Protein AF-A0ABC8S1F6-F1 (afdb_monomer_lite)

Radius of gyration: 23.32 Å; chains: 1; bounding box: 68×63×62 Å

Structure (mmCIF, N/CA/C/O backbone):
data_AF-A0ABC8S1F6-F1
#
_entry.id   AF-A0ABC8S1F6-F1
#
loop_
_atom_site.group_PDB
_atom_site.id
_atom_site.type_symbol
_atom_site.label_atom_id
_atom_site.label_alt_id
_atom_site.label_comp_id
_atom_site.label_asym_id
_atom_site.label_entity_id
_atom_site.label_seq_id
_atom_site.pdbx_PDB_ins_code
_atom_site.Cartn_x
_atom_site.Cartn_y
_atom_site.Cartn_z
_atom_site.occupancy
_atom_site.B_iso_or_equiv
_atom_site.auth_seq_id
_atom_site.auth_comp_id
_atom_site.auth_asym_id
_atom_site.auth_atom_id
_atom_site.pdbx_PDB_model_num
ATOM 1 N N . MET A 1 1 ? -38.671 26.233 1.548 1.00 37.53 1 MET A N 1
ATOM 2 C CA . MET A 1 1 ? -38.569 24.759 1.461 1.00 37.53 1 MET A CA 1
ATOM 3 C C . MET A 1 1 ? -37.252 24.357 2.104 1.00 37.53 1 MET A C 1
ATOM 5 O O . MET A 1 1 ? -36.218 24.794 1.622 1.00 37.53 1 MET A O 1
ATOM 9 N N . GLY A 1 2 ? -37.278 23.648 3.235 1.00 39.41 2 GLY A N 1
ATOM 10 C CA . GLY A 1 2 ? -36.057 23.228 3.931 1.00 39.41 2 GLY A CA 1
ATOM 11 C C . GLY A 1 2 ? -35.474 21.981 3.274 1.00 39.41 2 GLY A C 1
ATOM 12 O O . GLY A 1 2 ? -35.997 20.888 3.477 1.00 39.41 2 GLY A O 1
ATOM 13 N N . VAL A 1 3 ? -34.435 22.141 2.456 1.00 44.34 3 VAL A N 1
ATOM 14 C CA . VAL A 1 3 ? -33.656 21.014 1.929 1.00 44.34 3 VAL A CA 1
ATOM 15 C C . VAL A 1 3 ? -32.686 20.586 3.029 1.00 44.34 3 VAL A C 1
ATOM 17 O O . VAL A 1 3 ? -31.918 21.410 3.521 1.00 44.34 3 VAL A O 1
ATOM 20 N N . SER A 1 4 ? -32.746 19.325 3.465 1.00 48.53 4 SER A N 1
ATOM 21 C CA . SER A 1 4 ? -31.753 18.782 4.398 1.00 48.53 4 SER A CA 1
ATOM 22 C C . SER A 1 4 ? -30.358 18.848 3.761 1.00 48.53 4 SER A C 1
ATOM 24 O O . SER A 1 4 ? -30.243 18.535 2.574 1.00 48.53 4 SER A O 1
ATOM 26 N N . PRO A 1 5 ? -29.308 19.239 4.505 1.00 50.50 5 PRO A N 1
ATOM 27 C CA . PRO A 1 5 ? -27.954 19.284 3.963 1.00 50.50 5 PRO A CA 1
ATOM 28 C C . PRO A 1 5 ? -27.523 17.899 3.464 1.00 50.50 5 PRO A C 1
ATOM 30 O O . PRO A 1 5 ? -27.851 16.879 4.075 1.00 50.50 5 PRO A O 1
ATOM 33 N N . LEU A 1 6 ? -26.804 17.868 2.340 1.00 47.41 6 LEU A N 1
ATOM 34 C CA . LEU A 1 6 ? -26.247 16.634 1.789 1.00 47.41 6 LEU A CA 1
ATOM 35 C C . LEU A 1 6 ? -25.189 16.063 2.742 1.00 47.41 6 LEU A C 1
ATOM 37 O O . LEU A 1 6 ? -24.322 16.792 3.224 1.00 47.41 6 LEU A O 1
ATOM 41 N N . ASN A 1 7 ? -25.231 14.749 2.968 1.00 59.78 7 ASN A N 1
ATOM 42 C CA . ASN A 1 7 ? -24.183 14.046 3.706 1.00 59.78 7 ASN A CA 1
ATOM 43 C C . ASN A 1 7 ? -22.902 13.986 2.863 1.00 59.78 7 ASN A C 1
ATOM 45 O O . ASN A 1 7 ? -22.971 13.730 1.657 1.00 59.78 7 ASN A O 1
ATOM 49 N N . SER A 1 8 ? -21.745 14.206 3.493 1.00 60.94 8 SER A N 1
ATOM 50 C CA . SER A 1 8 ? -20.441 14.050 2.838 1.00 60.94 8 SER A CA 1
ATOM 51 C C . SER A 1 8 ? -20.185 12.584 2.503 1.00 60.94 8 SER A C 1
ATOM 53 O O . SER A 1 8 ? -20.358 11.722 3.363 1.00 60.94 8 SER A O 1
ATOM 55 N N . TYR A 1 9 ? -19.736 12.300 1.279 1.00 55.09 9 TYR A N 1
ATOM 56 C CA . TYR A 1 9 ? -19.358 10.943 0.868 1.00 55.09 9 TYR A CA 1
ATOM 57 C C . TYR A 1 9 ? -18.221 10.382 1.726 1.00 55.09 9 TYR A C 1
ATOM 59 O O . TYR A 1 9 ? -18.163 9.181 1.970 1.00 55.09 9 TYR A O 1
ATOM 67 N N . LEU A 1 10 ? -17.324 11.250 2.199 1.00 56.94 10 LEU A N 1
ATOM 68 C CA . LEU A 1 10 ? -16.178 10.857 3.018 1.00 56.94 10 LEU A CA 1
ATOM 69 C C . LEU A 1 10 ? -16.558 10.590 4.486 1.00 56.94 10 LEU A C 1
ATOM 71 O O . LEU A 1 10 ? -15.714 10.127 5.252 1.00 56.94 10 LEU A O 1
ATOM 75 N N . ASP A 1 11 ? -17.801 10.875 4.891 1.00 57.50 11 ASP A N 1
ATOM 76 C CA . ASP A 1 11 ? -18.326 10.472 6.195 1.00 57.50 11 ASP A CA 1
ATOM 77 C C . ASP A 1 11 ? -18.935 9.075 6.099 1.00 57.50 11 ASP A C 1
ATOM 79 O O . ASP A 1 11 ? -20.117 8.885 5.805 1.00 57.50 11 ASP A O 1
ATOM 83 N N . SER A 1 12 ? -18.111 8.071 6.378 1.00 54.62 12 SER A N 1
ATOM 84 C CA . SER A 1 12 ? -18.523 6.671 6.307 1.00 54.62 12 SER A CA 1
ATOM 85 C C . SER A 1 12 ? -19.390 6.185 7.455 1.00 54.62 12 SER A C 1
ATOM 87 O O . SER A 1 12 ? -20.013 5.129 7.349 1.00 54.62 12 SER A O 1
ATOM 89 N N . VAL A 1 13 ? -19.460 6.941 8.554 1.00 48.56 13 VAL A N 1
ATOM 90 C CA . VAL A 1 13 ? -20.133 6.501 9.778 1.00 48.56 13 VAL A CA 1
ATOM 91 C C . VAL A 1 13 ? -21.146 7.539 10.270 1.00 48.56 13 VAL A C 1
ATOM 93 O O . VAL A 1 13 ? -20.809 8.625 10.746 1.00 48.56 13 VAL A O 1
ATOM 96 N N . GLY A 1 14 ? -22.428 7.162 10.236 1.00 47.47 14 GLY A N 1
ATOM 97 C CA . GLY A 1 14 ? -23.524 7.932 10.833 1.00 47.47 14 GLY A CA 1
ATOM 98 C C . GLY A 1 14 ? -24.274 8.870 9.885 1.00 47.47 14 GLY A C 1
ATOM 99 O O . GLY A 1 14 ? -25.032 9.706 10.376 1.00 47.47 14 GLY A O 1
ATOM 100 N N . ALA A 1 15 ? -24.098 8.735 8.568 1.00 56.53 15 ALA A N 1
ATOM 101 C CA . ALA A 1 15 ? -24.994 9.345 7.592 1.00 56.53 15 ALA A CA 1
ATOM 102 C C . ALA A 1 15 ? -26.363 8.625 7.627 1.00 56.53 15 ALA A C 1
ATOM 104 O O . ALA A 1 15 ? -26.418 7.409 7.432 1.00 56.53 15 ALA A O 1
ATOM 105 N N . PRO A 1 16 ? -27.480 9.328 7.901 1.00 56.38 16 PRO A N 1
ATOM 106 C CA . PRO A 1 16 ? -28.785 8.690 8.092 1.00 56.38 16 PRO A CA 1
ATOM 107 C C . PRO A 1 16 ? -29.406 8.160 6.790 1.00 56.38 16 PRO A C 1
ATOM 109 O O . PRO A 1 16 ? -30.236 7.254 6.838 1.00 56.38 16 PRO A O 1
ATOM 112 N N . SER A 1 17 ? -29.047 8.745 5.642 1.00 64.31 17 SER A N 1
ATOM 113 C CA . SER A 1 17 ? -29.514 8.354 4.307 1.00 64.31 17 SER A CA 1
ATOM 114 C C . SER A 1 17 ? -28.723 9.102 3.227 1.00 64.31 17 SER A C 1
ATOM 116 O O . SER A 1 17 ? -28.375 10.269 3.408 1.00 64.31 17 SER A O 1
ATOM 118 N N . PHE A 1 18 ? -28.493 8.456 2.088 1.00 68.69 18 PHE A N 1
ATOM 119 C CA . PHE A 1 18 ? -28.007 9.076 0.850 1.00 68.69 18 PHE A CA 1
ATOM 120 C C . PHE A 1 18 ? -29.055 9.022 -0.274 1.00 68.69 18 PHE A C 1
ATOM 122 O O . PHE A 1 18 ? -28.745 9.296 -1.431 1.00 68.69 18 PHE A O 1
ATOM 129 N N . GLU A 1 19 ? -30.304 8.665 0.045 1.00 66.69 19 GLU A N 1
ATOM 130 C CA . GLU A 1 19 ? -31.410 8.487 -0.912 1.00 66.69 19 GLU A CA 1
ATOM 131 C C . GLU A 1 19 ? -31.612 9.699 -1.838 1.00 66.69 19 GLU A C 1
ATOM 133 O O . GLU A 1 19 ? -31.974 9.539 -3.000 1.00 66.69 19 GLU A O 1
ATOM 138 N N . ARG A 1 20 ? -31.348 10.913 -1.337 1.00 64.94 20 ARG A N 1
ATOM 139 C CA . ARG A 1 20 ? -31.525 12.177 -2.075 1.00 64.94 20 ARG A CA 1
ATOM 140 C C . ARG A 1 20 ? -30.238 12.732 -2.684 1.00 64.94 20 ARG A C 1
ATOM 142 O O . ARG A 1 20 ? -30.247 13.845 -3.205 1.00 64.94 20 ARG A O 1
ATOM 149 N N . GLY A 1 21 ? -29.156 11.962 -2.629 1.00 63.03 21 GLY A N 1
ATOM 150 C CA . GLY A 1 21 ? -27.846 12.339 -3.138 1.00 63.03 21 GLY A CA 1
ATOM 151 C C . GLY A 1 21 ? -26.793 12.519 -2.045 1.00 63.03 21 GLY A C 1
ATOM 152 O O . GLY A 1 21 ? -27.010 12.193 -0.875 1.00 63.03 21 GLY A O 1
ATOM 153 N N . CYS A 1 22 ? -25.612 12.978 -2.450 1.00 72.38 22 CYS A N 1
ATOM 154 C CA . CYS A 1 22 ? -24.418 13.011 -1.613 1.00 72.38 22 CYS A CA 1
ATOM 155 C C . CYS A 1 22 ? -23.482 14.151 -2.034 1.00 72.38 22 CYS A C 1
ATOM 157 O O . CYS A 1 22 ? -23.445 14.539 -3.203 1.00 72.38 22 CYS A O 1
ATOM 159 N N . ASN A 1 23 ? -22.736 14.693 -1.075 1.00 70.38 23 ASN A N 1
ATOM 160 C CA . ASN A 1 23 ? -21.739 15.718 -1.326 1.00 70.38 23 ASN A CA 1
ATOM 161 C C . ASN A 1 23 ? -20.347 15.095 -1.541 1.00 70.38 23 ASN A C 1
ATOM 163 O O . ASN A 1 23 ? -19.787 14.513 -0.611 1.00 70.38 23 ASN A O 1
ATOM 167 N N . PHE A 1 24 ? -19.795 15.253 -2.744 1.00 68.38 24 PHE A N 1
ATOM 168 C CA . PHE A 1 24 ? -18.418 14.901 -3.115 1.00 68.38 24 PHE A CA 1
ATOM 169 C C . PHE A 1 24 ? -17.491 16.129 -3.156 1.00 68.38 24 PHE A C 1
ATOM 171 O O . PHE A 1 24 ? -16.271 15.974 -3.229 1.00 68.38 24 PHE A O 1
ATOM 178 N N . ALA A 1 25 ? -18.054 17.340 -3.067 1.00 63.31 25 ALA A N 1
ATOM 179 C CA . ALA A 1 25 ? -17.309 18.589 -3.024 1.00 63.31 25 ALA A CA 1
ATOM 180 C C . ALA A 1 25 ? -16.334 18.608 -1.847 1.00 63.31 25 ALA A C 1
ATOM 182 O O . ALA A 1 25 ? -16.716 18.392 -0.692 1.00 63.31 25 ALA A O 1
ATOM 183 N N . THR A 1 26 ? -15.077 18.920 -2.147 1.00 60.72 26 THR A N 1
ATOM 184 C CA . THR A 1 26 ? -14.023 19.085 -1.148 1.00 60.72 26 THR A CA 1
ATOM 185 C C . THR A 1 26 ? -13.474 20.499 -1.246 1.00 60.72 26 THR A C 1
ATOM 187 O O . THR A 1 26 ? -13.093 20.932 -2.327 1.00 60.72 26 THR A O 1
ATOM 190 N N . GLY A 1 27 ? -13.422 21.223 -0.125 1.00 56.84 27 GLY A N 1
ATOM 191 C CA . GLY A 1 27 ? -12.947 22.608 -0.120 1.00 56.84 27 GLY A CA 1
ATOM 192 C C . GLY A 1 27 ? -11.542 22.749 -0.719 1.00 56.84 27 GLY A C 1
ATOM 193 O O . GLY A 1 27 ? -10.672 21.905 -0.492 1.00 56.84 27 GLY A O 1
ATOM 194 N N . GLY A 1 28 ? -11.344 23.814 -1.498 1.00 52.81 28 GLY A N 1
ATOM 195 C CA . GLY A 1 28 ? -10.079 24.125 -2.171 1.00 52.81 28 GLY A CA 1
ATOM 196 C C . GLY A 1 28 ? -9.777 23.267 -3.403 1.00 52.81 28 GLY A C 1
ATOM 197 O O . GLY A 1 28 ? -8.674 23.372 -3.936 1.00 52.81 28 GLY A O 1
ATOM 198 N N . SER A 1 29 ? -10.702 22.396 -3.823 1.00 62.75 29 SER A N 1
ATOM 199 C CA . SER A 1 29 ? -10.510 21.515 -4.978 1.00 62.75 29 SER A CA 1
ATOM 200 C C . SER A 1 29 ? -10.453 22.280 -6.301 1.00 62.75 29 SER A C 1
ATOM 202 O O . SER A 1 29 ? -10.981 23.389 -6.424 1.00 62.75 29 SER A O 1
ATOM 204 N N . THR A 1 30 ? -9.781 21.677 -7.280 1.00 66.31 30 THR A N 1
ATOM 205 C CA . THR A 1 30 ? -9.593 22.210 -8.636 1.00 66.31 30 THR A CA 1
ATOM 206 C C . THR A 1 30 ? -10.185 21.259 -9.672 1.00 66.31 30 THR A C 1
ATOM 208 O O . THR A 1 30 ? -10.327 20.064 -9.422 1.00 66.31 30 THR A O 1
ATOM 211 N N . ILE A 1 31 ? -10.524 21.737 -10.862 1.00 73.38 31 ILE A N 1
ATOM 212 C CA . ILE A 1 31 ? -10.843 20.869 -11.996 1.00 73.38 31 ILE A CA 1
ATOM 213 C C . ILE A 1 31 ? -9.578 20.150 -12.461 1.00 73.38 31 ILE A C 1
ATOM 215 O O . ILE A 1 31 ? -9.594 18.929 -12.646 1.00 73.38 31 ILE A O 1
ATOM 219 N N . LEU A 1 32 ? -8.476 20.888 -12.599 1.00 69.38 32 LEU A N 1
ATOM 220 C CA . LEU A 1 32 ? -7.197 20.322 -13.001 1.00 69.38 32 LEU A CA 1
ATOM 221 C C . LEU A 1 32 ? -6.596 19.448 -11.888 1.00 69.38 32 LEU A C 1
ATOM 223 O O . LEU A 1 32 ? -6.900 19.642 -10.705 1.00 69.38 32 LEU A O 1
ATOM 227 N N . PRO A 1 33 ? -5.718 18.490 -12.238 1.00 66.44 33 PRO A N 1
ATOM 228 C CA . PRO A 1 33 ? -4.901 17.788 -11.257 1.00 66.44 33 PRO A CA 1
ATOM 229 C C . PRO A 1 33 ? -4.164 18.766 -10.335 1.00 66.44 33 PRO A C 1
ATOM 231 O O . PRO A 1 33 ? -3.641 19.787 -10.789 1.00 66.44 33 PRO A O 1
ATOM 234 N N . ALA A 1 34 ? -4.122 18.437 -9.045 1.00 55.50 34 ALA A N 1
ATOM 235 C CA . ALA A 1 34 ? -3.419 19.246 -8.062 1.00 55.50 34 ALA A CA 1
ATOM 236 C C . ALA A 1 34 ? -1.920 19.344 -8.395 1.00 55.50 34 ALA A C 1
ATOM 238 O O . ALA A 1 34 ? -1.321 18.403 -8.913 1.00 55.50 34 ALA A O 1
ATOM 239 N N . ASN A 1 35 ? -1.316 20.491 -8.090 1.00 55.75 35 ASN A N 1
ATOM 240 C CA . ASN A 1 35 ? 0.110 20.757 -8.254 1.00 55.75 35 ASN A CA 1
ATOM 241 C C . ASN A 1 35 ? 0.704 21.342 -6.959 1.00 55.75 35 ASN A C 1
ATOM 243 O O . ASN A 1 35 ? 0.040 21.399 -5.927 1.00 55.75 35 ASN A O 1
ATOM 247 N N . ALA A 1 36 ? 1.966 21.780 -7.000 1.00 45.81 36 ALA A N 1
ATOM 248 C CA . ALA A 1 36 ? 2.707 22.238 -5.818 1.00 45.81 36 ALA A CA 1
ATOM 249 C C . ALA A 1 36 ? 2.099 23.457 -5.122 1.00 45.81 36 ALA A C 1
ATOM 251 O O . ALA A 1 36 ? 2.372 23.680 -3.946 1.00 45.81 36 ALA A O 1
ATOM 252 N N . ASN A 1 37 ? 1.263 24.210 -5.832 1.00 51.19 37 ASN A N 1
ATOM 253 C CA . ASN A 1 37 ? 0.609 25.407 -5.327 1.00 51.19 37 ASN A CA 1
ATOM 254 C C . ASN A 1 37 ? -0.872 25.161 -4.989 1.00 51.19 37 ASN A C 1
ATOM 256 O O . ASN A 1 37 ? -1.573 26.094 -4.605 1.00 51.19 37 ASN A O 1
ATOM 260 N N . SER A 1 38 ? -1.372 23.930 -5.146 1.00 48.94 38 SER A N 1
ATOM 261 C CA . SER A 1 38 ? -2.767 23.592 -4.865 1.00 48.94 38 SER A CA 1
ATOM 262 C C . SER A 1 38 ? -3.017 23.479 -3.361 1.00 48.94 38 SER A C 1
ATOM 264 O O . SER A 1 38 ? -2.349 22.729 -2.654 1.00 48.94 38 SER A O 1
ATOM 266 N N . ILE A 1 39 ? -4.033 24.198 -2.881 1.00 53.12 39 ILE A N 1
ATOM 267 C CA . ILE A 1 39 ? -4.453 24.211 -1.468 1.00 53.12 39 ILE A CA 1
ATOM 268 C C . ILE A 1 39 ? -5.175 22.905 -1.090 1.00 53.12 39 ILE A C 1
ATOM 270 O O . ILE A 1 39 ? -5.169 22.494 0.070 1.00 53.12 39 ILE A O 1
ATOM 274 N N . SER A 1 40 ? -5.775 22.229 -2.073 1.00 50.06 40 SER A N 1
ATOM 275 C CA . SER A 1 40 ? -6.404 20.919 -1.924 1.00 50.06 40 SER A CA 1
ATOM 276 C C . SER A 1 40 ? -5.830 19.944 -2.941 1.00 50.06 40 SER A C 1
ATOM 278 O O . SER A 1 40 ? -5.656 20.308 -4.106 1.00 50.06 40 SER A O 1
ATOM 280 N N . PRO A 1 41 ? -5.577 18.687 -2.550 1.00 57.00 41 PRO A N 1
ATOM 281 C CA . PRO A 1 41 ? -5.088 17.685 -3.478 1.00 57.00 41 PRO A CA 1
ATOM 282 C C . PRO A 1 41 ? -6.231 16.954 -4.213 1.00 57.00 41 PRO A C 1
ATOM 284 O O . PRO A 1 41 ? -5.990 16.016 -4.969 1.00 57.00 41 PRO A O 1
ATOM 287 N N . PHE A 1 42 ? -7.488 17.346 -3.974 1.00 59.88 42 PHE A N 1
ATOM 288 C CA . PHE A 1 42 ? -8.658 16.774 -4.632 1.00 59.88 42 PHE A CA 1
ATOM 289 C C . PHE A 1 42 ? -8.936 17.520 -5.936 1.00 59.88 42 PHE A C 1
ATOM 291 O O . PHE A 1 42 ? -9.247 18.707 -5.909 1.00 59.88 42 PHE A O 1
ATOM 298 N N . SER A 1 43 ? -8.867 16.815 -7.068 1.00 72.19 43 SER A N 1
ATOM 299 C CA . SER A 1 43 ? -9.328 17.335 -8.356 1.00 72.19 43 SER A CA 1
ATOM 300 C C . SER A 1 43 ? -10.761 16.894 -8.672 1.00 72.19 43 SER A C 1
ATOM 302 O O . SER A 1 43 ? -11.269 15.932 -8.082 1.00 72.19 43 SER A O 1
ATOM 304 N N . PHE A 1 44 ? -11.411 17.530 -9.647 1.00 73.50 44 PHE A N 1
ATOM 305 C CA . PHE A 1 44 ? -12.731 17.120 -10.133 1.00 73.50 44 PHE A CA 1
ATOM 306 C C . PHE A 1 44 ? -12.739 15.648 -10.565 1.00 73.50 44 PHE A C 1
ATOM 308 O O . PHE A 1 44 ? -13.656 14.902 -10.225 1.00 73.50 44 PHE A O 1
ATOM 315 N N . ARG A 1 45 ? -11.661 15.174 -11.203 1.00 67.88 45 ARG A N 1
ATOM 316 C CA . ARG A 1 45 ? -11.502 13.761 -11.580 1.00 67.88 45 ARG A CA 1
ATOM 317 C C . ARG A 1 45 ? -11.542 12.816 -10.375 1.00 67.88 45 ARG A C 1
ATOM 319 O O . ARG A 1 45 ? -12.128 11.738 -10.468 1.00 67.88 45 ARG A O 1
ATOM 326 N N . ILE A 1 46 ? -10.948 13.208 -9.247 1.00 63.69 46 ILE A N 1
ATOM 327 C CA . ILE A 1 46 ? -10.979 12.414 -8.010 1.00 63.69 46 ILE A CA 1
ATOM 328 C C . ILE A 1 46 ? -12.406 12.363 -7.453 1.00 63.69 46 ILE A C 1
ATOM 330 O O . ILE A 1 46 ? -12.881 11.284 -7.101 1.00 63.69 46 ILE A O 1
ATOM 334 N N . GLN A 1 47 ? -13.113 13.495 -7.436 1.00 71.00 47 GLN A N 1
ATOM 335 C CA . GLN A 1 47 ? -14.503 13.554 -6.970 1.00 71.00 47 GLN A CA 1
ATOM 336 C C . GLN A 1 47 ? -15.439 12.710 -7.859 1.00 71.00 47 GLN A C 1
ATOM 338 O O . GLN A 1 47 ? -16.278 11.962 -7.356 1.00 71.00 47 GLN A O 1
ATOM 343 N N . VAL A 1 48 ? -15.254 12.745 -9.184 1.00 67.88 48 VAL A N 1
ATOM 344 C CA . VAL A 1 48 ? -15.991 11.900 -10.141 1.00 67.88 48 VAL A CA 1
ATOM 345 C C . VAL A 1 48 ? -15.711 10.415 -9.902 1.00 67.88 48 VAL A C 1
ATOM 347 O O . VAL A 1 48 ? -16.643 9.613 -9.845 1.00 67.88 48 VAL A O 1
ATOM 350 N N . ALA A 1 49 ? -14.448 10.030 -9.700 1.00 62.44 49 ALA A N 1
ATOM 351 C CA . ALA A 1 49 ? -14.088 8.643 -9.403 1.00 62.44 49 ALA A CA 1
ATOM 352 C C . ALA A 1 49 ? -14.726 8.143 -8.092 1.00 62.44 49 ALA A C 1
ATOM 354 O O . ALA A 1 49 ? -15.166 6.994 -8.015 1.00 62.44 49 ALA A O 1
ATOM 355 N N . GLN A 1 50 ? -14.821 9.006 -7.077 1.00 66.62 50 GLN A N 1
ATOM 356 C CA . GLN A 1 50 ? -15.518 8.703 -5.825 1.00 66.62 50 GLN A CA 1
ATOM 357 C C . GLN A 1 50 ? -17.020 8.484 -6.052 1.00 66.62 50 GLN A C 1
ATOM 359 O O . GLN A 1 50 ? -17.562 7.492 -5.567 1.00 66.62 50 GLN A O 1
ATOM 364 N N . PHE A 1 51 ? -17.682 9.336 -6.844 1.00 74.38 51 PHE A N 1
ATOM 365 C CA . PHE A 1 51 ? -19.094 9.152 -7.202 1.00 74.38 51 PHE A CA 1
ATOM 366 C C . PHE A 1 51 ? -19.345 7.833 -7.933 1.00 74.38 51 PHE A C 1
ATOM 368 O O . PHE A 1 51 ? -20.301 7.118 -7.634 1.00 74.38 51 PHE A O 1
ATOM 375 N N . VAL A 1 52 ? -18.476 7.489 -8.880 1.00 70.62 52 VAL A N 1
ATOM 376 C CA . VAL A 1 52 ? -18.597 6.254 -9.656 1.00 70.62 52 VAL A CA 1
ATOM 377 C C . VAL A 1 52 ? -18.507 5.022 -8.749 1.00 70.62 52 VAL A C 1
ATOM 379 O O . VAL A 1 52 ? -19.360 4.136 -8.829 1.00 70.62 52 VAL A O 1
ATOM 382 N N . ARG A 1 53 ? -17.525 4.988 -7.838 1.00 65.56 53 ARG A N 1
ATOM 383 C CA . ARG A 1 53 ? -17.370 3.898 -6.858 1.00 65.56 53 ARG A CA 1
ATOM 384 C C . ARG A 1 53 ? -18.559 3.814 -5.907 1.00 65.56 53 ARG A C 1
ATOM 386 O O . ARG A 1 53 ? -19.088 2.726 -5.690 1.00 65.56 53 ARG A O 1
ATOM 393 N N . PHE A 1 54 ? -19.018 4.962 -5.407 1.00 70.88 54 PHE A N 1
ATOM 394 C CA . PHE A 1 54 ? -20.223 5.061 -4.589 1.00 70.88 54 PHE A CA 1
ATOM 395 C C . PHE A 1 54 ? -21.426 4.438 -5.300 1.00 70.88 54 PHE A C 1
ATOM 397 O O . PHE A 1 54 ? -22.067 3.548 -4.746 1.00 70.88 54 PHE A O 1
ATOM 404 N N . LYS A 1 55 ? -21.707 4.855 -6.543 1.00 74.50 55 LYS A N 1
ATOM 405 C CA . LYS A 1 55 ? -22.845 4.364 -7.328 1.00 74.50 55 LYS A CA 1
ATOM 406 C C . LYS A 1 55 ? -22.790 2.853 -7.529 1.00 74.50 55 LYS A C 1
ATOM 408 O O . LYS A 1 55 ? -23.778 2.180 -7.238 1.00 74.50 55 LYS A O 1
ATOM 413 N N . ALA A 1 56 ? -21.650 2.323 -7.972 1.00 67.25 56 ALA A N 1
ATOM 414 C CA . ALA A 1 56 ? -21.474 0.886 -8.183 1.00 67.25 56 ALA A CA 1
ATOM 415 C C . ALA A 1 56 ? -21.759 0.095 -6.895 1.00 67.25 56 ALA A C 1
ATOM 417 O O . ALA A 1 56 ? -22.573 -0.831 -6.888 1.00 67.25 56 ALA A O 1
ATOM 418 N N . ARG A 1 57 ? -21.180 0.534 -5.771 1.00 67.12 57 ARG A N 1
ATOM 419 C CA . ARG A 1 57 ? -21.376 -0.116 -4.473 1.00 67.12 57 ARG A CA 1
ATOM 420 C C . ARG A 1 57 ? -22.830 -0.057 -4.005 1.00 67.12 57 ARG A C 1
ATOM 422 O O . ARG A 1 57 ? -23.369 -1.062 -3.546 1.00 67.12 57 ARG A O 1
ATOM 429 N N . VAL A 1 58 ? -23.492 1.092 -4.144 1.00 71.50 58 VAL A N 1
ATOM 430 C CA . VAL A 1 58 ? -24.908 1.256 -3.780 1.00 71.50 58 VAL A CA 1
ATOM 431 C C . VAL A 1 58 ? -25.796 0.268 -4.539 1.00 71.50 58 VAL A C 1
ATOM 433 O O . VAL A 1 58 ? -26.650 -0.383 -3.932 1.00 71.50 58 VAL A O 1
ATOM 436 N N . LEU A 1 59 ? -25.601 0.146 -5.854 1.00 77.00 59 LEU A N 1
ATOM 437 C CA . LEU A 1 59 ? -26.404 -0.743 -6.694 1.00 77.00 59 LEU A CA 1
ATOM 438 C C . LEU A 1 59 ? -26.170 -2.218 -6.337 1.00 77.00 59 LEU A C 1
ATOM 440 O O . LEU A 1 59 ? -27.138 -2.970 -6.207 1.00 77.00 59 LEU A O 1
ATOM 444 N N . GLU A 1 60 ? -24.920 -2.606 -6.068 1.00 73.31 60 GLU A N 1
ATOM 445 C CA . GLU A 1 60 ? -24.567 -3.945 -5.577 1.00 73.31 60 GLU A CA 1
ATOM 446 C C . GLU A 1 60 ? -25.306 -4.286 -4.267 1.00 73.31 60 GLU A C 1
ATOM 448 O O . GLU A 1 60 ? -25.853 -5.378 -4.093 1.00 73.31 60 GLU A O 1
ATOM 453 N N . LEU A 1 61 ? -25.369 -3.336 -3.333 1.00 65.94 61 LEU A N 1
ATOM 454 C CA . LEU A 1 61 ? -26.024 -3.524 -2.038 1.00 65.94 61 LEU A CA 1
ATOM 455 C C . LEU A 1 61 ? -27.544 -3.595 -2.148 1.00 65.94 61 LEU A C 1
ATOM 457 O O . LEU A 1 61 ? -28.173 -4.410 -1.475 1.00 65.94 61 LEU A O 1
ATOM 461 N N . LEU A 1 62 ? -28.140 -2.777 -3.015 1.00 72.38 62 LEU A N 1
ATOM 462 C CA . LEU A 1 62 ? -29.575 -2.813 -3.291 1.00 72.38 62 LEU A CA 1
ATOM 463 C C . LEU A 1 62 ? -30.009 -4.108 -3.984 1.00 72.38 62 LEU A C 1
ATOM 465 O O . LEU A 1 62 ? -31.143 -4.552 -3.775 1.00 72.38 62 LEU A O 1
ATOM 469 N N . ALA A 1 63 ? -29.124 -4.721 -4.776 1.00 76.62 63 ALA A N 1
ATOM 470 C CA . ALA A 1 63 ? -29.347 -6.051 -5.334 1.00 76.62 63 ALA A CA 1
ATOM 471 C C . ALA A 1 63 ? -29.366 -7.132 -4.236 1.00 76.62 63 ALA A C 1
ATOM 473 O O . ALA A 1 63 ? -30.167 -8.065 -4.316 1.00 76.62 63 ALA A O 1
ATOM 474 N N . LYS A 1 64 ? -28.542 -6.978 -3.186 1.00 73.75 64 LYS A N 1
ATOM 475 C CA . LYS A 1 64 ? -28.443 -7.908 -2.045 1.00 73.75 64 LYS A CA 1
ATOM 476 C C . LYS A 1 64 ? -29.565 -7.744 -1.010 1.00 73.75 64 LYS A C 1
ATOM 478 O O . LYS A 1 64 ? -30.073 -8.745 -0.513 1.00 73.75 64 LYS A O 1
ATOM 483 N N . ASP A 1 65 ? -29.983 -6.516 -0.691 1.00 75.75 65 ASP A N 1
ATOM 484 C CA . ASP A 1 65 ? -31.090 -6.248 0.238 1.00 75.75 65 ASP A CA 1
ATOM 485 C C . ASP A 1 65 ? -31.954 -5.057 -0.208 1.00 75.75 65 ASP A C 1
ATOM 487 O O . ASP A 1 65 ? -31.631 -3.881 -0.012 1.00 75.75 65 ASP A O 1
ATOM 491 N N . LYS A 1 66 ? -33.145 -5.366 -0.734 1.00 77.75 66 LYS A N 1
ATOM 492 C CA . LYS A 1 66 ? -34.123 -4.362 -1.182 1.00 77.75 66 LYS A CA 1
ATOM 493 C C . LYS A 1 66 ? -34.629 -3.457 -0.051 1.00 77.75 66 LYS A C 1
ATOM 495 O O . LYS A 1 66 ? -35.130 -2.370 -0.342 1.00 77.75 66 LYS A O 1
ATOM 500 N N . LYS A 1 67 ? -34.502 -3.848 1.226 1.00 77.06 67 LYS A N 1
ATOM 501 C CA . LYS A 1 67 ? -34.891 -3.008 2.376 1.00 77.06 67 LYS A CA 1
ATOM 502 C C . LYS A 1 67 ? -33.984 -1.793 2.544 1.00 77.06 67 LYS A C 1
ATOM 504 O O . LYS A 1 67 ? -34.379 -0.861 3.243 1.00 77.06 67 LYS A O 1
ATOM 509 N N . LEU A 1 68 ? -32.813 -1.774 1.906 1.00 71.69 68 LEU A N 1
ATOM 510 C CA . LEU A 1 68 ? -31.894 -0.637 1.930 1.00 71.69 68 LEU A CA 1
ATOM 511 C C . LEU A 1 68 ? -32.368 0.543 1.062 1.00 71.69 68 LEU A C 1
ATOM 513 O O . LEU A 1 68 ? -31.859 1.647 1.234 1.00 71.69 68 LEU A O 1
ATOM 517 N N . ARG A 1 69 ? -33.397 0.370 0.211 1.00 76.44 69 ARG A N 1
ATOM 518 C CA . ARG A 1 69 ? -33.966 1.442 -0.641 1.00 76.44 69 ARG A CA 1
ATOM 519 C C . ARG A 1 69 ? -34.451 2.679 0.119 1.00 76.44 69 ARG A C 1
ATOM 521 O O . ARG A 1 69 ? -34.504 3.750 -0.457 1.00 76.44 69 ARG A O 1
ATOM 528 N N . LYS A 1 70 ? -34.791 2.545 1.405 1.00 73.50 70 LYS A N 1
ATOM 529 C CA . LYS A 1 70 ? -35.182 3.680 2.268 1.00 73.50 70 LYS A CA 1
ATOM 530 C C . LYS A 1 70 ? -34.004 4.548 2.735 1.00 73.50 70 LYS A C 1
ATOM 532 O O . LYS A 1 70 ? -34.218 5.563 3.385 1.00 73.50 70 LYS A O 1
ATOM 537 N N . PHE A 1 71 ? -32.774 4.096 2.505 1.00 68.62 71 PHE A N 1
ATOM 538 C CA . PHE A 1 71 ? -31.550 4.776 2.933 1.00 68.62 71 PHE A CA 1
ATOM 539 C C . PHE A 1 71 ? -30.609 5.059 1.765 1.00 68.62 71 PHE A C 1
ATOM 541 O O . PHE A 1 71 ? -29.783 5.964 1.855 1.00 68.62 71 PHE A O 1
ATOM 548 N N . LEU A 1 72 ? -30.703 4.275 0.690 1.00 76.50 72 LEU A N 1
ATOM 549 C CA . LEU A 1 72 ? -29.778 4.303 -0.431 1.00 76.50 72 LEU A CA 1
ATOM 550 C C . LEU A 1 72 ? -30.509 4.612 -1.743 1.00 76.50 72 LEU A C 1
ATOM 552 O O . LEU A 1 72 ? -31.600 4.078 -1.961 1.00 76.50 72 LEU A O 1
ATOM 556 N N . PRO A 1 73 ? -29.914 5.426 -2.631 1.00 73.31 73 PRO A N 1
ATOM 557 C CA . PRO A 1 73 ? -30.539 5.795 -3.893 1.00 73.31 73 PRO A CA 1
ATOM 558 C C . PRO A 1 73 ? -30.643 4.580 -4.824 1.00 73.31 73 PRO A C 1
ATOM 560 O O . PRO A 1 73 ? -29.657 3.899 -5.094 1.00 73.31 73 PRO A O 1
ATOM 563 N N . SER A 1 74 ? -31.850 4.309 -5.327 1.00 76.12 74 SER A N 1
ATOM 564 C CA . SER A 1 74 ? -32.063 3.355 -6.421 1.00 76.12 74 SER A CA 1
ATOM 565 C C . SER A 1 74 ? -31.445 3.852 -7.729 1.00 76.12 74 SER A C 1
ATOM 567 O O . SER A 1 74 ? -31.075 5.018 -7.832 1.00 76.12 74 SER A O 1
ATOM 569 N N . GLU A 1 75 ? -31.366 3.002 -8.752 1.00 78.44 75 GLU A N 1
ATOM 570 C CA . GLU A 1 75 ? -30.860 3.419 -10.065 1.00 78.44 75 GLU A CA 1
ATOM 571 C C . GLU A 1 75 ? -31.625 4.626 -10.641 1.00 78.44 75 GLU A C 1
ATOM 573 O O . GLU A 1 75 ? -31.011 5.558 -11.162 1.00 78.44 75 GLU A O 1
ATOM 578 N N . ASP A 1 76 ? -32.946 4.673 -10.452 1.00 73.56 76 ASP A N 1
ATOM 579 C CA . ASP A 1 76 ? -33.764 5.832 -10.821 1.00 73.56 76 ASP A CA 1
ATOM 580 C C . ASP A 1 76 ? -33.510 7.030 -9.897 1.00 73.56 76 ASP A C 1
ATOM 582 O O . ASP A 1 76 ? -33.431 8.168 -10.360 1.00 73.56 76 ASP A O 1
ATOM 586 N N . SER A 1 77 ? -33.303 6.792 -8.598 1.00 69.19 77 SER A N 1
ATOM 587 C CA . SER 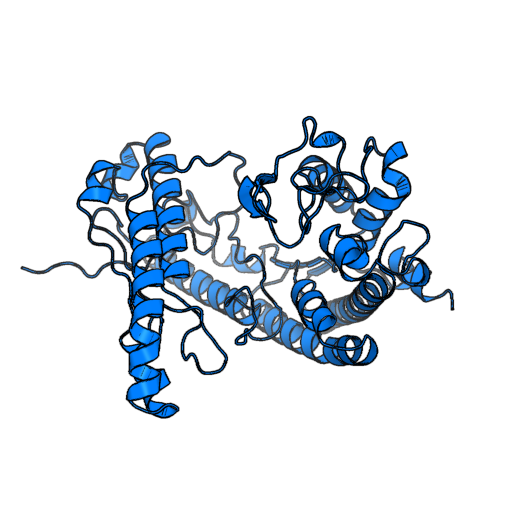A 1 77 ? -32.956 7.849 -7.639 1.00 69.19 77 SER A CA 1
ATOM 588 C C . SER A 1 77 ? -31.587 8.465 -7.934 1.00 69.19 77 SER A C 1
ATOM 590 O O . SER A 1 77 ? -31.422 9.657 -7.724 1.00 69.19 77 SER A O 1
ATOM 592 N N . PHE A 1 78 ? -30.625 7.718 -8.483 1.00 71.81 78 PHE A N 1
ATOM 593 C CA . PHE A 1 78 ? -29.349 8.271 -8.954 1.00 71.81 78 PHE A CA 1
ATOM 594 C C . PHE A 1 78 ? -29.523 9.269 -10.100 1.00 71.81 78 PHE A C 1
ATOM 596 O O . PHE A 1 78 ? -28.728 10.195 -10.227 1.00 71.81 78 PHE A O 1
ATOM 603 N N . ARG A 1 79 ? -30.566 9.111 -10.926 1.00 69.25 79 ARG A N 1
ATOM 604 C CA . ARG A 1 79 ? -30.896 10.065 -12.000 1.00 69.25 79 ARG A CA 1
ATOM 605 C C . ARG A 1 79 ? -31.572 11.331 -11.473 1.00 69.25 79 ARG A C 1
ATOM 607 O O . ARG A 1 79 ? -31.593 12.336 -12.173 1.00 69.25 79 ARG A O 1
ATOM 614 N N . GLN A 1 80 ? -32.157 11.258 -10.280 1.00 63.47 80 GLN A N 1
ATOM 615 C CA . GLN A 1 80 ? -32.980 12.314 -9.678 1.00 63.47 80 GLN A CA 1
ATOM 616 C C . GLN A 1 80 ? -32.326 12.955 -8.443 1.00 63.47 80 GLN A C 1
ATOM 618 O O . GLN A 1 80 ? -32.829 13.949 -7.922 1.00 63.47 80 GLN A O 1
ATOM 623 N N . GLY A 1 81 ? -31.234 12.371 -7.949 1.00 61.59 81 GLY A N 1
ATOM 624 C CA . GLY A 1 81 ? -30.528 12.786 -6.747 1.00 61.59 81 GLY A CA 1
ATOM 625 C C . GLY A 1 81 ? -29.673 14.026 -6.973 1.00 61.59 81 GLY A C 1
ATOM 626 O O . GLY A 1 81 ? -29.199 14.291 -8.078 1.00 61.59 81 GLY A O 1
ATOM 627 N N . LEU A 1 82 ? -29.456 14.782 -5.898 1.00 61.12 82 LEU A N 1
ATOM 628 C CA . LEU A 1 82 ? -28.594 15.954 -5.913 1.00 61.12 82 LEU A CA 1
ATOM 629 C C . LEU A 1 82 ? -27.175 15.554 -5.498 1.00 61.12 82 LEU A C 1
ATOM 631 O O . LEU A 1 82 ? -26.923 15.235 -4.336 1.00 61.12 82 LEU A O 1
ATOM 635 N N . TYR A 1 83 ? -26.244 15.592 -6.447 1.00 68.94 83 TYR A N 1
ATOM 636 C CA . TYR A 1 83 ? -24.834 15.300 -6.203 1.00 68.94 83 TYR A CA 1
ATOM 637 C C . TYR A 1 83 ? -24.018 16.567 -6.370 1.00 68.94 83 TYR A C 1
ATOM 639 O O . TYR A 1 83 ? -24.080 17.218 -7.412 1.00 68.94 83 TYR A O 1
ATOM 647 N N . MET A 1 84 ? -23.290 16.931 -5.321 1.00 66.50 84 MET A N 1
ATOM 648 C CA . MET A 1 84 ? -22.500 18.154 -5.315 1.00 66.50 84 MET A CA 1
ATOM 649 C C . MET A 1 84 ? -21.036 17.812 -5.559 1.00 66.50 84 MET A C 1
ATOM 651 O O . MET A 1 84 ? -20.468 16.991 -4.843 1.00 66.50 84 MET A O 1
ATOM 655 N N . PHE A 1 85 ? -20.457 18.448 -6.570 1.00 69.38 85 PHE A N 1
ATOM 656 C CA . PHE A 1 85 ? -19.038 18.415 -6.901 1.00 69.38 85 PHE A CA 1
ATOM 657 C C . PHE A 1 85 ? -18.538 19.854 -6.840 1.00 69.38 85 PHE A C 1
ATOM 659 O O . PHE A 1 85 ? -19.243 20.764 -7.278 1.00 69.38 85 PHE A O 1
ATOM 666 N N . ASP A 1 86 ? -17.349 20.067 -6.295 1.00 67.81 86 ASP A N 1
ATOM 667 C CA . ASP A 1 86 ? -16.691 21.366 -6.368 1.00 67.81 86 ASP A CA 1
ATOM 668 C C . ASP A 1 86 ? -15.867 21.399 -7.656 1.00 67.81 86 ASP A C 1
ATOM 670 O O . ASP A 1 86 ? -14.957 20.593 -7.858 1.00 67.81 86 ASP A O 1
ATOM 674 N N . ILE A 1 87 ? -16.287 22.279 -8.564 1.00 60.59 87 ILE A N 1
ATOM 675 C CA . ILE A 1 87 ? -15.717 22.471 -9.900 1.00 60.59 87 ILE A CA 1
ATOM 676 C C . ILE A 1 87 ? -14.920 23.780 -9.990 1.00 60.59 87 ILE A C 1
ATOM 678 O O . ILE A 1 87 ? -14.779 24.337 -11.070 1.00 60.59 87 ILE A O 1
ATOM 682 N N . GLY A 1 88 ? -14.398 24.262 -8.859 1.00 53.78 88 GLY A N 1
ATOM 683 C CA . GLY A 1 88 ? -13.253 25.168 -8.802 1.00 53.78 88 GLY A CA 1
ATOM 684 C C . GLY A 1 88 ? -13.443 26.562 -9.414 1.00 53.78 88 GLY A C 1
ATOM 685 O O . GLY A 1 88 ? -13.149 26.797 -10.580 1.00 53.78 88 GLY A O 1
ATOM 686 N N . GLN A 1 89 ? -13.739 27.552 -8.563 1.00 56.31 89 GLN A N 1
ATOM 687 C CA . GLN A 1 89 ? -13.214 28.922 -8.734 1.00 56.31 89 GLN A CA 1
ATOM 688 C C . GLN A 1 89 ? -11.678 28.946 -8.528 1.00 56.31 89 GLN A C 1
ATOM 690 O O . GLN A 1 89 ? -10.982 29.829 -9.030 1.00 56.31 89 GLN A O 1
ATOM 695 N N . ASN A 1 90 ? -11.150 27.932 -7.827 1.00 62.19 90 ASN A N 1
ATOM 696 C CA . ASN A 1 90 ? -9.768 27.833 -7.358 1.00 62.19 90 ASN A CA 1
ATOM 697 C C . ASN A 1 90 ? -8.735 27.607 -8.475 1.00 62.19 90 ASN A C 1
ATOM 699 O O . ASN A 1 90 ? -7.587 28.007 -8.299 1.00 62.19 90 ASN A O 1
ATOM 703 N N . ASP A 1 91 ? -9.104 27.005 -9.617 1.00 63.78 91 ASP A N 1
ATOM 704 C CA . ASP A 1 91 ? -8.194 26.870 -10.769 1.00 63.78 91 ASP A CA 1
ATOM 705 C C . ASP A 1 91 ? -7.759 28.241 -11.300 1.00 63.78 91 ASP A C 1
ATOM 707 O O . ASP A 1 91 ? -6.596 28.443 -11.652 1.00 63.78 91 ASP A O 1
ATOM 711 N N . LEU A 1 92 ? -8.700 29.190 -11.335 1.00 66.75 92 LEU A N 1
ATOM 712 C CA . LEU A 1 92 ? -8.467 30.553 -11.804 1.00 66.75 92 LEU A CA 1
ATOM 713 C C . LEU A 1 92 ? -7.890 31.428 -10.690 1.00 66.75 92 LEU A C 1
ATOM 715 O O . LEU A 1 92 ? -6.946 32.171 -10.942 1.00 66.75 92 LEU A O 1
ATOM 719 N N . ASP A 1 93 ? -8.397 31.299 -9.463 1.00 59.00 93 ASP A N 1
ATOM 720 C CA . ASP A 1 93 ? -7.922 32.065 -8.305 1.00 59.00 93 ASP A CA 1
ATOM 721 C C . ASP A 1 93 ? -6.435 31.788 -8.012 1.00 59.00 93 ASP A C 1
ATOM 723 O O . ASP A 1 93 ? -5.624 32.711 -7.965 1.00 59.00 93 ASP A O 1
ATOM 727 N N . ALA A 1 94 ? -6.022 30.513 -7.967 1.00 60.72 94 ALA A N 1
ATOM 728 C CA . ALA A 1 94 ? -4.618 30.128 -7.788 1.00 60.72 94 ALA A CA 1
ATOM 729 C C . ALA A 1 94 ? -3.713 30.610 -8.938 1.00 60.72 94 ALA A C 1
ATOM 731 O O . ALA A 1 94 ? -2.559 30.995 -8.723 1.00 60.72 94 ALA A O 1
ATOM 732 N N . ALA A 1 95 ? -4.225 30.597 -10.172 1.00 59.78 95 ALA A N 1
ATOM 733 C CA . ALA A 1 95 ? -3.488 31.073 -11.334 1.00 59.78 95 ALA A CA 1
ATOM 734 C C . ALA A 1 95 ? -3.299 32.601 -11.298 1.00 59.78 95 ALA A C 1
ATOM 736 O O . ALA A 1 95 ? -2.201 33.072 -11.589 1.00 59.78 95 ALA A O 1
ATOM 737 N N . LEU A 1 96 ? -4.308 33.365 -10.871 1.00 70.44 96 LEU A N 1
ATOM 738 C CA . LEU A 1 96 ? -4.257 34.830 -10.773 1.00 70.44 96 LEU A CA 1
ATOM 739 C C . LEU A 1 96 ? -3.234 35.339 -9.744 1.00 70.44 96 LEU A C 1
ATOM 741 O O . LEU A 1 96 ? -2.725 36.448 -9.892 1.00 70.44 96 LEU A O 1
ATOM 745 N N . TYR A 1 97 ? -2.857 34.525 -8.754 1.00 65.94 97 TYR A N 1
ATOM 746 C CA . TYR A 1 97 ? -1.773 34.865 -7.822 1.00 65.94 97 TYR A CA 1
ATOM 747 C C . TYR A 1 97 ? -0.370 34.821 -8.446 1.00 65.94 97 TYR A C 1
ATOM 749 O O . TYR A 1 97 ? 0.567 35.372 -7.869 1.00 65.94 97 TYR A O 1
ATOM 757 N N . SER A 1 98 ? -0.187 34.140 -9.583 1.00 62.75 98 SER A N 1
ATOM 758 C CA . SER A 1 98 ? 1.150 33.825 -10.117 1.00 62.75 98 SER A CA 1
ATOM 759 C C . SER A 1 98 ? 1.311 33.967 -11.636 1.00 62.75 98 SER A C 1
ATOM 761 O O . SER A 1 98 ? 2.414 33.762 -12.148 1.00 62.75 98 SER A O 1
ATOM 763 N N . LYS A 1 99 ? 0.247 34.306 -12.373 1.00 70.12 99 LYS A N 1
ATOM 764 C CA . LYS A 1 99 ? 0.214 34.389 -13.843 1.00 70.12 99 LYS A CA 1
ATOM 765 C C . LYS A 1 99 ? -0.478 35.669 -14.312 1.00 70.12 99 LYS A C 1
ATOM 767 O O . LYS A 1 99 ? -1.304 36.228 -13.597 1.00 70.12 99 LYS A O 1
ATOM 772 N N . SER A 1 100 ? -0.157 36.122 -15.527 1.00 81.19 100 SER A N 1
ATOM 773 C CA . SER A 1 100 ? -0.884 37.230 -16.163 1.00 81.19 100 SER A CA 1
ATOM 774 C C . SER A 1 100 ? -2.289 36.807 -16.605 1.00 81.19 100 SER A C 1
ATOM 776 O O . SER A 1 100 ? -2.563 35.622 -16.790 1.00 81.19 100 SER A O 1
ATOM 778 N N . GLU A 1 101 ? -3.172 37.777 -16.834 1.00 79.00 101 GLU A N 1
ATOM 779 C CA . GLU A 1 101 ? -4.543 37.538 -17.305 1.00 79.00 101 GLU A CA 1
ATOM 780 C C . GLU A 1 101 ? -4.591 36.722 -18.611 1.00 79.00 101 GLU A C 1
ATOM 782 O O . GLU A 1 101 ? -5.362 35.768 -18.714 1.00 79.00 101 GLU A O 1
ATOM 787 N N . ASP A 1 102 ? -3.700 37.003 -19.567 1.00 80.06 102 ASP A N 1
ATOM 788 C CA . ASP A 1 102 ? -3.586 36.233 -20.816 1.00 80.06 102 ASP A CA 1
ATOM 789 C C . ASP A 1 102 ? -3.184 34.770 -20.563 1.00 80.06 102 ASP A C 1
ATOM 791 O O . ASP A 1 102 ? -3.705 33.844 -21.187 1.00 80.06 102 ASP A O 1
ATOM 795 N N . GLN A 1 103 ? -2.275 34.539 -19.610 1.00 68.81 103 GLN A N 1
ATOM 796 C CA . GLN A 1 103 ? -1.834 33.197 -19.227 1.00 68.81 103 GLN A CA 1
ATOM 797 C C . GLN A 1 103 ? -2.923 32.424 -18.478 1.00 68.81 103 GLN A C 1
ATOM 799 O O . GLN A 1 103 ? -3.029 31.213 -18.651 1.00 68.81 103 GLN A O 1
ATOM 804 N N . VAL A 1 104 ? -3.728 33.103 -17.658 1.00 73.25 104 VAL A N 1
ATOM 805 C CA . VAL A 1 104 ? -4.896 32.520 -16.980 1.00 73.25 104 VAL A CA 1
ATOM 806 C C . VAL A 1 104 ? -5.974 32.175 -18.010 1.00 73.25 104 VAL A C 1
ATOM 808 O O . VAL A 1 104 ? -6.504 31.066 -18.002 1.00 73.25 104 VAL A O 1
ATOM 811 N N . THR A 1 105 ? -6.233 33.074 -18.962 1.00 78.31 105 THR A N 1
ATOM 812 C CA . THR A 1 105 ? -7.199 32.871 -20.053 1.00 78.31 105 THR A CA 1
ATOM 813 C C . THR A 1 105 ? -6.827 31.665 -20.918 1.00 78.31 105 THR A C 1
ATOM 815 O O . THR A 1 105 ? -7.695 30.877 -21.293 1.00 78.31 105 THR A O 1
ATOM 818 N N . ALA A 1 106 ? -5.532 31.445 -21.162 1.00 80.50 106 ALA A N 1
ATOM 819 C CA . ALA A 1 106 ? -5.037 30.285 -21.900 1.00 80.50 106 ALA A CA 1
ATOM 820 C C . ALA A 1 106 ? -5.261 28.932 -21.187 1.00 80.50 106 ALA A C 1
ATOM 822 O O . ALA A 1 106 ? -5.213 27.893 -21.845 1.00 80.50 106 ALA A O 1
ATOM 823 N N . LEU A 1 107 ? -5.524 28.913 -19.872 1.00 75.56 107 LEU A N 1
ATOM 824 C CA . LEU A 1 107 ? -5.820 27.684 -19.118 1.00 75.56 107 LEU A CA 1
ATOM 825 C C . LEU A 1 107 ? -7.290 27.253 -19.233 1.00 75.56 107 LEU A C 1
ATOM 827 O O . LEU A 1 107 ? -7.592 26.073 -19.042 1.00 75.56 107 LEU A O 1
ATOM 831 N N . ILE A 1 108 ? -8.194 28.179 -19.573 1.00 77.38 108 ILE A N 1
ATOM 832 C CA . ILE A 1 108 ? -9.644 27.940 -19.619 1.00 77.38 108 ILE A CA 1
ATOM 833 C C . ILE A 1 108 ? -10.013 26.758 -20.532 1.00 77.38 108 ILE A C 1
ATOM 835 O O . ILE A 1 108 ? -10.761 25.895 -20.075 1.00 77.38 108 ILE A O 1
ATOM 839 N N . PRO A 1 109 ? -9.492 26.625 -21.772 1.00 80.50 109 PRO A N 1
ATOM 840 C CA . PRO A 1 109 ? -9.840 25.488 -22.627 1.00 80.50 109 PRO A CA 1
ATOM 841 C C . PRO A 1 109 ? -9.472 24.128 -22.016 1.00 80.50 109 PRO A C 1
ATOM 843 O O . PRO A 1 109 ? -10.241 23.178 -22.135 1.00 80.50 109 PRO A O 1
ATOM 846 N N . THR A 1 110 ? -8.334 24.035 -21.323 1.00 73.62 110 THR A N 1
ATOM 847 C CA . THR A 1 110 ? -7.881 22.802 -20.656 1.00 73.62 110 THR A CA 1
ATOM 848 C C . THR A 1 110 ? -8.756 22.464 -19.450 1.00 73.62 110 THR A C 1
ATOM 850 O O . THR A 1 110 ? -9.139 21.310 -19.276 1.00 73.62 110 THR A O 1
ATOM 853 N N . ILE A 1 111 ? -9.122 23.472 -18.651 1.00 73.69 111 ILE A N 1
ATOM 854 C CA . ILE A 1 111 ? -10.065 23.328 -17.532 1.00 73.69 111 ILE A CA 1
ATOM 855 C C . ILE A 1 111 ? -11.415 22.813 -18.052 1.00 73.69 111 ILE A C 1
ATOM 857 O O . ILE A 1 111 ? -11.955 21.837 -17.536 1.00 73.69 111 ILE A O 1
ATOM 861 N N . LEU A 1 112 ? -11.944 23.421 -19.118 1.00 78.12 112 LEU A N 1
ATOM 862 C CA . LEU A 1 112 ? -13.215 23.012 -19.716 1.00 78.12 112 LEU A CA 1
ATOM 863 C C . LEU A 1 112 ? -13.159 21.593 -20.302 1.00 78.12 112 LEU A C 1
ATOM 865 O O . LEU A 1 112 ? -14.127 20.849 -20.159 1.00 78.12 112 LEU A O 1
ATOM 869 N N . ALA A 1 113 ? -12.037 21.193 -20.906 1.00 71.31 113 ALA A N 1
ATOM 870 C CA . ALA A 1 113 ? -11.857 19.840 -21.428 1.00 71.31 113 ALA A CA 1
ATOM 871 C C . ALA A 1 113 ? -11.863 18.777 -20.312 1.00 71.31 113 ALA A C 1
ATOM 873 O O . ALA A 1 113 ? -12.540 17.757 -20.437 1.00 71.31 113 ALA A O 1
ATOM 874 N N . GLU A 1 114 ? -11.164 19.018 -19.200 1.00 68.69 114 GLU A N 1
ATOM 875 C CA . GLU A 1 114 ? -11.164 18.110 -18.040 1.00 68.69 114 GLU A CA 1
ATOM 876 C C . GLU A 1 114 ? -12.542 18.039 -17.363 1.00 68.69 114 GLU A C 1
ATOM 878 O O . GLU A 1 114 ? -13.008 16.956 -16.991 1.00 68.69 114 GLU A O 1
ATOM 883 N N . LEU A 1 115 ? -13.248 19.172 -17.276 1.00 73.94 115 LEU A N 1
ATOM 884 C CA . LEU A 1 115 ? -14.635 19.214 -16.818 1.00 73.94 115 LEU A CA 1
ATOM 885 C C . LEU A 1 115 ? -15.548 18.378 -17.730 1.00 73.94 115 LEU A C 1
ATOM 887 O O . LEU A 1 115 ? -16.349 17.580 -17.242 1.00 73.94 115 LEU A O 1
ATOM 891 N N . GLU A 1 116 ? -15.406 18.505 -19.052 1.00 75.94 116 GLU A N 1
ATOM 892 C CA . GLU A 1 116 ? -16.187 17.738 -20.025 1.00 75.94 116 GLU A CA 1
ATOM 893 C C . GLU A 1 116 ? -15.931 16.227 -19.898 1.00 75.94 116 GLU A C 1
ATOM 895 O O . GLU A 1 116 ? -16.878 15.435 -19.918 1.00 75.94 116 GLU A O 1
ATOM 900 N N . ILE A 1 117 ? -14.672 15.812 -19.719 1.00 67.06 117 ILE A N 1
ATOM 901 C CA . ILE A 1 117 ? -14.305 14.406 -19.496 1.00 67.06 117 ILE A CA 1
ATOM 902 C C . ILE A 1 117 ? -14.980 13.873 -18.230 1.00 67.06 117 ILE A C 1
ATOM 904 O O . ILE A 1 117 ? -15.620 12.818 -18.273 1.00 67.06 117 ILE A O 1
ATOM 908 N N . GLY A 1 118 ? -14.883 14.596 -17.112 1.00 58.84 118 GLY A N 1
ATOM 909 C CA . GLY A 1 118 ? -15.504 14.166 -15.860 1.00 58.84 118 GLY A CA 1
ATOM 910 C C . GLY A 1 118 ? -17.031 14.088 -15.958 1.00 58.84 118 GLY A C 1
ATOM 911 O O . GLY A 1 118 ? -17.618 13.102 -15.513 1.00 58.84 118 GLY A O 1
ATOM 912 N N . ILE A 1 119 ? -17.681 15.045 -16.632 1.00 72.00 119 ILE A N 1
ATOM 913 C CA . ILE A 1 119 ? -19.131 15.008 -16.886 1.00 72.00 119 ILE A CA 1
ATOM 914 C C . ILE A 1 119 ? -19.508 13.789 -17.739 1.00 72.00 119 ILE A C 1
ATOM 916 O O . ILE A 1 119 ? -20.470 13.094 -17.413 1.00 72.00 119 ILE A O 1
ATOM 920 N N . LYS A 1 120 ? -18.745 13.466 -18.790 1.00 73.19 120 LYS A N 1
ATOM 921 C CA . LYS A 1 120 ? -18.994 12.267 -19.613 1.00 73.19 120 LYS A CA 1
ATOM 922 C C . LYS A 1 120 ? -18.925 10.978 -18.792 1.00 73.19 120 LYS A C 1
ATOM 924 O O . LYS A 1 120 ? -19.755 10.095 -18.991 1.00 73.19 120 LYS A O 1
ATOM 929 N N . VAL A 1 121 ? -17.987 10.885 -17.848 1.00 63.69 121 VAL A N 1
ATOM 930 C CA . VAL A 1 121 ? -17.872 9.736 -16.934 1.00 63.69 121 VAL A CA 1
ATOM 931 C C . VAL A 1 121 ? -19.071 9.651 -15.984 1.00 63.69 121 VAL A C 1
ATOM 933 O O . VAL A 1 121 ? -19.608 8.563 -15.792 1.00 63.69 121 VAL A O 1
ATOM 936 N N . LEU A 1 122 ? -19.553 10.779 -15.446 1.00 61.97 122 LEU A N 1
ATOM 937 C CA . LEU A 1 122 ? -20.765 10.810 -14.611 1.00 61.97 122 LEU A CA 1
ATOM 938 C C . LEU A 1 122 ? -22.022 10.338 -15.366 1.00 61.97 122 LEU A C 1
ATOM 940 O O . LEU A 1 122 ? -22.944 9.791 -14.758 1.00 61.97 122 LEU A O 1
ATOM 944 N N . LEU A 1 123 ? -22.055 10.535 -16.687 1.00 65.56 123 LEU A N 1
ATOM 945 C CA . LEU A 1 123 ? -23.172 10.161 -17.557 1.00 65.56 123 LEU A CA 1
ATOM 946 C C . LEU A 1 123 ? -23.089 8.719 -18.099 1.00 65.56 123 LEU A C 1
ATOM 948 O O . LEU A 1 123 ? -24.072 8.232 -18.665 1.00 65.56 123 LEU A O 1
ATOM 952 N N . ALA A 1 124 ? -21.961 8.021 -17.924 1.00 57.41 124 ALA A N 1
ATOM 953 C CA . ALA A 1 124 ? -21.772 6.648 -18.396 1.00 57.41 124 ALA A CA 1
ATOM 954 C C . ALA A 1 124 ? -22.584 5.622 -17.568 1.00 57.41 124 ALA A C 1
ATOM 956 O O . ALA A 1 124 ? -22.814 5.798 -16.366 1.00 57.41 124 ALA A O 1
ATOM 957 N N . LYS A 1 125 ? -23.078 4.558 -18.226 1.00 46.94 125 LYS A N 1
ATOM 958 C CA . LYS A 1 125 ? -24.127 3.676 -17.677 1.00 46.94 125 LYS A CA 1
ATOM 959 C C . LYS A 1 125 ? -23.644 2.470 -16.861 1.00 46.94 125 LYS A C 1
ATOM 961 O O . LYS A 1 125 ? -24.343 2.144 -15.910 1.00 46.94 125 LYS A O 1
ATOM 966 N N . ASP A 1 126 ? -22.475 1.891 -17.127 1.00 38.97 126 ASP A N 1
ATOM 967 C CA . ASP A 1 126 ? -22.137 0.557 -16.601 1.00 38.97 126 ASP A CA 1
ATOM 968 C C . ASP A 1 126 ? -20.763 0.517 -15.923 1.00 38.97 126 ASP A C 1
ATOM 970 O O . ASP A 1 126 ? -19.806 1.064 -16.466 1.00 38.97 126 ASP A O 1
ATOM 974 N N . LEU A 1 127 ? -20.674 -0.146 -14.761 1.00 39.41 127 LEU A N 1
ATOM 975 C CA . LEU A 1 127 ? -19.432 -0.605 -14.121 1.00 39.41 127 LEU A CA 1
ATOM 976 C C . LEU A 1 127 ? -19.742 -1.799 -13.202 1.00 39.41 127 LEU A C 1
ATOM 978 O O . LEU A 1 127 ? -20.390 -1.637 -12.168 1.00 39.41 127 LEU A O 1
ATOM 982 N N . ASP A 1 128 ? -19.267 -2.980 -13.600 1.00 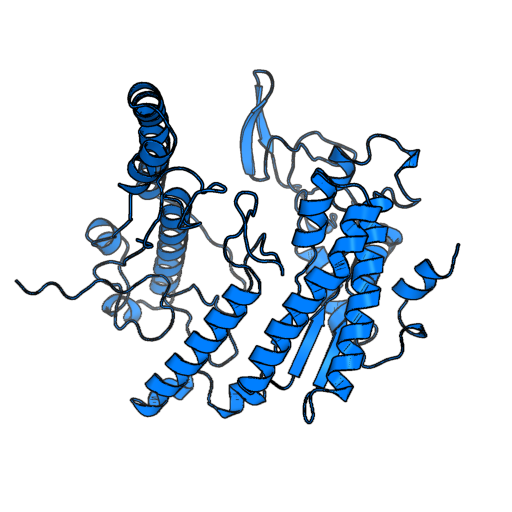30.95 128 ASP A N 1
ATOM 983 C CA . ASP A 1 128 ? -19.379 -4.239 -12.857 1.00 30.95 128 ASP A CA 1
ATOM 984 C C . ASP A 1 128 ? -18.254 -4.384 -11.818 1.00 30.95 128 ASP A C 1
ATOM 986 O O . ASP A 1 128 ? -17.095 -4.056 -12.085 1.00 30.95 128 ASP A O 1
ATOM 990 N N . THR A 1 129 ? -18.576 -4.928 -10.640 1.00 34.34 129 THR A N 1
ATOM 991 C CA . THR A 1 129 ? -17.611 -5.286 -9.586 1.00 34.34 129 THR A CA 1
ATOM 992 C C . THR A 1 129 ? -17.688 -6.777 -9.237 1.00 34.34 129 THR A C 1
ATOM 994 O O . THR A 1 129 ? -18.762 -7.331 -9.005 1.00 34.34 129 THR A O 1
ATOM 997 N N . MET A 1 130 ? -16.522 -7.433 -9.193 1.00 27.84 130 MET A N 1
ATOM 998 C CA . MET A 1 130 ? -16.340 -8.831 -8.781 1.00 27.84 130 MET A CA 1
ATOM 999 C C . MET A 1 130 ? -16.170 -8.961 -7.261 1.00 27.84 130 MET A C 1
ATOM 1001 O O . MET A 1 130 ? -15.656 -8.062 -6.597 1.00 27.84 130 MET A O 1
ATOM 1005 N N . GLY A 1 131 ? -16.638 -10.089 -6.716 1.00 30.50 131 GLY A N 1
ATOM 1006 C CA . GLY A 1 131 ? -16.823 -10.316 -5.287 1.00 30.50 131 GLY A CA 1
ATOM 1007 C C . GLY A 1 131 ? -15.798 -11.239 -4.626 1.00 30.50 131 GLY A C 1
ATOM 1008 O O . GLY A 1 131 ? -15.691 -12.406 -4.974 1.00 30.50 131 GLY A O 1
ATOM 1009 N N . VAL A 1 132 ? -15.187 -10.720 -3.563 1.00 29.83 132 VAL A N 1
ATOM 1010 C CA . VAL A 1 132 ? -14.727 -11.405 -2.340 1.00 29.83 132 VAL A CA 1
ATOM 1011 C C . VAL A 1 132 ? -14.958 -10.375 -1.229 1.00 29.83 132 VAL A C 1
ATOM 1013 O O . VAL A 1 132 ? -14.700 -9.206 -1.483 1.00 29.83 132 VAL A O 1
ATOM 1016 N N . SER A 1 133 ? -15.504 -10.714 -0.051 1.00 39.44 133 SER A N 1
ATOM 1017 C CA . SER A 1 133 ? -15.853 -9.678 0.948 1.00 39.44 133 SER A CA 1
ATOM 1018 C C . SER A 1 133 ? -14.610 -9.218 1.725 1.00 39.44 133 SER A C 1
ATOM 1020 O O . SER A 1 133 ? -14.206 -9.922 2.653 1.00 39.44 133 SER A O 1
ATOM 1022 N N . PRO A 1 134 ? -14.017 -8.053 1.410 1.00 53.81 134 PRO A N 1
ATOM 1023 C CA . PRO A 1 134 ? -12.853 -7.523 2.106 1.00 53.81 134 PRO A CA 1
ATOM 1024 C C . PRO A 1 134 ? -13.311 -6.835 3.405 1.00 53.81 134 PRO A C 1
ATOM 1026 O O . PRO A 1 134 ? -14.515 -6.707 3.663 1.00 53.81 134 PRO A O 1
ATOM 1029 N N . LEU A 1 135 ? -12.371 -6.346 4.223 1.00 45.34 135 LEU A N 1
ATOM 1030 C CA . LEU A 1 135 ? -12.718 -5.320 5.213 1.00 45.34 135 LEU A CA 1
ATOM 1031 C C . LEU A 1 135 ? -13.378 -4.138 4.494 1.00 45.34 135 LEU A C 1
ATOM 1033 O O . LEU A 1 135 ? -12.934 -3.741 3.417 1.00 45.34 135 LEU A O 1
ATOM 1037 N N . ASN A 1 136 ? -14.421 -3.566 5.096 1.00 61.12 136 ASN A N 1
ATOM 1038 C CA . ASN A 1 136 ? -15.069 -2.392 4.519 1.00 61.12 136 ASN A CA 1
ATOM 1039 C C . ASN A 1 136 ? -14.088 -1.216 4.516 1.00 61.12 136 ASN A C 1
ATOM 1041 O O . ASN A 1 136 ? -13.437 -0.949 5.532 1.00 61.12 136 ASN A O 1
ATOM 1045 N N . SER A 1 137 ? -13.977 -0.521 3.384 1.00 63.56 137 SER A N 1
ATOM 1046 C CA . SER A 1 137 ? -13.088 0.634 3.275 1.00 63.56 137 SER A CA 1
ATOM 1047 C C . SER A 1 137 ? -13.627 1.782 4.119 1.00 63.56 137 SER A C 1
ATOM 1049 O O . SER A 1 137 ? -14.834 2.017 4.162 1.00 63.56 137 SER A O 1
ATOM 1051 N N . TYR A 1 138 ? -12.741 2.557 4.743 1.00 59.31 138 TYR A N 1
ATOM 1052 C CA . TYR A 1 138 ? -13.131 3.732 5.518 1.00 59.31 138 TYR A CA 1
ATOM 1053 C C . TYR A 1 138 ? -13.900 4.749 4.677 1.00 59.31 138 TYR A C 1
ATOM 1055 O O . TYR A 1 138 ? -14.689 5.494 5.229 1.00 59.31 138 TYR A O 1
ATOM 1063 N N . LEU A 1 139 ? -13.698 4.802 3.361 1.00 65.88 139 LEU A N 1
ATOM 1064 C CA . LEU A 1 139 ? -14.433 5.713 2.480 1.00 65.88 139 LEU A CA 1
ATOM 1065 C C . LEU A 1 139 ? -15.671 5.076 1.832 1.00 65.88 139 LEU A C 1
ATOM 1067 O O . LEU A 1 139 ? -16.349 5.748 1.060 1.00 65.88 139 LEU A O 1
ATOM 1071 N N . ASP A 1 140 ? -16.002 3.822 2.155 1.00 61.25 140 ASP A N 1
ATOM 1072 C CA . ASP A 1 140 ? -17.231 3.178 1.683 1.00 61.25 140 ASP A CA 1
ATOM 1073 C C . ASP A 1 140 ? -18.407 3.620 2.560 1.00 61.25 140 ASP A C 1
ATOM 1075 O O . ASP A 1 140 ? -18.844 2.925 3.480 1.00 61.25 140 ASP A O 1
ATOM 1079 N N . SER A 1 141 ? -18.922 4.819 2.283 1.00 54.72 141 SER A N 1
ATOM 1080 C CA . SER A 1 141 ? -20.008 5.430 3.057 1.00 54.72 141 SER A CA 1
ATOM 1081 C C . SER A 1 141 ? -21.378 4.798 2.851 1.00 54.72 141 SER A C 1
ATOM 1083 O O . SER A 1 141 ? -22.280 5.008 3.663 1.00 54.72 141 SER A O 1
ATOM 1085 N N . VAL A 1 142 ? -21.541 3.968 1.817 1.00 46.31 142 VAL A N 1
ATOM 1086 C CA . VAL A 1 142 ? -22.786 3.247 1.563 1.00 46.31 142 VAL A CA 1
ATOM 1087 C C . VAL A 1 142 ? -22.621 1.741 1.685 1.00 46.31 142 VAL A C 1
ATOM 1089 O O . VAL A 1 142 ? -21.856 1.109 0.965 1.00 46.31 142 VAL A O 1
ATOM 1092 N N . GLY A 1 143 ? -23.426 1.197 2.605 1.00 48.12 143 GLY A N 1
ATOM 1093 C CA . GLY A 1 143 ? -23.650 -0.218 2.889 1.00 48.12 143 GLY A CA 1
ATOM 1094 C C . GLY A 1 143 ? -22.401 -1.064 3.062 1.00 48.12 143 GLY A C 1
ATOM 1095 O O . GLY A 1 143 ? -22.397 -2.235 2.699 1.00 48.12 143 GLY A O 1
ATOM 1096 N N . ALA A 1 144 ? -21.385 -0.529 3.731 1.00 52.41 144 ALA A N 1
ATOM 1097 C CA . ALA A 1 144 ? -20.606 -1.369 4.626 1.00 52.41 144 ALA A CA 1
ATOM 1098 C C . ALA A 1 144 ? -21.596 -2.058 5.593 1.00 52.41 144 ALA A C 1
ATOM 1100 O O . ALA A 1 144 ? -22.231 -1.368 6.396 1.00 52.41 144 ALA A O 1
ATOM 1101 N N . PRO A 1 145 ? -21.817 -3.388 5.513 1.00 56.47 145 PRO A N 1
ATOM 1102 C CA . PRO A 1 145 ? -22.843 -4.038 6.327 1.00 56.47 145 PRO A CA 1
ATOM 1103 C C . PRO A 1 145 ? -22.501 -3.997 7.821 1.00 56.47 145 PRO A C 1
ATOM 1105 O O . PRO A 1 145 ? -23.376 -4.246 8.646 1.00 56.47 145 PRO A O 1
ATOM 1108 N N . SER A 1 146 ? -21.249 -3.674 8.167 1.00 69.31 146 SER A N 1
ATOM 1109 C CA . SER A 1 146 ? -20.757 -3.481 9.525 1.00 69.31 146 SER A CA 1
ATOM 1110 C C . SER A 1 146 ? -19.258 -3.134 9.514 1.00 69.31 146 SER A C 1
ATOM 1112 O O . SER A 1 146 ? -18.505 -3.718 8.744 1.00 69.31 146 SER A O 1
ATOM 1114 N N . PHE A 1 147 ? -18.801 -2.263 10.411 1.00 75.75 147 PHE A N 1
ATOM 1115 C CA . PHE A 1 147 ? -17.383 -2.088 10.758 1.00 75.75 147 PHE A CA 1
ATOM 1116 C C . PHE A 1 147 ? -16.975 -2.863 12.026 1.00 75.75 147 PHE A C 1
ATOM 1118 O O . PHE A 1 147 ? -15.890 -2.653 12.558 1.00 75.75 147 PHE A O 1
ATOM 1125 N N . GLU A 1 148 ? -17.835 -3.749 12.540 1.00 73.12 148 GLU A N 1
ATOM 1126 C CA . GLU A 1 148 ? -17.626 -4.497 13.792 1.00 73.12 148 GLU A CA 1
ATOM 1127 C C . GLU A 1 148 ? -16.342 -5.331 13.758 1.00 73.12 148 GLU A C 1
ATOM 1129 O O . GLU A 1 148 ? -15.645 -5.415 14.763 1.00 73.12 148 GLU A O 1
ATOM 1134 N N . ARG A 1 149 ? -15.979 -5.857 12.583 1.00 69.62 149 ARG A N 1
ATOM 1135 C CA . ARG A 1 149 ? -14.768 -6.670 12.378 1.00 69.62 149 ARG A CA 1
ATOM 1136 C C . ARG A 1 149 ? -13.545 -5.884 11.911 1.00 69.62 149 ARG A C 1
ATOM 1138 O O . ARG A 1 149 ? -12.515 -6.490 11.639 1.00 69.62 149 ARG A O 1
ATOM 1145 N N . GLY A 1 150 ? -13.655 -4.564 11.783 1.00 72.50 150 GLY A N 1
ATOM 1146 C CA . GLY A 1 150 ? -12.567 -3.702 11.332 1.00 72.50 150 GLY A CA 1
ATOM 1147 C C . GLY A 1 150 ? -12.928 -2.811 10.147 1.00 72.50 150 GLY A C 1
ATOM 1148 O O . GLY A 1 150 ? -14.043 -2.829 9.621 1.00 72.50 150 GLY A O 1
ATOM 1149 N N . CYS A 1 151 ? -11.950 -2.002 9.750 1.00 78.25 151 CYS A N 1
ATOM 1150 C CA . CYS A 1 151 ? -12.075 -0.966 8.734 1.00 78.25 151 CYS A CA 1
ATOM 1151 C C . CYS A 1 151 ? -10.739 -0.823 7.994 1.00 78.25 151 CYS A C 1
ATOM 1153 O O . CYS A 1 151 ? -9.686 -0.820 8.631 1.00 78.25 151 CYS A O 1
ATOM 1155 N N . ASN A 1 152 ? -10.777 -0.709 6.665 1.00 75.81 152 ASN A N 1
ATOM 1156 C CA . ASN A 1 152 ? -9.585 -0.538 5.839 1.00 75.81 152 ASN A CA 1
ATOM 1157 C C . ASN A 1 152 ? -9.351 0.946 5.509 1.00 75.81 152 ASN A C 1
ATOM 1159 O O . ASN A 1 152 ? -10.148 1.557 4.800 1.00 75.81 152 ASN A O 1
ATOM 1163 N N . PHE A 1 153 ? -8.252 1.514 6.004 1.00 82.25 153 PHE A N 1
ATOM 1164 C CA . PHE A 1 153 ? -7.843 2.900 5.735 1.00 82.25 153 PHE A CA 1
ATOM 1165 C C . PHE A 1 153 ? -6.794 3.010 4.616 1.00 82.25 153 PHE A C 1
ATOM 1167 O O . PHE A 1 153 ? -6.451 4.118 4.203 1.00 82.25 153 PHE A O 1
ATOM 1174 N N . ALA A 1 154 ? -6.289 1.879 4.110 1.00 73.25 154 ALA A N 1
ATOM 1175 C CA . ALA A 1 154 ? -5.267 1.859 3.077 1.00 73.25 154 ALA A CA 1
ATOM 1176 C C . ALA A 1 154 ? -5.784 2.495 1.784 1.00 73.25 154 ALA A C 1
ATOM 1178 O O . ALA A 1 154 ? -6.933 2.309 1.377 1.00 73.25 154 ALA A O 1
ATOM 1179 N N . THR A 1 155 ? -4.909 3.239 1.113 1.00 76.06 155 THR A N 1
ATOM 1180 C CA . THR A 1 155 ? -5.199 3.840 -0.187 1.00 76.06 155 THR A CA 1
ATOM 1181 C C . THR A 1 155 ? -4.056 3.549 -1.156 1.00 76.06 155 THR A C 1
ATOM 1183 O O . THR A 1 155 ? -2.881 3.641 -0.804 1.00 76.06 155 THR A O 1
ATOM 1186 N N . GLY A 1 156 ? -4.396 3.171 -2.391 1.00 72.31 156 GLY A N 1
ATOM 1187 C CA . GLY A 1 156 ? -3.402 2.917 -3.436 1.00 72.31 156 GLY A CA 1
ATOM 1188 C C . GLY A 1 156 ? -2.569 4.165 -3.738 1.00 72.31 156 GLY A C 1
ATOM 1189 O O . GLY A 1 156 ? -3.109 5.268 -3.798 1.00 72.31 156 GLY A O 1
ATOM 1190 N N . GLY A 1 157 ? -1.257 3.993 -3.915 1.00 69.56 157 GLY A N 1
ATOM 1191 C CA . GLY A 1 157 ? -0.314 5.091 -4.162 1.00 69.56 157 GLY A CA 1
ATOM 1192 C C . GLY A 1 157 ? 0.018 5.949 -2.935 1.00 69.56 157 GLY A C 1
ATOM 1193 O O . GLY A 1 157 ? 0.683 6.973 -3.079 1.00 69.56 157 GLY A O 1
ATOM 1194 N N . SER A 1 158 ? -0.454 5.580 -1.740 1.00 81.94 158 SER A N 1
ATOM 1195 C CA . SER A 1 158 ? -0.160 6.311 -0.505 1.00 81.94 158 SER A CA 1
ATOM 1196 C C . SER A 1 158 ? 1.283 6.163 -0.051 1.00 81.94 158 SER A C 1
ATOM 1198 O O . SER A 1 158 ? 1.854 5.072 -0.087 1.00 81.94 158 SER A O 1
ATOM 1200 N N . THR A 1 159 ? 1.828 7.273 0.431 1.00 90.06 159 THR A N 1
ATOM 1201 C CA . THR A 1 159 ? 3.163 7.398 1.016 1.00 90.06 159 THR A CA 1
ATOM 1202 C C . THR A 1 159 ? 3.078 7.556 2.532 1.00 90.06 159 THR A C 1
ATOM 1204 O O . THR A 1 159 ? 2.053 7.995 3.068 1.00 90.06 159 THR A O 1
ATOM 1207 N N . ILE A 1 160 ? 4.152 7.216 3.241 1.00 95.25 160 ILE A N 1
ATOM 1208 C CA . ILE A 1 160 ? 4.311 7.564 4.656 1.00 95.25 160 ILE A CA 1
ATOM 1209 C C . ILE A 1 160 ? 4.488 9.076 4.782 1.00 95.25 160 ILE A C 1
ATOM 1211 O O . ILE A 1 160 ? 3.795 9.715 5.579 1.00 95.25 160 ILE A O 1
ATOM 1215 N N . LEU A 1 161 ? 5.358 9.651 3.948 1.00 95.38 161 LEU A N 1
ATOM 1216 C CA . LEU A 1 161 ? 5.588 11.087 3.914 1.00 95.38 161 LEU A CA 1
ATOM 1217 C C . LEU A 1 161 ? 4.323 11.848 3.487 1.00 95.38 161 LEU A C 1
ATOM 1219 O O . LEU A 1 161 ? 3.502 11.319 2.724 1.00 95.38 161 LEU A O 1
ATOM 1223 N N . PRO A 1 162 ? 4.159 13.105 3.942 1.00 92.44 162 PRO A N 1
ATOM 1224 C CA . PRO A 1 162 ? 3.084 13.974 3.485 1.00 92.44 162 PRO A CA 1
ATOM 1225 C C . PRO A 1 162 ? 3.012 14.056 1.958 1.00 92.44 162 PRO A C 1
ATOM 1227 O O . PRO A 1 162 ? 4.035 14.169 1.278 1.00 92.44 162 PRO A O 1
ATOM 1230 N N . ALA A 1 163 ? 1.787 14.024 1.433 1.00 83.38 163 ALA A N 1
ATOM 1231 C CA . ALA A 1 163 ? 1.560 14.167 0.006 1.00 83.38 163 ALA A CA 1
ATOM 1232 C C . ALA A 1 163 ? 2.047 15.541 -0.482 1.00 83.38 163 ALA A C 1
ATOM 1234 O O . ALA A 1 163 ? 1.888 16.555 0.200 1.00 83.38 163 ALA A O 1
ATOM 1235 N N . ASN A 1 164 ? 2.621 15.566 -1.679 1.00 80.19 164 ASN A N 1
ATOM 1236 C CA . ASN A 1 164 ? 3.003 16.777 -2.393 1.00 80.19 164 ASN A CA 1
ATOM 1237 C C . ASN A 1 164 ? 2.408 16.756 -3.811 1.00 80.19 164 ASN A C 1
ATOM 1239 O O . ASN A 1 164 ? 1.682 15.835 -4.177 1.00 80.19 164 ASN A O 1
ATOM 1243 N N . ALA A 1 165 ? 2.737 17.765 -4.616 1.00 73.56 165 ALA A N 1
ATOM 1244 C CA . ALA A 1 165 ? 2.289 17.917 -6.005 1.00 73.56 165 ALA A CA 1
ATOM 1245 C C . ALA A 1 165 ? 2.410 16.662 -6.877 1.00 73.56 165 ALA A C 1
ATOM 1247 O O . ALA A 1 165 ? 1.624 16.460 -7.794 1.00 73.56 165 ALA A O 1
ATOM 1248 N N . ASN A 1 166 ? 3.446 15.866 -6.623 1.00 71.12 166 ASN A N 1
ATOM 1249 C CA . ASN A 1 166 ? 3.810 14.712 -7.432 1.00 71.12 166 ASN A CA 1
ATOM 1250 C C . ASN A 1 166 ? 3.260 13.406 -6.842 1.00 71.12 166 ASN A C 1
ATOM 1252 O O . ASN A 1 166 ? 3.486 12.335 -7.403 1.00 71.12 166 ASN A O 1
ATOM 1256 N N . SER A 1 167 ? 2.569 13.464 -5.700 1.00 74.12 167 SER A N 1
ATOM 1257 C CA . SER A 1 167 ? 2.002 12.286 -5.055 1.00 74.12 167 SER A CA 1
ATOM 1258 C C . SER A 1 167 ? 0.794 11.771 -5.833 1.00 74.12 167 SER A C 1
ATOM 1260 O O . SER A 1 167 ? -0.139 12.509 -6.134 1.00 74.12 167 SER A O 1
ATOM 1262 N N . ILE A 1 168 ? 0.785 10.464 -6.097 1.00 73.81 168 ILE A N 1
ATOM 1263 C CA . ILE A 1 168 ? -0.340 9.774 -6.745 1.00 73.81 168 ILE A CA 1
ATOM 1264 C C . ILE A 1 168 ? -1.577 9.773 -5.832 1.00 73.81 168 ILE A C 1
ATOM 1266 O O . ILE A 1 168 ? -2.709 9.854 -6.309 1.00 73.81 168 ILE A O 1
ATOM 1270 N N . SER A 1 169 ? -1.361 9.684 -4.516 1.00 75.50 169 SER A N 1
ATOM 1271 C CA . SER A 1 169 ? -2.415 9.674 -3.504 1.00 75.50 169 SER A CA 1
ATOM 1272 C C . SER A 1 169 ? -2.307 10.884 -2.577 1.00 75.50 169 SER A C 1
ATOM 1274 O O . SER A 1 169 ? -1.225 11.151 -2.051 1.00 75.50 169 SER A O 1
ATOM 1276 N N . PRO A 1 170 ? -3.427 11.572 -2.287 1.00 78.62 170 PRO A N 1
ATOM 1277 C CA . PRO A 1 170 ? -3.464 12.608 -1.261 1.00 78.62 170 PRO A CA 1
ATOM 1278 C C . PRO A 1 170 ? -3.497 12.038 0.165 1.00 78.62 170 PRO A C 1
ATOM 1280 O O . PRO A 1 170 ? -3.312 12.768 1.138 1.00 78.62 170 PRO A O 1
ATOM 1283 N N . PHE A 1 171 ? -3.775 10.740 0.314 1.00 81.62 171 PHE A N 1
ATOM 1284 C CA . PHE A 1 171 ? -4.008 10.091 1.599 1.00 81.62 171 PHE A CA 1
ATOM 1285 C C . PHE A 1 171 ? -2.710 9.494 2.149 1.00 81.62 171 PHE A C 1
ATOM 1287 O O . PHE A 1 171 ? -2.539 8.271 2.159 1.00 81.62 171 PHE A O 1
ATOM 1294 N N . SER A 1 172 ? -1.786 10.345 2.599 1.00 90.56 172 SER A N 1
ATOM 1295 C CA . SER A 1 172 ? -0.568 9.878 3.278 1.00 90.56 172 SER A CA 1
ATOM 1296 C C . SER A 1 172 ? -0.888 9.111 4.565 1.00 90.56 172 SER A C 1
ATOM 1298 O O . SER A 1 172 ? -2.014 9.165 5.072 1.00 90.56 172 SER A O 1
ATOM 1300 N N . PHE A 1 173 ? 0.104 8.428 5.141 1.00 94.06 173 PHE A N 1
ATOM 1301 C CA . PHE A 1 173 ? -0.071 7.679 6.388 1.00 94.06 173 PHE A CA 1
ATOM 1302 C C . PHE A 1 173 ? -0.686 8.527 7.507 1.00 94.06 173 PHE A C 1
ATOM 1304 O O . PHE A 1 173 ? -1.639 8.108 8.161 1.00 94.06 173 PHE A O 1
ATOM 1311 N N . ARG A 1 174 ? -0.224 9.772 7.666 1.00 93.12 174 ARG A N 1
ATOM 1312 C CA . ARG A 1 174 ? -0.791 10.712 8.641 1.00 93.12 174 ARG A CA 1
ATOM 1313 C C . ARG A 1 174 ? -2.287 10.961 8.424 1.00 93.12 174 ARG A C 1
ATOM 1315 O O . ARG A 1 174 ? -3.032 11.075 9.395 1.00 93.12 174 ARG A O 1
ATOM 1322 N N . ILE A 1 175 ? -2.737 11.037 7.171 1.00 90.44 175 ILE A N 1
ATOM 1323 C CA . ILE A 1 175 ? -4.160 11.198 6.855 1.00 90.44 175 ILE A CA 1
ATOM 1324 C C . ILE A 1 175 ? -4.933 9.922 7.193 1.00 90.44 175 ILE A C 1
ATOM 1326 O O . ILE A 1 175 ? -6.002 10.020 7.787 1.00 90.44 175 ILE A O 1
ATOM 1330 N N . GLN A 1 176 ? -4.389 8.740 6.896 1.00 89.56 176 GLN A N 1
ATOM 1331 C CA . GLN A 1 176 ? -5.012 7.461 7.268 1.00 89.56 176 GLN A CA 1
ATOM 1332 C C . GLN A 1 176 ? -5.153 7.320 8.794 1.00 89.56 176 GLN A C 1
ATOM 1334 O O . GLN A 1 176 ? -6.208 6.929 9.291 1.00 89.56 176 GLN A O 1
ATOM 1339 N N . VAL A 1 177 ? -4.138 7.735 9.560 1.00 95.12 177 VAL A N 1
ATOM 1340 C CA . VAL A 1 177 ? -4.204 7.799 11.030 1.00 95.12 177 VAL A CA 1
ATOM 1341 C C . VAL A 1 177 ? -5.286 8.782 11.488 1.00 95.12 177 VAL A C 1
ATOM 1343 O O . VAL A 1 177 ? -6.110 8.436 12.330 1.00 95.12 177 VAL A O 1
ATOM 1346 N N . ALA A 1 178 ? -5.354 9.985 10.908 1.00 91.88 178 ALA A N 1
ATOM 1347 C CA . ALA A 1 178 ? -6.391 10.964 11.246 1.00 91.88 178 ALA A CA 1
ATOM 1348 C C . ALA A 1 178 ? -7.812 10.459 10.928 1.00 91.88 178 ALA A C 1
ATOM 1350 O O . ALA A 1 178 ? -8.749 10.702 11.694 1.00 91.88 178 ALA A O 1
ATOM 1351 N N . GLN A 1 179 ? -7.976 9.722 9.826 1.00 88.50 179 GLN A N 1
ATOM 1352 C CA . GLN A 1 179 ? -9.227 9.049 9.479 1.00 88.50 179 GLN A CA 1
ATOM 1353 C C . GLN A 1 179 ? -9.611 8.009 10.533 1.00 88.50 179 GLN A C 1
ATOM 1355 O O . GLN A 1 179 ? -10.769 7.976 10.944 1.00 88.50 179 GLN A O 1
ATOM 1360 N N . PHE A 1 180 ? -8.654 7.219 11.029 1.00 92.38 180 PHE A N 1
ATOM 1361 C CA . PHE A 1 180 ? -8.896 6.289 12.131 1.00 92.38 180 PHE A CA 1
ATOM 1362 C C . PHE A 1 180 ? -9.328 7.006 13.418 1.00 92.38 180 PHE A C 1
ATOM 1364 O O . PHE A 1 180 ? -10.317 6.606 14.033 1.00 92.38 180 PHE A O 1
ATOM 1371 N N . VAL A 1 181 ? -8.648 8.090 13.811 1.00 94.38 181 VAL A N 1
ATOM 1372 C CA . VAL A 1 181 ? -9.015 8.857 15.018 1.00 94.38 181 VAL A CA 1
ATOM 1373 C C . VAL A 1 181 ? -10.448 9.382 14.909 1.00 94.38 181 VAL A C 1
ATOM 1375 O O . VAL A 1 181 ? -11.259 9.204 15.823 1.00 94.38 181 VAL A O 1
ATOM 1378 N N . ARG A 1 182 ? -10.802 9.960 13.753 1.00 90.44 182 ARG A N 1
ATOM 1379 C CA . ARG A 1 182 ? -12.170 10.416 13.471 1.00 90.44 182 ARG A CA 1
ATOM 1380 C C . ARG A 1 182 ? -13.170 9.259 13.494 1.00 90.44 182 ARG A C 1
ATOM 1382 O O . ARG A 1 182 ? -14.236 9.399 14.093 1.00 90.44 182 ARG A O 1
ATOM 1389 N N . PHE A 1 183 ? -12.834 8.130 12.870 1.00 87.44 183 PHE A N 1
ATOM 1390 C CA . PHE A 1 183 ? -13.657 6.922 12.852 1.00 87.44 183 PHE A CA 1
ATOM 1391 C C . PHE A 1 183 ? -13.977 6.450 14.273 1.00 87.44 183 PHE A C 1
ATOM 1393 O O . PHE A 1 183 ? -15.150 6.302 14.618 1.00 87.44 183 PHE A O 1
ATOM 1400 N N . LYS A 1 184 ? -12.955 6.286 15.120 1.00 92.00 184 LYS A N 1
ATOM 1401 C CA . LYS A 1 184 ? -13.112 5.866 16.515 1.00 92.00 184 LYS A CA 1
ATOM 1402 C C . LYS A 1 184 ? -14.004 6.832 17.292 1.00 92.00 184 LYS A C 1
ATOM 1404 O O . LYS A 1 184 ? -14.985 6.397 17.895 1.00 92.00 184 LYS A O 1
ATOM 1409 N N . ALA A 1 185 ? -13.719 8.134 17.237 1.00 90.81 185 ALA A N 1
ATOM 1410 C CA . ALA A 1 185 ? -14.517 9.147 17.928 1.00 90.81 185 ALA A CA 1
ATOM 1411 C C . ALA A 1 185 ? -15.998 9.084 17.515 1.00 90.81 185 ALA A C 1
ATOM 1413 O O . ALA A 1 185 ? -16.894 9.082 18.363 1.00 90.81 185 ALA A O 1
ATOM 1414 N N . ARG A 1 186 ? -16.258 8.950 16.209 1.00 87.12 186 ARG A N 1
ATOM 1415 C CA . ARG A 1 186 ? -17.615 8.864 15.667 1.00 87.12 186 ARG A CA 1
ATOM 1416 C C . ARG A 1 186 ? -18.334 7.579 16.074 1.00 87.12 186 ARG A C 1
ATOM 1418 O O . ARG A 1 186 ? -19.520 7.624 16.399 1.00 87.12 186 ARG A O 1
ATOM 1425 N N . VAL A 1 187 ? -17.636 6.444 16.078 1.00 88.00 187 VAL A N 1
ATOM 1426 C CA . VAL A 1 187 ? -18.183 5.166 16.552 1.00 88.00 187 VAL A CA 1
ATOM 1427 C C . VAL A 1 187 ? -18.635 5.279 18.006 1.00 88.00 187 VAL A C 1
ATOM 1429 O O . VAL A 1 187 ? -19.778 4.934 18.314 1.00 88.00 187 VAL A O 1
ATOM 1432 N N . LEU A 1 188 ? -17.780 5.800 18.888 1.00 91.31 188 LEU A N 1
ATOM 1433 C CA . LEU A 1 188 ? -18.089 5.918 20.314 1.00 91.31 188 LEU A CA 1
ATOM 1434 C C . LEU A 1 188 ? -19.266 6.869 20.568 1.00 91.31 188 LEU A C 1
ATOM 1436 O O . LEU A 1 188 ? -20.168 6.541 21.342 1.00 91.31 188 LEU A O 1
ATOM 1440 N N . GLU A 1 189 ? -19.322 7.997 19.854 1.00 89.44 189 GLU A N 1
ATOM 1441 C CA . GLU A 1 189 ? -20.449 8.933 19.914 1.00 89.44 189 GLU A CA 1
ATOM 1442 C C . GLU A 1 189 ? -21.779 8.255 19.537 1.00 89.44 189 GLU A C 1
ATOM 1444 O O . GLU A 1 189 ? -22.799 8.433 20.208 1.00 89.44 189 GLU A O 1
ATOM 1449 N N . LEU A 1 190 ? -21.788 7.461 18.464 1.00 84.88 190 LEU A N 1
ATOM 1450 C CA . LEU A 1 190 ? -22.991 6.768 18.002 1.00 84.88 190 LEU A CA 1
ATOM 1451 C C . LEU A 1 190 ? -23.418 5.649 18.952 1.00 84.88 190 LEU A C 1
ATOM 1453 O O . LEU A 1 190 ? -24.610 5.513 19.227 1.00 84.88 190 LEU A O 1
ATOM 1457 N N . LEU A 1 191 ? -22.469 4.883 19.491 1.00 87.50 191 LEU A N 1
ATOM 1458 C CA . LEU A 1 191 ? -22.752 3.836 20.475 1.00 87.50 191 LEU A CA 1
ATOM 1459 C C . LEU A 1 191 ? -23.316 4.395 21.785 1.00 87.50 191 LEU A C 1
ATOM 1461 O O . LEU A 1 191 ? -24.154 3.741 22.413 1.00 87.50 191 LEU A O 1
ATOM 1465 N N . ALA A 1 192 ? -22.892 5.597 22.184 1.00 91.94 192 ALA A N 1
ATOM 1466 C CA . ALA A 1 192 ? -23.459 6.302 23.329 1.00 91.94 192 ALA A CA 1
ATOM 1467 C C . ALA A 1 192 ? -24.927 6.705 23.093 1.00 91.94 192 ALA A C 1
ATOM 1469 O O . ALA A 1 192 ? -25.726 6.672 24.030 1.00 91.94 192 ALA A O 1
ATOM 1470 N N . LYS A 1 193 ? -25.299 7.034 21.846 1.00 88.88 193 LYS A N 1
ATOM 1471 C CA . LYS A 1 193 ? -26.674 7.408 21.461 1.00 88.88 193 LYS A CA 1
ATOM 1472 C C . LYS A 1 193 ? -27.594 6.205 21.256 1.00 88.88 193 LYS A C 1
ATOM 1474 O O . LYS A 1 193 ? -28.748 6.250 21.672 1.00 88.88 193 LYS A O 1
ATOM 1479 N N . ASP A 1 194 ? -27.108 5.137 20.624 1.00 85.12 194 ASP A N 1
ATOM 1480 C CA . ASP A 1 194 ? -27.885 3.920 20.380 1.00 85.12 194 ASP A CA 1
ATOM 1481 C C . ASP A 1 194 ? -27.033 2.654 20.538 1.00 85.12 194 ASP A C 1
ATOM 1483 O O . ASP A 1 194 ? -26.286 2.235 19.649 1.00 85.12 194 ASP A O 1
ATOM 1487 N N . LYS A 1 195 ? -27.227 1.961 21.665 1.00 85.19 195 LYS A N 1
ATOM 1488 C CA . LYS A 1 195 ? -26.549 0.691 21.965 1.00 85.19 195 LYS A CA 1
ATOM 1489 C C . LYS A 1 195 ? -26.871 -0.419 20.957 1.00 85.19 195 LYS A C 1
ATOM 1491 O O . LYS A 1 195 ? -26.097 -1.372 20.861 1.00 85.19 195 LYS A O 1
ATOM 1496 N N . LYS A 1 196 ? -27.968 -0.326 20.189 1.00 84.38 196 LYS A N 1
ATOM 1497 C CA . LYS A 1 196 ? -28.298 -1.304 19.136 1.00 84.38 196 LYS A CA 1
ATOM 1498 C C . LYS A 1 196 ? -27.302 -1.267 17.980 1.00 84.38 196 LYS A C 1
ATOM 1500 O O . LYS A 1 196 ? -27.261 -2.229 17.217 1.00 84.38 196 LYS A O 1
ATOM 1505 N N . LEU A 1 197 ? -26.496 -0.210 17.852 1.00 81.44 197 LEU A N 1
ATOM 1506 C CA . LEU A 1 197 ? -25.459 -0.092 16.827 1.00 81.44 197 LEU A CA 1
ATOM 1507 C C . LEU A 1 197 ? -24.228 -0.971 17.098 1.00 81.44 197 LEU A C 1
ATOM 1509 O O . LEU A 1 197 ? -23.435 -1.169 16.185 1.00 81.44 197 LEU A O 1
ATOM 1513 N N . ARG A 1 198 ? -24.104 -1.594 18.282 1.00 83.94 198 ARG A N 1
ATOM 1514 C CA . ARG A 1 198 ? -23.022 -2.556 18.597 1.00 83.94 198 ARG A CA 1
ATOM 1515 C C . ARG A 1 198 ? -22.970 -3.772 17.674 1.00 83.94 198 ARG A C 1
ATOM 1517 O O . ARG A 1 198 ? -21.932 -4.395 17.554 1.00 83.94 198 ARG A O 1
ATOM 1524 N N . LYS A 1 199 ? -24.078 -4.105 17.005 1.00 79.38 199 LYS A N 1
ATOM 1525 C CA . LYS A 1 199 ? -24.104 -5.162 15.977 1.00 79.38 199 LYS A CA 1
ATOM 1526 C C . LYS A 1 199 ? -23.426 -4.756 14.664 1.00 79.38 199 LYS A C 1
ATOM 1528 O O . LYS A 1 199 ? -23.283 -5.589 13.780 1.00 79.38 199 LYS A O 1
ATOM 1533 N N . PHE A 1 200 ? -23.120 -3.469 14.504 1.00 78.12 200 PHE A N 1
ATOM 1534 C CA . PHE A 1 200 ? -22.573 -2.901 13.279 1.00 78.12 200 PHE A CA 1
ATOM 1535 C C . PHE A 1 200 ? -21.260 -2.158 13.495 1.00 78.12 200 PHE A C 1
ATOM 1537 O O . PHE A 1 200 ? -20.510 -2.037 12.535 1.00 78.12 200 PHE A O 1
ATOM 1544 N N . LEU A 1 201 ? -20.989 -1.660 14.699 1.00 84.25 201 LEU A N 1
ATOM 1545 C CA . LEU A 1 201 ? -19.821 -0.848 15.020 1.00 84.25 201 LEU A CA 1
ATOM 1546 C C . LEU A 1 201 ? -18.979 -1.520 16.114 1.00 84.25 201 LEU A C 1
ATOM 1548 O O . LEU A 1 201 ? -19.560 -2.150 17.004 1.00 84.25 201 LEU A O 1
ATOM 1552 N N . PRO A 1 202 ? -17.645 -1.362 16.074 1.00 82.94 202 PRO A N 1
ATOM 1553 C CA . PRO A 1 202 ? -16.752 -1.952 17.065 1.00 82.94 202 PRO A CA 1
ATOM 1554 C C . PRO A 1 202 ? -17.002 -1.343 18.449 1.00 82.94 202 PRO A C 1
ATOM 1556 O O . PRO A 1 202 ? -17.334 -0.161 18.563 1.00 82.94 202 PRO A O 1
ATOM 1559 N N . SER A 1 203 ? -16.858 -2.143 19.507 1.00 88.88 203 SER A N 1
ATOM 1560 C CA . SER A 1 203 ? -16.945 -1.632 20.877 1.00 88.88 203 SER A CA 1
ATOM 1561 C C . SER A 1 203 ? -15.708 -0.798 21.224 1.00 88.88 203 SER A C 1
ATOM 1563 O O . SER A 1 203 ? -14.720 -0.790 20.493 1.00 88.88 203 SER A O 1
ATOM 1565 N N . GLU A 1 204 ? -15.738 -0.105 22.361 1.00 90.62 204 GLU A N 1
ATOM 1566 C CA . GLU A 1 204 ? -14.555 0.605 22.856 1.00 90.62 204 GLU A CA 1
ATOM 1567 C C . GLU A 1 204 ? -13.362 -0.346 23.063 1.00 90.62 204 GLU A C 1
ATOM 1569 O O . GLU A 1 204 ? -12.261 -0.071 22.585 1.00 90.62 204 GLU A O 1
ATOM 1574 N N . ASP A 1 205 ? -13.606 -1.522 23.653 1.00 89.00 205 ASP A N 1
ATOM 1575 C CA . ASP A 1 205 ? -12.589 -2.562 23.853 1.00 89.00 205 ASP A CA 1
ATOM 1576 C C . ASP A 1 205 ? -12.025 -3.106 22.533 1.00 89.00 205 ASP A C 1
ATOM 1578 O O . ASP A 1 205 ? -10.846 -3.462 22.468 1.00 89.00 205 ASP A O 1
ATOM 1582 N N . SER A 1 206 ? -12.827 -3.138 21.461 1.00 85.88 206 SER A N 1
ATOM 1583 C CA . SER A 1 206 ? -12.367 -3.569 20.136 1.00 85.88 206 SER A CA 1
ATOM 1584 C C . SER A 1 206 ? -11.235 -2.690 19.601 1.00 85.88 206 SER A C 1
ATOM 1586 O O . SER A 1 206 ? -10.366 -3.202 18.905 1.00 85.88 206 SER A O 1
ATOM 1588 N N . PHE A 1 207 ? -11.176 -1.398 19.949 1.00 88.94 207 PHE A N 1
ATOM 1589 C CA . PHE A 1 207 ? -10.049 -0.544 19.549 1.00 88.94 207 PHE A CA 1
ATOM 1590 C C . PHE A 1 207 ? -8.749 -0.931 20.263 1.00 88.94 207 PHE A C 1
ATOM 1592 O O . PHE A 1 207 ? -7.671 -0.802 19.687 1.00 88.94 207 PHE A O 1
ATOM 1599 N N . ARG A 1 208 ? -8.834 -1.479 21.479 1.00 89.19 208 ARG A N 1
ATOM 1600 C CA . ARG A 1 208 ? -7.669 -2.024 22.185 1.00 89.19 208 ARG A CA 1
ATOM 1601 C C . ARG A 1 208 ? -7.267 -3.402 21.669 1.00 89.19 208 ARG A C 1
ATOM 1603 O O . ARG A 1 208 ? -6.083 -3.681 21.520 1.00 89.19 208 ARG A O 1
ATOM 1610 N N . GLN A 1 209 ? -8.246 -4.263 21.408 1.00 81.50 209 GLN A N 1
ATOM 1611 C CA . GLN A 1 209 ? -8.030 -5.656 20.998 1.00 81.50 209 GLN A CA 1
ATOM 1612 C C . GLN A 1 209 ? -7.756 -5.820 19.498 1.00 81.50 209 GLN A C 1
ATOM 1614 O O . GLN A 1 209 ? -7.235 -6.853 19.088 1.00 81.50 209 GLN A O 1
ATOM 1619 N N . GLY A 1 210 ? -8.104 -4.822 18.687 1.00 81.75 210 GLY A N 1
ATOM 1620 C CA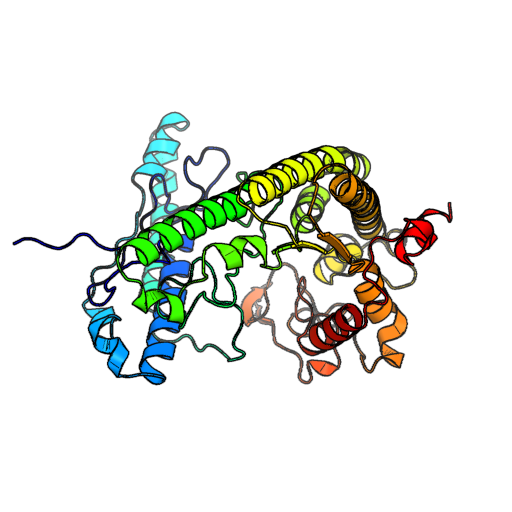 . GLY A 1 210 ? -7.948 -4.854 17.239 1.00 81.75 210 GLY A CA 1
ATOM 1621 C C . GLY A 1 210 ? -6.505 -5.086 16.798 1.00 81.75 210 GLY A C 1
ATOM 1622 O O . GLY A 1 210 ? -5.555 -4.715 17.495 1.00 81.75 210 GLY A O 1
ATOM 1623 N N . LEU A 1 211 ? -6.370 -5.698 15.622 1.00 81.19 211 LEU A N 1
ATOM 1624 C CA . LEU A 1 211 ? -5.108 -5.878 14.917 1.00 81.19 211 LEU A CA 1
ATOM 1625 C C . LEU A 1 211 ? -4.943 -4.757 13.890 1.00 81.19 211 LEU A C 1
ATOM 1627 O O . LEU A 1 211 ? -5.772 -4.599 12.994 1.00 81.19 211 LEU A O 1
ATOM 1631 N N . TYR A 1 212 ? -3.871 -3.989 14.025 1.00 88.62 212 TYR A N 1
ATOM 1632 C CA . TYR A 1 212 ? -3.562 -2.842 13.183 1.00 88.62 212 TYR A CA 1
ATOM 1633 C C . TYR A 1 212 ? -2.471 -3.245 12.199 1.00 88.62 212 TYR A C 1
ATOM 1635 O O . TYR A 1 212 ? -1.327 -3.428 12.600 1.00 88.62 212 TYR A O 1
ATOM 1643 N N . MET A 1 213 ? -2.836 -3.430 10.932 1.00 85.25 213 MET A N 1
ATOM 1644 C CA . MET A 1 213 ? -1.927 -3.886 9.880 1.00 85.25 213 MET A CA 1
ATOM 1645 C C . MET A 1 213 ? -1.389 -2.709 9.059 1.00 85.25 213 MET A C 1
ATOM 1647 O O . MET A 1 213 ? -2.159 -1.836 8.660 1.00 85.25 213 MET A O 1
ATOM 1651 N N . PHE A 1 214 ? -0.085 -2.717 8.775 1.00 90.56 214 PHE A N 1
ATOM 1652 C CA . PHE A 1 214 ? 0.603 -1.687 7.995 1.00 90.56 214 PHE A CA 1
ATOM 1653 C C . PHE A 1 214 ? 1.417 -2.333 6.878 1.00 90.56 214 PHE A C 1
ATOM 1655 O O . PHE A 1 214 ? 2.346 -3.078 7.167 1.00 90.56 214 PHE A O 1
ATOM 1662 N N . ASP A 1 215 ? 1.090 -2.007 5.630 1.00 84.12 215 ASP A N 1
ATOM 1663 C CA . ASP A 1 215 ? 1.888 -2.286 4.430 1.00 84.12 215 ASP A CA 1
ATOM 1664 C C . ASP A 1 215 ? 2.003 -0.957 3.667 1.00 84.12 215 ASP A C 1
ATOM 1666 O O . ASP A 1 215 ? 1.076 -0.526 2.976 1.00 84.12 215 ASP A O 1
ATOM 1670 N N . ILE A 1 216 ? 3.075 -0.212 3.947 1.00 88.69 216 ILE A N 1
ATOM 1671 C CA . ILE A 1 216 ? 3.293 1.148 3.444 1.00 88.69 216 ILE A CA 1
ATOM 1672 C C . ILE A 1 216 ? 4.791 1.490 3.463 1.00 88.69 216 ILE A C 1
ATOM 1674 O O . ILE A 1 216 ? 5.562 0.903 4.217 1.00 88.69 216 ILE A O 1
ATOM 1678 N N . GLY A 1 217 ? 5.210 2.446 2.631 1.00 90.62 217 GLY A N 1
ATOM 1679 C CA . GLY A 1 217 ? 6.608 2.879 2.490 1.00 90.62 217 GLY A CA 1
ATOM 1680 C C . GLY A 1 217 ? 7.210 2.554 1.123 1.00 90.62 217 GLY A C 1
ATOM 1681 O O . GLY A 1 217 ? 8.060 3.298 0.640 1.00 90.62 217 GLY A O 1
ATOM 1682 N N . GLN A 1 218 ? 6.706 1.521 0.433 1.00 89.44 218 GLN A N 1
ATOM 1683 C CA . GLN A 1 218 ? 7.167 1.178 -0.920 1.00 89.44 218 GLN A CA 1
ATOM 1684 C C . GLN A 1 218 ? 7.014 2.356 -1.892 1.00 89.44 218 GLN A C 1
ATOM 1686 O O . GLN A 1 218 ? 7.928 2.638 -2.660 1.00 89.44 218 GLN A O 1
ATOM 1691 N N . ASN A 1 219 ? 5.878 3.062 -1.841 1.00 87.12 219 ASN A N 1
ATOM 1692 C CA . ASN A 1 219 ? 5.607 4.197 -2.728 1.00 87.12 219 ASN A CA 1
ATOM 1693 C C . ASN A 1 219 ? 6.540 5.390 -2.466 1.00 87.12 219 ASN A C 1
ATOM 1695 O O . ASN A 1 219 ? 6.816 6.141 -3.397 1.00 87.12 219 ASN A O 1
ATOM 1699 N N . ASP A 1 220 ? 7.031 5.571 -1.232 1.00 93.25 220 ASP A N 1
ATOM 1700 C CA . ASP A 1 220 ? 8.003 6.619 -0.898 1.00 93.25 220 ASP A CA 1
ATOM 1701 C C . ASP A 1 220 ? 9.339 6.354 -1.607 1.00 93.25 220 ASP A C 1
ATOM 1703 O O . ASP A 1 220 ? 9.884 7.252 -2.251 1.00 93.25 220 ASP A O 1
ATOM 1707 N N . LEU A 1 221 ? 9.831 5.110 -1.535 1.00 93.00 221 LEU A N 1
ATOM 1708 C CA . LEU A 1 221 ? 11.063 4.687 -2.209 1.00 93.00 221 LEU A CA 1
ATOM 1709 C C . LEU A 1 221 ? 10.905 4.720 -3.729 1.00 93.00 221 LEU A C 1
ATOM 1711 O O . LEU A 1 221 ? 11.745 5.284 -4.427 1.00 93.00 221 LEU A O 1
ATOM 1715 N N . ASP A 1 222 ? 9.806 4.153 -4.229 1.00 88.75 222 ASP A N 1
ATOM 1716 C CA . ASP A 1 222 ? 9.486 4.079 -5.650 1.00 88.75 222 ASP A CA 1
ATOM 1717 C C . ASP A 1 222 ? 9.466 5.472 -6.284 1.00 88.75 222 ASP A C 1
ATOM 1719 O O . ASP A 1 222 ? 10.241 5.749 -7.195 1.00 88.75 222 ASP A O 1
ATOM 1723 N N . ALA A 1 223 ? 8.668 6.396 -5.738 1.00 87.19 223 ALA A N 1
ATOM 1724 C CA . ALA A 1 223 ? 8.583 7.761 -6.250 1.00 87.19 223 ALA A CA 1
ATOM 1725 C C . ALA A 1 223 ? 9.932 8.499 -6.197 1.00 87.19 223 ALA A C 1
ATOM 1727 O O . ALA A 1 223 ? 10.262 9.257 -7.113 1.00 87.19 223 ALA A O 1
ATOM 1728 N N . ALA A 1 224 ? 10.727 8.285 -5.145 1.00 91.62 224 ALA A N 1
ATOM 1729 C CA . ALA A 1 224 ? 12.024 8.930 -4.996 1.00 91.62 224 ALA A CA 1
ATOM 1730 C C . ALA A 1 224 ? 13.041 8.438 -6.045 1.00 91.62 224 ALA A C 1
ATOM 1732 O O . ALA A 1 224 ? 13.731 9.263 -6.651 1.00 91.62 224 ALA A O 1
ATOM 1733 N N . LEU A 1 225 ? 13.079 7.130 -6.325 1.00 93.62 225 LEU A N 1
ATOM 1734 C CA . LEU A 1 225 ? 14.013 6.498 -7.271 1.00 93.62 225 LEU A CA 1
ATOM 1735 C C . LEU A 1 225 ? 13.818 6.936 -8.734 1.00 93.62 225 LEU A C 1
ATOM 1737 O O . LEU A 1 225 ? 14.742 6.817 -9.534 1.00 93.62 225 LEU A O 1
ATOM 1741 N N . TYR A 1 226 ? 12.675 7.533 -9.090 1.00 89.94 226 TYR A N 1
ATOM 1742 C CA . TYR A 1 226 ? 12.496 8.149 -10.413 1.00 89.94 226 TYR A CA 1
ATOM 1743 C C . TYR A 1 226 ? 13.338 9.409 -10.643 1.00 89.94 226 TYR A C 1
ATOM 1745 O O . TYR A 1 226 ? 13.535 9.802 -11.792 1.00 89.94 226 TYR A O 1
ATOM 1753 N N . SER A 1 227 ? 13.786 10.084 -9.582 1.00 91.06 227 SER A N 1
ATOM 1754 C CA . SER A 1 227 ? 14.407 11.415 -9.697 1.00 91.06 227 SER A CA 1
ATOM 1755 C C . SER A 1 227 ? 15.644 11.629 -8.824 1.00 91.06 227 SER A C 1
ATOM 1757 O O . SER A 1 227 ? 16.254 12.697 -8.890 1.00 91.06 227 SER A O 1
ATOM 1759 N N . LYS A 1 228 ? 16.018 10.645 -8.004 1.00 93.75 228 LYS A N 1
ATOM 1760 C CA . LYS A 1 228 ? 17.118 10.726 -7.038 1.00 93.75 228 LYS A CA 1
ATOM 1761 C C . LYS A 1 228 ? 18.091 9.568 -7.221 1.00 93.75 228 LYS A C 1
ATOM 1763 O O . LYS A 1 228 ? 17.698 8.497 -7.676 1.00 93.75 228 LYS A O 1
ATOM 1768 N N . SER A 1 229 ? 19.352 9.786 -6.848 1.00 95.81 229 SER A N 1
ATOM 1769 C CA . SER A 1 229 ? 20.325 8.695 -6.742 1.00 95.81 229 SER A CA 1
ATOM 1770 C C . SER A 1 229 ? 19.992 7.779 -5.565 1.00 95.81 229 SER A C 1
ATOM 1772 O O . SER A 1 229 ? 19.273 8.172 -4.646 1.00 95.81 229 SER A O 1
ATOM 1774 N N . GLU A 1 230 ? 20.561 6.577 -5.561 1.00 94.31 230 GLU A N 1
ATOM 1775 C CA . GLU A 1 230 ? 20.418 5.628 -4.457 1.00 94.31 230 GLU A CA 1
ATOM 1776 C C . GLU A 1 230 ? 20.786 6.249 -3.104 1.00 94.31 230 GLU A C 1
ATOM 1778 O O . GLU A 1 230 ? 19.950 6.250 -2.207 1.00 94.31 230 GLU A O 1
ATOM 1783 N N . ASP A 1 231 ? 21.955 6.889 -2.991 1.00 96.44 231 ASP A N 1
ATOM 1784 C CA . ASP A 1 231 ? 22.402 7.578 -1.767 1.00 96.44 231 ASP A CA 1
ATOM 1785 C C . ASP A 1 231 ? 21.402 8.627 -1.266 1.00 96.44 231 ASP A C 1
ATOM 1787 O O . ASP A 1 231 ? 21.184 8.801 -0.067 1.00 96.44 231 ASP A O 1
ATOM 1791 N N . GLN A 1 232 ? 20.770 9.351 -2.191 1.00 97.38 232 GLN A N 1
ATOM 1792 C CA . GLN A 1 232 ? 19.758 10.341 -1.839 1.00 97.38 232 GLN A CA 1
ATOM 1793 C C . GLN A 1 232 ? 18.466 9.681 -1.355 1.00 97.38 232 GLN A C 1
ATOM 1795 O O . GLN A 1 232 ? 17.797 10.245 -0.493 1.00 97.38 232 GLN A O 1
ATOM 1800 N N . VAL A 1 233 ? 18.091 8.524 -1.905 1.00 95.69 233 VAL A N 1
ATOM 1801 C CA . VAL A 1 233 ? 16.909 7.767 -1.470 1.00 95.69 233 VAL A CA 1
ATOM 1802 C C . VAL A 1 233 ? 17.156 7.110 -0.117 1.00 95.69 233 VAL A C 1
ATOM 1804 O O . VAL A 1 233 ? 16.320 7.231 0.778 1.00 95.69 233 VAL A O 1
ATOM 1807 N N . THR A 1 234 ? 18.310 6.477 0.077 1.00 94.12 234 THR A N 1
ATOM 1808 C CA . THR A 1 234 ? 18.671 5.835 1.346 1.00 94.12 234 THR A CA 1
ATOM 1809 C C . THR A 1 234 ? 18.776 6.854 2.482 1.00 94.12 234 THR A C 1
ATOM 1811 O O . THR A 1 234 ? 18.306 6.588 3.588 1.00 94.12 234 THR A O 1
ATOM 1814 N N . ALA A 1 235 ? 19.258 8.070 2.198 1.00 97.06 235 ALA A N 1
ATOM 1815 C CA . ALA A 1 235 ? 19.267 9.181 3.149 1.00 97.06 235 ALA A CA 1
ATOM 1816 C C . ALA A 1 235 ? 17.864 9.675 3.568 1.00 97.06 235 ALA A C 1
ATOM 1818 O O . ALA A 1 235 ? 17.741 10.320 4.610 1.00 97.06 235 ALA A O 1
ATOM 1819 N N . LEU A 1 236 ? 16.799 9.382 2.804 1.00 96.62 236 LEU A N 1
ATOM 1820 C CA . LEU A 1 236 ? 15.418 9.744 3.169 1.00 96.62 236 LEU A CA 1
ATOM 1821 C C . LEU A 1 236 ? 14.769 8.741 4.130 1.00 96.62 236 LEU A C 1
ATOM 1823 O O . LEU A 1 236 ? 13.817 9.105 4.823 1.00 96.62 236 LEU A O 1
ATOM 1827 N N . ILE A 1 237 ? 15.272 7.504 4.201 1.00 98.12 237 ILE A N 1
ATOM 1828 C CA . ILE A 1 237 ? 14.686 6.422 5.009 1.00 98.12 237 ILE A CA 1
ATOM 1829 C C . ILE A 1 237 ? 14.476 6.831 6.478 1.00 98.12 237 ILE A C 1
ATOM 1831 O O . ILE A 1 237 ? 13.365 6.629 6.974 1.00 98.12 237 ILE A O 1
ATOM 1835 N N . PRO A 1 238 ? 15.440 7.469 7.176 1.00 98.25 238 PRO A N 1
ATOM 1836 C CA . PRO A 1 238 ? 15.223 7.901 8.556 1.00 98.25 238 PRO A CA 1
ATOM 1837 C C . PRO A 1 238 ? 14.055 8.885 8.708 1.00 98.25 238 PRO A C 1
ATOM 1839 O O . PRO A 1 238 ? 13.299 8.800 9.672 1.00 98.25 238 PRO A O 1
ATOM 1842 N N . THR A 1 239 ? 13.867 9.800 7.751 1.00 98.12 239 THR A N 1
ATOM 1843 C CA . THR A 1 239 ? 12.743 10.751 7.758 1.00 98.12 239 THR A CA 1
ATOM 1844 C C . THR A 1 239 ? 11.412 10.045 7.515 1.00 98.12 239 THR A C 1
ATOM 1846 O O . THR A 1 239 ? 10.438 10.326 8.211 1.00 98.12 239 THR A O 1
ATOM 1849 N N . ILE A 1 240 ? 11.374 9.099 6.572 1.00 98.25 240 ILE A N 1
ATOM 1850 C CA . ILE A 1 240 ? 10.194 8.266 6.305 1.00 98.25 240 ILE A CA 1
ATOM 1851 C C . ILE A 1 240 ? 9.793 7.516 7.587 1.00 98.25 240 ILE A C 1
ATOM 1853 O O . ILE A 1 240 ? 8.642 7.570 8.017 1.00 98.25 240 ILE A O 1
ATOM 1857 N N . LEU A 1 241 ? 10.750 6.862 8.246 1.00 98.50 241 LEU A N 1
ATOM 1858 C CA . LEU A 1 241 ? 10.497 6.076 9.453 1.00 98.50 241 LEU A CA 1
ATOM 1859 C C . LEU A 1 241 ? 10.147 6.930 10.679 1.00 98.50 241 LEU A C 1
ATOM 1861 O O . LEU A 1 241 ? 9.361 6.485 11.514 1.00 98.50 241 LEU A O 1
ATOM 1865 N N . ALA A 1 242 ? 10.650 8.163 10.775 1.00 98.50 242 ALA A N 1
ATOM 1866 C CA . ALA A 1 242 ? 10.241 9.100 11.820 1.00 98.50 242 ALA A CA 1
ATOM 1867 C C . ALA A 1 242 ? 8.749 9.472 11.708 1.00 98.50 242 ALA A C 1
ATOM 1869 O O . ALA A 1 242 ? 8.037 9.481 12.714 1.00 98.50 242 ALA A O 1
ATOM 1870 N N . GLU A 1 243 ? 8.245 9.715 10.494 1.00 97.94 243 GLU A N 1
ATOM 1871 C CA . GLU A 1 243 ? 6.813 9.968 10.262 1.00 97.94 243 GLU A CA 1
ATOM 1872 C C . GLU A 1 243 ? 5.955 8.722 10.547 1.00 97.94 243 GLU A C 1
ATOM 1874 O O . GLU A 1 243 ? 4.876 8.829 11.143 1.00 97.94 243 GLU A O 1
ATOM 1879 N N . LEU A 1 244 ? 6.450 7.525 10.206 1.00 98.06 244 LEU A N 1
ATOM 1880 C CA . LEU A 1 244 ? 5.805 6.264 10.589 1.00 98.06 244 LEU A CA 1
ATOM 1881 C C . LEU A 1 244 ? 5.717 6.128 12.118 1.00 98.06 244 LEU A C 1
ATOM 1883 O O . LEU A 1 244 ? 4.651 5.823 12.653 1.00 98.06 244 LEU A O 1
ATOM 1887 N N . GLU A 1 245 ? 6.812 6.400 12.833 1.00 98.44 245 GLU A N 1
ATOM 1888 C CA . GLU A 1 245 ? 6.872 6.368 14.298 1.00 98.44 245 GLU A CA 1
ATOM 1889 C C . GLU A 1 245 ? 5.849 7.311 14.941 1.00 98.44 245 GLU A C 1
ATOM 1891 O O . GLU A 1 245 ? 5.154 6.909 15.878 1.00 98.44 245 GLU A O 1
ATOM 1896 N N . ILE A 1 246 ? 5.686 8.526 14.412 1.00 98.31 246 ILE A N 1
ATOM 1897 C CA . ILE A 1 246 ? 4.674 9.479 14.888 1.00 98.31 246 ILE A CA 1
ATOM 1898 C C . ILE A 1 246 ? 3.261 8.904 14.728 1.00 98.31 246 ILE A C 1
ATOM 1900 O O . ILE A 1 246 ? 2.454 8.965 15.663 1.00 98.31 246 ILE A O 1
ATOM 1904 N N . GLY A 1 247 ? 2.941 8.333 13.564 1.00 97.75 247 GLY A N 1
ATOM 1905 C CA . GLY A 1 247 ? 1.617 7.765 13.318 1.00 97.75 247 GLY A CA 1
ATOM 1906 C C . GLY A 1 247 ? 1.325 6.537 14.187 1.00 97.75 247 GLY A C 1
ATOM 1907 O O . GLY A 1 247 ? 0.254 6.470 14.792 1.00 97.75 247 GLY A O 1
ATOM 1908 N N . ILE A 1 248 ? 2.286 5.621 14.349 1.00 97.88 248 ILE A N 1
ATOM 1909 C CA . ILE A 1 248 ? 2.151 4.451 15.238 1.00 97.88 248 ILE A CA 1
ATOM 1910 C C . ILE A 1 248 ? 1.951 4.887 16.694 1.00 97.88 248 ILE A C 1
ATOM 1912 O O . ILE A 1 248 ? 1.026 4.410 17.355 1.00 97.88 248 ILE A O 1
ATOM 1916 N N . LYS A 1 249 ? 2.741 5.851 17.188 1.00 98.19 249 LYS A N 1
ATOM 1917 C CA . LYS A 1 249 ? 2.572 6.414 18.540 1.00 98.19 249 LYS A CA 1
ATOM 1918 C C . LYS A 1 249 ? 1.217 7.096 18.718 1.00 98.19 249 LYS A C 1
ATOM 1920 O O . LYS A 1 249 ? 0.607 6.977 19.778 1.00 98.19 249 LYS A O 1
ATOM 1925 N N . THR A 1 250 ? 0.707 7.756 17.681 1.00 98.38 250 THR A N 1
ATOM 1926 C CA . THR A 1 250 ? -0.641 8.342 17.702 1.00 98.38 250 THR A CA 1
ATOM 1927 C C . THR A 1 250 ? -1.713 7.259 17.837 1.00 98.38 250 THR A C 1
ATOM 1929 O O . THR A 1 250 ? -2.576 7.368 18.703 1.00 98.38 250 THR A O 1
ATOM 1932 N N . LEU A 1 251 ? -1.635 6.178 17.054 1.00 97.44 251 LEU A N 1
ATOM 1933 C CA . LEU A 1 251 ? -2.566 5.047 17.161 1.00 97.44 251 LEU A CA 1
ATOM 1934 C C . LEU A 1 251 ? -2.496 4.371 18.537 1.00 97.44 251 LEU A C 1
ATOM 1936 O O . LEU A 1 251 ? -3.531 4.041 19.117 1.00 97.44 251 LEU A O 1
ATOM 1940 N N . TYR A 1 252 ? -1.291 4.209 19.088 1.00 97.69 252 TYR A N 1
ATOM 1941 C CA . TYR A 1 252 ? -1.086 3.692 20.441 1.00 97.69 252 TYR A CA 1
ATOM 1942 C C . TYR A 1 252 ? -1.759 4.569 21.509 1.00 97.69 252 TYR A C 1
ATOM 1944 O O . TYR A 1 252 ? -2.467 4.054 22.382 1.00 97.69 252 TYR A O 1
ATOM 1952 N N . ASN A 1 253 ? -1.603 5.893 21.416 1.00 97.31 253 ASN A N 1
ATOM 1953 C CA . ASN A 1 253 ? -2.280 6.849 22.300 1.00 97.31 253 ASN A CA 1
ATOM 1954 C C . ASN A 1 253 ? -3.807 6.790 22.142 1.00 97.31 253 ASN A C 1
ATOM 1956 O O . ASN A 1 253 ? -4.543 6.984 23.105 1.00 97.31 253 ASN A O 1
ATOM 1960 N N . GLU A 1 254 ? -4.281 6.422 20.953 1.00 96.94 254 GLU A N 1
ATOM 1961 C CA . GLU A 1 254 ? -5.684 6.135 20.659 1.00 96.94 254 GLU A CA 1
ATOM 1962 C C . GLU A 1 254 ? -6.121 4.710 21.040 1.00 96.94 254 GLU A C 1
ATOM 1964 O O . GLU A 1 254 ? -7.203 4.257 20.666 1.00 96.94 254 GLU A O 1
ATOM 1969 N N . GLY A 1 255 ? -5.335 4.003 21.846 1.00 93.25 255 GLY A N 1
ATOM 1970 C CA . GLY A 1 255 ? -5.719 2.727 22.441 1.00 93.25 255 GLY A CA 1
ATOM 1971 C C . GLY A 1 255 ? -5.310 1.496 21.640 1.00 93.25 255 GLY A C 1
ATOM 1972 O O . GLY A 1 255 ? -5.465 0.400 22.167 1.00 93.25 255 GLY A O 1
ATOM 1973 N N . ALA A 1 256 ? -4.740 1.633 20.438 1.00 92.12 256 ALA A N 1
ATOM 1974 C CA . ALA A 1 256 ? -4.222 0.493 19.684 1.00 92.12 256 ALA A CA 1
ATOM 1975 C C . ALA A 1 256 ? -3.122 -0.233 20.475 1.00 92.12 256 ALA A C 1
ATOM 1977 O O . ALA A 1 256 ? -2.251 0.407 21.073 1.00 92.12 256 ALA A O 1
ATOM 1978 N N . ARG A 1 257 ? -3.160 -1.570 20.500 1.00 91.88 257 ARG A N 1
ATOM 1979 C CA . ARG A 1 257 ? -2.144 -2.382 21.193 1.00 91.88 257 ARG A CA 1
ATOM 1980 C C . ARG A 1 257 ? -1.517 -3.474 20.339 1.00 91.88 257 ARG A C 1
ATOM 1982 O O . ARG A 1 257 ? -0.415 -3.877 20.666 1.00 91.88 257 ARG A O 1
ATOM 1989 N N . ASN A 1 258 ? -2.148 -3.938 19.262 1.00 85.81 258 ASN A N 1
ATOM 1990 C CA . ASN A 1 258 ? -1.587 -5.009 18.433 1.00 85.81 258 ASN A CA 1
ATOM 1991 C C . ASN A 1 258 ? -1.215 -4.461 17.055 1.00 85.81 258 ASN A C 1
ATOM 1993 O O . ASN A 1 258 ? -2.094 -4.215 16.231 1.00 85.81 258 ASN A O 1
ATOM 1997 N N . PHE A 1 259 ? 0.076 -4.263 16.812 1.00 89.25 259 PHE A N 1
ATOM 1998 C CA . PHE A 1 259 ? 0.614 -3.733 15.564 1.00 89.25 259 PHE A CA 1
ATOM 1999 C C . PHE A 1 259 ? 1.216 -4.863 14.733 1.00 89.25 259 PHE A C 1
ATOM 2001 O O . PHE A 1 259 ? 2.048 -5.630 15.216 1.00 89.25 259 PHE A O 1
ATOM 2008 N N . TRP A 1 260 ? 0.807 -4.953 13.474 1.00 84.94 260 TRP A N 1
ATOM 2009 C CA . TRP A 1 260 ? 1.302 -5.913 12.502 1.00 84.94 260 TRP A CA 1
ATOM 2010 C C . TRP A 1 260 ? 1.941 -5.169 11.335 1.00 84.94 260 TRP A C 1
ATOM 2012 O O . TRP A 1 260 ? 1.259 -4.608 10.481 1.00 84.94 260 TRP A O 1
ATOM 2022 N N . ILE A 1 261 ? 3.266 -5.114 11.345 1.00 91.00 261 ILE A N 1
ATOM 2023 C CA . ILE A 1 261 ? 4.071 -4.299 10.442 1.00 91.00 261 ILE A CA 1
ATOM 2024 C C . ILE A 1 261 ? 4.635 -5.204 9.354 1.00 91.00 261 ILE A C 1
ATOM 2026 O O . ILE A 1 261 ? 5.395 -6.131 9.633 1.00 91.00 261 ILE A O 1
ATOM 2030 N N . HIS A 1 262 ? 4.247 -4.948 8.112 1.00 87.31 262 HIS A N 1
ATOM 2031 C CA . HIS A 1 262 ? 4.792 -5.605 6.932 1.00 87.31 262 HIS A CA 1
ATOM 2032 C C . HIS A 1 262 ? 5.918 -4.750 6.367 1.00 87.31 262 HIS A C 1
ATOM 2034 O O . HIS A 1 262 ? 5.809 -3.526 6.290 1.00 87.31 262 HIS A O 1
ATOM 2040 N N . ASN A 1 263 ? 7.009 -5.400 5.982 1.00 91.88 263 ASN A N 1
ATOM 2041 C CA . ASN A 1 263 ? 8.090 -4.738 5.268 1.00 91.88 263 ASN A CA 1
ATOM 2042 C C . ASN A 1 263 ? 7.753 -4.598 3.767 1.00 91.88 263 ASN A C 1
ATOM 2044 O O . ASN A 1 263 ? 6.782 -5.183 3.280 1.00 91.88 263 ASN A O 1
ATOM 2048 N N . THR A 1 264 ? 8.522 -3.803 3.021 1.00 88.81 264 THR A N 1
ATOM 2049 C CA . THR A 1 264 ? 8.269 -3.630 1.582 1.00 88.81 264 THR A CA 1
ATOM 2050 C C . THR A 1 264 ? 8.716 -4.853 0.780 1.00 88.81 264 THR A C 1
ATOM 2052 O O . THR A 1 264 ? 9.674 -5.532 1.147 1.00 88.81 264 THR A O 1
ATOM 2055 N N . GLY A 1 265 ? 8.061 -5.112 -0.356 1.00 89.31 265 GLY A N 1
ATOM 2056 C CA . GLY A 1 265 ? 8.449 -6.173 -1.289 1.00 89.31 265 GLY A CA 1
ATOM 2057 C C . GLY A 1 265 ? 9.691 -5.843 -2.136 1.00 89.31 265 GLY A C 1
ATOM 2058 O O . GLY A 1 265 ? 10.210 -4.724 -2.064 1.00 89.31 265 GLY A O 1
ATOM 2059 N N . PRO A 1 266 ? 10.150 -6.794 -2.976 1.00 94.94 266 PRO A N 1
ATOM 2060 C CA . PRO A 1 266 ? 11.285 -6.603 -3.876 1.00 94.94 266 PRO A CA 1
ATOM 2061 C C . PRO A 1 266 ? 10.909 -5.681 -5.044 1.00 94.94 266 PRO A C 1
ATOM 2063 O O . PRO A 1 266 ? 10.465 -6.119 -6.107 1.00 94.94 266 PRO A O 1
ATOM 2066 N N . LEU A 1 267 ? 11.061 -4.373 -4.819 1.00 93.06 267 LEU A N 1
ATOM 2067 C CA . LEU A 1 267 ? 10.664 -3.314 -5.749 1.00 93.06 267 LEU A CA 1
ATOM 2068 C C . LEU A 1 267 ? 11.332 -3.454 -7.127 1.00 93.06 267 LEU A C 1
ATOM 2070 O O . LEU A 1 267 ? 10.705 -3.192 -8.152 1.00 93.06 267 LEU A O 1
ATOM 2074 N N . GLY A 1 268 ? 12.584 -3.914 -7.158 1.00 96.56 268 GLY A N 1
ATOM 2075 C CA . GLY A 1 268 ? 13.356 -4.123 -8.381 1.00 96.56 268 GLY A CA 1
ATOM 2076 C C . GLY A 1 268 ? 12.792 -5.196 -9.304 1.00 96.56 268 GLY A C 1
ATOM 2077 O O . GLY A 1 268 ? 13.130 -5.201 -10.485 1.00 96.56 268 GLY A O 1
ATOM 2078 N N . CYS A 1 269 ? 11.937 -6.082 -8.793 1.00 97.19 269 CYS A N 1
ATOM 2079 C CA . CYS A 1 269 ? 11.363 -7.187 -9.556 1.00 97.19 269 CYS A CA 1
ATOM 2080 C C . CYS A 1 269 ? 10.028 -6.845 -10.236 1.00 97.19 269 CYS A C 1
ATOM 2082 O O . CYS A 1 269 ? 9.444 -7.692 -10.912 1.00 97.19 269 CYS A O 1
ATOM 2084 N N . LEU A 1 270 ? 9.507 -5.628 -10.053 1.00 92.88 270 LEU A N 1
ATOM 2085 C CA . LEU A 1 270 ? 8.263 -5.221 -10.702 1.00 92.88 270 LEU A CA 1
ATOM 2086 C C . LEU A 1 270 ? 8.482 -5.033 -12.215 1.00 92.88 270 LEU A C 1
ATOM 2088 O O . LEU A 1 270 ? 9.431 -4.337 -12.594 1.00 92.88 270 LEU A O 1
ATOM 2092 N N . PRO A 1 271 ? 7.592 -5.541 -13.097 1.00 95.19 271 PRO A N 1
ATOM 2093 C CA . PRO A 1 271 ? 7.778 -5.433 -14.546 1.00 95.19 271 PRO A CA 1
ATOM 2094 C C . PRO A 1 271 ? 7.957 -3.983 -15.015 1.00 95.19 271 PRO A C 1
ATOM 2096 O O . PRO A 1 271 ? 8.771 -3.704 -15.895 1.00 95.19 271 PRO A O 1
ATOM 2099 N N . ARG A 1 272 ? 7.256 -3.033 -14.380 1.00 93.56 272 ARG A N 1
ATOM 2100 C CA . ARG A 1 272 ? 7.405 -1.597 -14.650 1.00 93.56 272 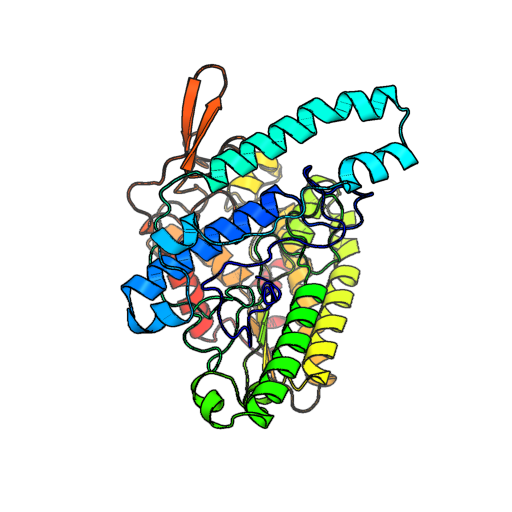ARG A CA 1
ATOM 2101 C C . ARG A 1 272 ? 8.813 -1.091 -14.329 1.00 93.56 272 ARG A C 1
ATOM 2103 O O . ARG A 1 272 ? 9.379 -0.336 -15.118 1.00 93.56 272 ARG A O 1
ATOM 2110 N N . ILE A 1 273 ? 9.367 -1.487 -13.183 1.00 95.31 273 ILE A N 1
ATOM 2111 C CA . ILE A 1 273 ? 10.706 -1.070 -12.751 1.00 95.31 273 ILE A CA 1
ATOM 2112 C C . ILE A 1 273 ? 11.770 -1.636 -13.688 1.00 95.31 273 ILE A C 1
ATOM 2114 O O . ILE A 1 273 ? 12.624 -0.885 -14.157 1.00 95.31 273 ILE A O 1
ATOM 2118 N N . ILE A 1 274 ? 11.666 -2.914 -14.052 1.00 97.50 274 ILE A N 1
ATOM 2119 C CA . ILE A 1 274 ? 12.597 -3.547 -14.994 1.00 97.50 274 ILE A CA 1
ATOM 2120 C C . ILE A 1 274 ? 12.514 -2.869 -16.369 1.00 97.50 274 ILE A C 1
ATOM 2122 O O . ILE A 1 274 ? 13.542 -2.532 -16.951 1.00 97.50 274 ILE A O 1
ATOM 2126 N N . ALA A 1 275 ? 11.311 -2.578 -16.873 1.00 95.19 275 ALA A N 1
ATOM 2127 C CA . ALA A 1 275 ? 11.139 -1.920 -18.170 1.00 95.19 275 ALA A CA 1
ATOM 2128 C C . ALA A 1 275 ? 11.778 -0.516 -18.237 1.00 95.19 275 ALA A C 1
ATOM 2130 O O . ALA A 1 275 ? 12.249 -0.091 -19.298 1.00 95.19 275 ALA A O 1
ATOM 2131 N N . ILE A 1 276 ? 11.786 0.222 -17.123 1.00 93.50 276 ILE A N 1
ATOM 2132 C CA . ILE A 1 276 ? 12.318 1.590 -17.069 1.00 93.50 276 ILE A CA 1
ATOM 2133 C C . ILE A 1 276 ? 13.818 1.599 -16.760 1.00 93.50 276 ILE A C 1
ATOM 2135 O O . ILE A 1 276 ? 14.576 2.251 -17.482 1.00 93.50 276 ILE A O 1
ATOM 2139 N N . PHE A 1 277 ? 14.237 0.879 -15.718 1.00 95.38 277 PHE A N 1
ATOM 2140 C CA . PHE A 1 277 ? 15.575 0.975 -15.123 1.00 95.38 277 PHE A CA 1
ATOM 2141 C C . PHE A 1 277 ? 16.477 -0.233 -15.422 1.00 95.38 277 PHE A C 1
ATOM 2143 O O . PHE A 1 277 ? 17.692 -0.150 -15.256 1.00 95.38 277 PHE A O 1
ATOM 2150 N N . GLY A 1 278 ? 15.912 -1.338 -15.911 1.00 95.00 278 GLY A N 1
ATOM 2151 C CA . GLY A 1 278 ? 16.619 -2.582 -16.238 1.00 95.00 278 GLY A CA 1
ATOM 2152 C C . GLY A 1 278 ? 17.134 -2.671 -17.677 1.00 95.00 278 GLY A C 1
ATOM 2153 O O . GLY A 1 278 ? 17.286 -3.768 -18.206 1.00 95.00 278 GLY A O 1
ATOM 2154 N N . LYS A 1 279 ? 17.349 -1.533 -18.354 1.00 91.94 279 LYS A N 1
ATOM 2155 C CA . LYS A 1 279 ? 17.808 -1.503 -19.759 1.00 91.94 279 LYS A CA 1
ATOM 2156 C C . LYS A 1 279 ? 19.272 -1.907 -19.926 1.00 91.94 279 LYS A C 1
ATOM 2158 O O . LYS A 1 279 ? 19.647 -2.384 -20.992 1.00 91.94 279 LYS A O 1
ATOM 2163 N N . ASP A 1 280 ? 20.081 -1.677 -18.898 1.00 94.50 280 ASP A N 1
ATOM 2164 C CA . ASP A 1 280 ? 21.456 -2.156 -18.823 1.00 94.50 280 ASP A CA 1
ATOM 2165 C C . ASP A 1 280 ? 21.477 -3.465 -18.016 1.00 94.50 280 ASP A C 1
ATOM 2167 O O . ASP A 1 280 ? 21.162 -3.434 -16.827 1.00 94.50 280 ASP A O 1
ATOM 2171 N N . PRO A 1 281 ? 21.858 -4.610 -18.611 1.00 93.75 281 PRO A N 1
ATOM 2172 C CA . PRO A 1 281 ? 21.949 -5.880 -17.893 1.00 93.75 281 PRO A CA 1
ATOM 2173 C C . PRO A 1 281 ? 22.849 -5.831 -16.652 1.00 93.75 281 PRO A C 1
ATOM 2175 O O . PRO A 1 281 ? 22.643 -6.610 -15.726 1.00 93.75 281 PRO A O 1
ATOM 2178 N N . SER A 1 282 ? 23.826 -4.915 -16.596 1.00 95.62 282 SER A N 1
ATOM 2179 C CA . SER A 1 282 ? 24.718 -4.767 -15.442 1.00 95.62 282 SER A CA 1
ATOM 2180 C C . SER A 1 282 ? 23.998 -4.284 -14.175 1.00 95.62 282 SER A C 1
ATOM 2182 O O . SER A 1 282 ? 24.501 -4.490 -13.066 1.00 95.62 282 SER A O 1
ATOM 2184 N N . THR A 1 283 ? 22.811 -3.678 -14.311 1.00 94.88 283 THR A N 1
ATOM 2185 C CA . THR A 1 283 ? 21.996 -3.187 -13.188 1.00 94.88 283 THR A CA 1
ATOM 2186 C C . THR A 1 283 ? 21.055 -4.250 -12.627 1.00 94.88 283 THR A C 1
ATOM 2188 O O . THR A 1 283 ? 20.447 -4.022 -11.578 1.00 94.88 283 THR A O 1
ATOM 2191 N N . LEU A 1 284 ? 20.966 -5.413 -13.277 1.00 97.50 284 LEU A N 1
ATOM 2192 C CA . LEU A 1 284 ? 20.114 -6.524 -12.869 1.00 97.50 284 LEU A CA 1
ATOM 2193 C C . LEU A 1 284 ? 20.863 -7.516 -11.967 1.00 97.50 284 LEU A C 1
ATOM 2195 O O . LEU A 1 284 ? 22.089 -7.643 -12.039 1.00 97.50 284 LEU A O 1
ATOM 2199 N N . ASP A 1 285 ? 20.127 -8.188 -11.086 1.00 96.25 285 ASP A N 1
ATOM 2200 C CA . ASP A 1 285 ? 20.596 -9.365 -10.354 1.00 96.25 285 ASP A CA 1
ATOM 2201 C C . ASP A 1 285 ? 20.407 -10.654 -11.176 1.00 96.25 285 ASP A C 1
ATOM 2203 O O . ASP A 1 285 ? 19.934 -10.634 -12.315 1.00 96.25 285 ASP A O 1
ATOM 2207 N N . GLU A 1 286 ? 20.793 -11.793 -10.602 1.00 94.25 286 GLU A N 1
ATOM 2208 C CA . GLU A 1 286 ? 20.706 -13.114 -11.242 1.00 94.25 286 GLU A CA 1
ATOM 2209 C C . GLU A 1 286 ? 19.271 -13.569 -11.558 1.00 94.25 286 GLU A C 1
ATOM 2211 O O . GLU A 1 286 ? 19.071 -14.432 -12.413 1.00 94.25 286 GLU A O 1
ATOM 2216 N N . VAL A 1 287 ? 18.273 -12.971 -10.901 1.00 94.94 287 VAL A N 1
ATOM 2217 C CA . VAL A 1 287 ? 16.849 -13.258 -11.105 1.00 94.94 287 VAL A CA 1
ATOM 2218 C C . VAL A 1 287 ? 16.248 -12.319 -12.160 1.00 94.94 287 VAL A C 1
ATOM 2220 O O . VAL A 1 287 ? 15.179 -12.605 -12.697 1.00 94.94 287 VAL A O 1
ATOM 2223 N N . GLY A 1 288 ? 16.947 -11.237 -12.520 1.00 96.62 288 GLY A N 1
ATOM 2224 C CA . GLY A 1 288 ? 16.513 -10.233 -13.493 1.00 96.62 288 GLY A CA 1
ATOM 2225 C C . GLY A 1 288 ? 15.857 -9.000 -12.867 1.00 96.62 288 GLY A C 1
ATOM 2226 O O . GLY A 1 288 ? 15.205 -8.233 -13.578 1.00 96.62 288 GLY A O 1
ATOM 2227 N N . CYS A 1 289 ? 16.009 -8.793 -11.557 1.00 98.00 289 CYS A N 1
ATOM 2228 C CA . CYS A 1 289 ? 15.475 -7.636 -10.846 1.00 98.00 289 CYS A CA 1
ATOM 2229 C C . CYS A 1 289 ? 16.496 -6.494 -10.769 1.00 98.00 289 CYS A C 1
ATOM 2231 O O . CYS A 1 289 ? 17.702 -6.716 -10.714 1.00 98.00 289 CYS A O 1
ATOM 2233 N N . VAL A 1 290 ? 16.026 -5.245 -10.730 1.00 98.19 290 VAL A N 1
ATOM 2234 C CA . VAL A 1 290 ? 16.901 -4.061 -10.657 1.00 98.19 290 VAL A CA 1
ATOM 2235 C C . VAL A 1 290 ? 17.524 -3.927 -9.260 1.00 98.19 290 VAL A C 1
ATOM 2237 O O . VAL A 1 290 ? 16.818 -3.632 -8.290 1.00 98.19 290 VAL A O 1
ATOM 2240 N N . LYS A 1 291 ? 18.855 -4.066 -9.167 1.00 97.44 291 LYS A N 1
ATOM 2241 C CA . LYS A 1 291 ? 19.614 -4.132 -7.901 1.00 97.44 291 LYS A CA 1
ATOM 2242 C C . LYS A 1 291 ? 19.385 -2.933 -6.986 1.00 97.44 291 LYS A C 1
ATOM 2244 O O . LYS A 1 291 ? 19.009 -3.120 -5.836 1.00 97.44 291 LYS A O 1
ATOM 2249 N N . VAL A 1 292 ? 19.512 -1.714 -7.513 1.00 96.38 292 VAL A N 1
ATOM 2250 C CA . VAL A 1 292 ? 19.356 -0.459 -6.744 1.00 96.38 292 VAL A CA 1
ATOM 2251 C C . VAL A 1 292 ? 17.990 -0.367 -6.049 1.00 96.38 292 VAL A C 1
ATOM 2253 O O . VAL A 1 292 ? 17.879 0.084 -4.913 1.00 96.38 292 VAL A O 1
ATOM 2256 N N . HIS A 1 293 ? 16.924 -0.829 -6.710 1.00 96.81 293 HIS A N 1
ATOM 2257 C CA . HIS A 1 293 ? 15.576 -0.776 -6.139 1.00 96.81 293 HIS A CA 1
ATOM 2258 C C . HIS A 1 293 ? 15.402 -1.806 -5.017 1.00 96.81 293 HIS A C 1
ATOM 2260 O O . HIS A 1 293 ? 14.790 -1.503 -3.993 1.00 96.81 293 HIS A O 1
ATOM 2266 N N . ASN A 1 294 ? 15.949 -3.014 -5.198 1.00 96.75 294 ASN A N 1
ATOM 2267 C CA . ASN A 1 294 ? 15.939 -4.044 -4.162 1.00 96.75 294 ASN A CA 1
ATOM 2268 C C . ASN A 1 294 ? 16.823 -3.652 -2.971 1.00 96.75 294 ASN A C 1
ATOM 2270 O O . ASN A 1 294 ? 16.397 -3.833 -1.836 1.00 96.75 294 ASN A O 1
ATOM 2274 N N . HIS A 1 295 ? 17.988 -3.046 -3.200 1.00 96.50 295 HIS A N 1
ATOM 2275 C CA . HIS A 1 295 ? 18.872 -2.603 -2.125 1.00 96.50 295 HIS A CA 1
ATOM 2276 C C . HIS A 1 295 ? 18.244 -1.479 -1.284 1.00 96.50 295 HIS A C 1
ATOM 2278 O O . HIS A 1 295 ? 18.189 -1.594 -0.059 1.00 96.50 295 HIS A O 1
ATOM 2284 N N . ALA A 1 296 ? 17.647 -0.457 -1.911 1.00 95.94 296 ALA A N 1
ATOM 2285 C CA . ALA A 1 296 ? 16.902 0.579 -1.188 1.00 95.94 296 ALA A CA 1
ATOM 2286 C C . ALA A 1 296 ? 15.738 -0.004 -0.357 1.00 95.94 296 ALA A C 1
ATOM 2288 O O . ALA A 1 296 ? 15.534 0.389 0.795 1.00 95.94 296 ALA A O 1
ATOM 2289 N N . ALA A 1 297 ? 15.001 -0.972 -0.915 1.00 94.69 297 ALA A N 1
ATOM 2290 C CA . ALA A 1 297 ? 13.943 -1.697 -0.211 1.00 94.69 297 ALA A CA 1
ATOM 2291 C C . ALA A 1 297 ? 14.481 -2.496 0.991 1.00 94.69 297 ALA A C 1
ATOM 2293 O O . ALA A 1 297 ? 13.913 -2.427 2.081 1.00 94.69 297 ALA A O 1
ATOM 2294 N N . MET A 1 298 ? 15.596 -3.210 0.823 1.00 95.75 298 MET A N 1
ATOM 2295 C CA . MET A 1 298 ? 16.241 -3.976 1.892 1.00 95.75 298 MET A CA 1
ATOM 2296 C C . MET A 1 298 ? 16.742 -3.068 3.017 1.00 95.75 298 MET A C 1
ATOM 2298 O O . MET A 1 298 ? 16.482 -3.356 4.184 1.00 95.75 298 MET A O 1
ATOM 2302 N N . LEU A 1 299 ? 17.373 -1.934 2.698 1.00 96.44 299 LEU A N 1
ATOM 2303 C CA . LEU A 1 299 ? 17.837 -0.985 3.711 1.00 96.44 299 LEU A CA 1
ATOM 2304 C C . LEU A 1 299 ? 16.673 -0.362 4.498 1.00 96.44 299 LEU A C 1
ATOM 2306 O O . LEU A 1 299 ? 16.758 -0.216 5.721 1.00 96.44 299 LEU A O 1
ATOM 2310 N N . PHE A 1 300 ? 15.572 -0.029 3.816 1.00 96.81 300 PHE A N 1
ATOM 2311 C CA . PHE A 1 300 ? 14.346 0.423 4.474 1.00 96.81 300 PHE A CA 1
ATOM 2312 C C . PHE A 1 300 ? 13.806 -0.652 5.422 1.00 96.81 300 PHE A C 1
ATOM 2314 O O . PHE A 1 300 ? 13.496 -0.353 6.574 1.00 96.81 300 PHE A O 1
ATOM 2321 N N . ASN A 1 301 ? 13.763 -1.908 4.971 1.00 95.81 301 ASN A N 1
ATOM 2322 C CA . ASN A 1 301 ? 13.285 -3.042 5.759 1.00 95.81 301 ASN A CA 1
ATOM 2323 C C . ASN A 1 301 ? 14.141 -3.290 7.014 1.00 95.81 301 ASN A C 1
ATOM 2325 O O . ASN A 1 301 ? 13.585 -3.539 8.083 1.00 95.81 301 ASN A O 1
ATOM 2329 N N . THR A 1 302 ? 15.468 -3.144 6.931 1.00 94.88 302 THR A N 1
ATOM 2330 C CA . THR A 1 302 ? 16.381 -3.237 8.088 1.00 94.88 302 THR A CA 1
ATOM 2331 C C . THR A 1 302 ? 16.100 -2.178 9.142 1.00 94.88 302 THR A C 1
ATOM 2333 O O . THR A 1 302 ? 15.978 -2.484 10.333 1.00 94.88 302 THR A O 1
ATOM 2336 N N . GLN A 1 303 ? 15.953 -0.924 8.720 1.00 96.38 303 GLN A N 1
ATOM 2337 C CA . GLN A 1 303 ? 15.655 0.159 9.653 1.00 96.38 303 GLN A CA 1
ATOM 2338 C C . GLN A 1 303 ? 14.222 0.058 10.208 1.00 96.38 303 GLN A C 1
ATOM 2340 O O . GLN A 1 303 ? 14.004 0.339 11.387 1.00 96.38 303 GLN A O 1
ATOM 2345 N N . LEU A 1 304 ? 13.254 -0.408 9.409 1.00 96.12 304 LEU A N 1
ATOM 2346 C CA . LEU A 1 304 ? 11.880 -0.662 9.852 1.00 96.12 304 LEU A CA 1
ATOM 2347 C C . LEU A 1 304 ? 11.804 -1.788 10.892 1.00 96.12 304 LEU A C 1
ATOM 2349 O O . LEU A 1 304 ? 11.060 -1.670 11.868 1.00 96.12 304 LEU A O 1
ATOM 2353 N N . HIS A 1 305 ? 12.571 -2.866 10.715 1.00 94.25 305 HIS A N 1
ATOM 2354 C CA . HIS A 1 305 ? 12.678 -3.936 11.712 1.00 94.25 305 HIS A CA 1
ATOM 2355 C C . HIS A 1 305 ? 13.259 -3.399 13.024 1.00 94.25 305 HIS A C 1
ATOM 2357 O O . HIS A 1 305 ? 12.648 -3.570 14.078 1.00 94.25 305 HIS A O 1
ATOM 2363 N N . SER A 1 306 ? 14.349 -2.628 12.950 1.00 94.38 306 SER A N 1
ATOM 2364 C CA . SER A 1 306 ? 14.962 -1.990 14.125 1.00 94.38 306 SER A CA 1
ATOM 2365 C C . SER A 1 306 ? 13.980 -1.063 14.857 1.00 94.38 306 SER A C 1
ATOM 2367 O O . SER A 1 306 ? 13.884 -1.076 16.085 1.00 94.38 306 SER A O 1
ATOM 2369 N N . LEU A 1 307 ? 13.191 -0.285 14.108 1.00 95.62 307 LEU A N 1
ATOM 2370 C CA . LEU A 1 307 ? 12.125 0.548 14.665 1.00 95.62 307 LEU A CA 1
ATOM 2371 C C . LEU A 1 307 ? 11.004 -0.292 15.304 1.00 95.62 307 LEU A C 1
ATOM 2373 O O . LEU A 1 307 ? 10.481 0.076 16.355 1.00 95.62 307 LEU A O 1
ATOM 2377 N N . SER A 1 308 ? 10.660 -1.435 14.711 1.00 93.44 308 SER A N 1
ATOM 2378 C CA . SER A 1 308 ? 9.656 -2.359 15.255 1.00 93.44 308 SER A CA 1
ATOM 2379 C C . SER A 1 308 ? 10.101 -2.954 16.595 1.00 93.44 308 SER A C 1
ATOM 2381 O O . SER A 1 308 ? 9.295 -3.024 17.522 1.00 93.44 308 SER A O 1
ATOM 2383 N N . MET A 1 309 ? 11.388 -3.294 16.736 1.00 91.88 309 MET A N 1
ATOM 2384 C CA . MET A 1 309 ? 11.981 -3.721 18.012 1.00 91.88 309 MET A CA 1
ATOM 2385 C C . MET A 1 309 ? 11.923 -2.604 19.060 1.00 91.88 309 MET A C 1
ATOM 2387 O O . MET A 1 309 ? 11.457 -2.819 20.177 1.00 91.88 309 MET A O 1
ATOM 2391 N N . LYS A 1 310 ? 12.282 -1.372 18.676 1.00 94.31 310 LYS A N 1
ATOM 2392 C CA . LYS A 1 310 ? 12.168 -0.191 19.547 1.00 94.31 310 LYS A CA 1
ATOM 2393 C C . LYS A 1 310 ? 10.732 0.026 20.044 1.00 94.31 310 LYS A C 1
ATOM 2395 O O . LYS A 1 310 ? 10.538 0.438 21.186 1.00 94.31 310 LYS A O 1
ATOM 2400 N N . PHE A 1 311 ? 9.709 -0.252 19.232 1.00 93.62 311 PHE A N 1
ATOM 2401 C CA . PHE A 1 311 ? 8.320 -0.156 19.691 1.00 93.62 311 PHE A CA 1
ATOM 2402 C C . PHE A 1 311 ? 7.976 -1.166 20.785 1.00 93.62 311 PHE A C 1
ATOM 2404 O O . PHE A 1 311 ? 7.256 -0.793 21.707 1.00 93.62 311 PHE A O 1
ATOM 2411 N N . GLN A 1 312 ? 8.510 -2.390 20.737 1.00 88.06 312 GLN A N 1
ATOM 2412 C CA . GLN A 1 312 ? 8.283 -3.383 21.796 1.00 88.06 312 GLN A CA 1
ATOM 2413 C C . GLN A 1 312 ? 8.816 -2.903 23.154 1.00 88.06 312 GLN A C 1
ATOM 2415 O O . GLN A 1 312 ? 8.213 -3.180 24.187 1.00 88.06 312 GLN A O 1
ATOM 2420 N N . GLU A 1 313 ? 9.909 -2.137 23.154 1.00 89.88 313 GLU A N 1
ATOM 2421 C CA . GLU A 1 313 ? 10.488 -1.553 24.369 1.00 89.88 313 GLU A CA 1
ATOM 2422 C C . GLU A 1 313 ? 9.735 -0.298 24.841 1.00 89.88 313 GLU A C 1
ATOM 2424 O O . GLU A 1 313 ? 9.575 -0.074 26.041 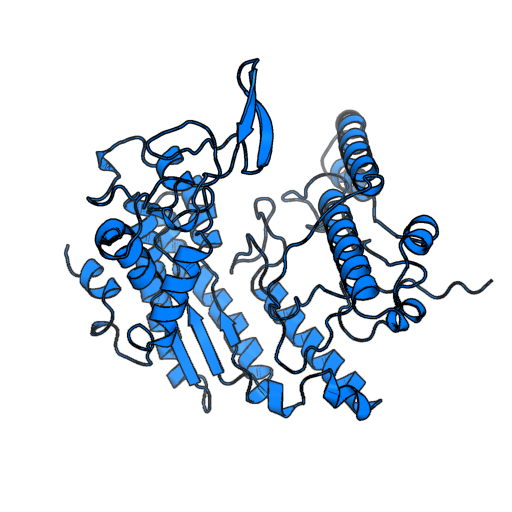1.00 89.88 313 GLU A O 1
ATOM 2429 N N . GLN A 1 314 ? 9.288 0.548 23.906 1.00 93.56 314 GLN A N 1
ATOM 2430 C CA . GLN A 1 314 ? 8.750 1.880 24.214 1.00 93.56 314 GLN A CA 1
ATOM 2431 C C . GLN A 1 314 ? 7.233 1.933 24.405 1.00 93.56 314 GLN A C 1
ATOM 2433 O O . GLN A 1 314 ? 6.732 2.903 24.976 1.00 93.56 314 GLN A O 1
ATOM 2438 N N . LEU A 1 315 ? 6.495 0.945 23.898 1.00 93.62 315 LEU A N 1
ATOM 2439 C CA . LEU A 1 315 ? 5.035 0.917 23.918 1.00 93.62 315 LEU A CA 1
ATOM 2440 C C . LEU A 1 315 ? 4.565 -0.205 24.859 1.00 93.62 315 LEU A C 1
ATOM 2442 O O . LEU A 1 315 ? 4.307 -1.324 24.402 1.00 93.62 315 LEU A O 1
ATOM 2446 N N . PRO A 1 316 ? 4.467 0.054 26.178 1.00 93.06 316 PRO A N 1
ATOM 2447 C CA . PRO A 1 316 ? 4.077 -0.970 27.139 1.00 93.06 316 PRO A CA 1
ATOM 2448 C C . PRO A 1 316 ? 2.685 -1.527 26.828 1.00 93.06 316 PRO A C 1
ATOM 2450 O O . PRO A 1 316 ? 1.819 -0.841 26.288 1.00 93.06 316 PRO A O 1
ATOM 2453 N N . GLU A 1 317 ? 2.473 -2.797 27.173 1.00 90.56 317 GLU A N 1
ATOM 2454 C CA . GLU A 1 317 ? 1.224 -3.529 26.903 1.00 90.56 317 GLU A CA 1
ATOM 2455 C C . GLU A 1 317 ? 0.860 -3.654 25.411 1.00 90.56 317 GLU A C 1
ATOM 2457 O O . GLU A 1 317 ? -0.269 -4.038 25.089 1.00 90.56 317 GLU A O 1
ATOM 2462 N N . SER A 1 318 ? 1.781 -3.326 24.500 1.00 89.19 318 SER A N 1
ATOM 2463 C CA . SER A 1 318 ? 1.601 -3.533 23.067 1.00 89.19 318 SER A CA 1
ATOM 2464 C C . SER A 1 318 ? 2.293 -4.808 22.583 1.00 89.19 318 SER A C 1
ATOM 2466 O O . SER A 1 318 ? 3.318 -5.226 23.116 1.00 89.19 318 SER A O 1
ATOM 2468 N N . ASN A 1 319 ? 1.721 -5.409 21.545 1.00 84.44 319 ASN A N 1
ATOM 2469 C CA . ASN A 1 319 ? 2.311 -6.489 20.773 1.00 84.44 319 ASN A CA 1
ATOM 2470 C C . ASN A 1 319 ? 2.676 -5.936 19.398 1.00 84.44 319 ASN A C 1
ATOM 2472 O O . ASN A 1 319 ? 1.802 -5.449 18.679 1.00 84.44 319 ASN A O 1
ATOM 2476 N N . VAL A 1 320 ? 3.945 -6.038 19.012 1.00 87.69 320 VAL A N 1
ATOM 2477 C CA . VAL A 1 320 ? 4.425 -5.606 17.694 1.00 87.69 320 VAL A CA 1
ATOM 2478 C C . VAL A 1 320 ? 4.967 -6.821 16.959 1.00 87.69 320 VAL A C 1
ATOM 2480 O O . VAL A 1 320 ? 5.960 -7.412 17.374 1.00 87.69 320 VAL A O 1
ATOM 2483 N N . THR A 1 321 ? 4.300 -7.195 15.872 1.00 83.75 321 THR A N 1
ATOM 2484 C CA . THR A 1 321 ? 4.709 -8.286 14.984 1.00 83.75 321 THR A CA 1
ATOM 2485 C C . THR A 1 321 ? 5.248 -7.696 13.692 1.00 83.75 321 THR A C 1
ATOM 2487 O O . THR A 1 321 ? 4.500 -7.056 12.955 1.00 83.75 321 THR A O 1
ATOM 2490 N N . TYR A 1 322 ? 6.523 -7.931 13.400 1.00 90.69 322 TYR A N 1
ATOM 2491 C CA . TYR A 1 322 ? 7.114 -7.625 12.100 1.00 90.69 322 TYR A CA 1
ATOM 2492 C C . TYR A 1 322 ? 6.953 -8.828 11.163 1.00 90.69 322 TYR A C 1
ATOM 2494 O O . TYR A 1 322 ? 6.967 -9.970 11.620 1.00 90.69 322 TYR A O 1
ATOM 2502 N N . THR A 1 323 ? 6.746 -8.601 9.865 1.00 84.81 323 THR A N 1
ATOM 2503 C CA . THR A 1 323 ? 6.639 -9.665 8.854 1.00 84.81 323 THR A CA 1
ATOM 2504 C C . THR A 1 323 ? 7.489 -9.362 7.626 1.00 84.81 323 THR A C 1
ATOM 2506 O O . THR A 1 323 ? 7.343 -8.309 7.002 1.00 84.81 323 THR A O 1
ATOM 2509 N N . ASP A 1 324 ? 8.351 -10.315 7.268 1.00 92.81 324 ASP A N 1
ATOM 2510 C CA . ASP A 1 324 ? 9.279 -10.217 6.141 1.00 92.81 324 ASP A CA 1
ATOM 2511 C C . ASP A 1 324 ? 8.622 -10.626 4.811 1.00 92.81 324 ASP A C 1
ATOM 2513 O O . ASP A 1 324 ? 8.804 -11.728 4.286 1.00 92.81 324 ASP A O 1
ATOM 2517 N N . ILE A 1 325 ? 7.825 -9.707 4.269 1.00 88.06 325 ILE A N 1
ATOM 2518 C CA . ILE A 1 325 ? 7.151 -9.819 2.973 1.00 88.06 325 ILE A CA 1
ATOM 2519 C C . ILE A 1 325 ? 8.144 -9.868 1.811 1.00 88.06 325 ILE A C 1
ATOM 2521 O O . ILE A 1 325 ? 7.891 -10.580 0.833 1.00 88.06 325 ILE A O 1
ATOM 2525 N N . PHE A 1 326 ? 9.264 -9.147 1.903 1.00 93.94 326 PHE A N 1
ATOM 2526 C CA . PHE A 1 326 ? 10.318 -9.168 0.892 1.00 93.94 326 PHE A CA 1
ATOM 2527 C C . PHE A 1 326 ? 10.779 -10.594 0.614 1.00 93.94 326 PHE A C 1
ATOM 2529 O O . PHE A 1 326 ? 10.701 -11.038 -0.529 1.00 93.94 326 PHE A O 1
ATOM 2536 N N . SER A 1 327 ? 11.195 -11.332 1.650 1.00 95.25 327 SER A N 1
ATOM 2537 C CA . SER A 1 327 ? 11.709 -12.696 1.483 1.00 95.25 327 SER A CA 1
ATOM 2538 C C . SER A 1 327 ? 10.666 -13.645 0.904 1.00 95.25 327 SER A C 1
ATOM 2540 O O . SER A 1 327 ? 11.002 -14.485 0.072 1.00 95.25 327 SER A O 1
ATOM 2542 N N . ILE A 1 328 ? 9.396 -13.511 1.301 1.00 90.50 328 ILE A N 1
ATOM 2543 C CA . ILE A 1 328 ? 8.305 -14.332 0.755 1.00 90.50 328 ILE A CA 1
ATOM 2544 C C . ILE A 1 328 ? 8.150 -14.080 -0.749 1.00 90.50 328 ILE A C 1
ATOM 2546 O O . ILE A 1 328 ? 8.140 -15.027 -1.539 1.00 90.50 328 ILE A O 1
ATOM 2550 N N . LYS A 1 329 ? 8.032 -12.806 -1.146 1.00 93.94 329 LYS A N 1
ATOM 2551 C CA . LYS A 1 329 ? 7.837 -12.403 -2.546 1.00 93.94 329 LYS A CA 1
ATOM 2552 C C . LYS A 1 329 ? 9.061 -12.729 -3.398 1.00 93.94 329 LYS A C 1
ATOM 2554 O O . LYS A 1 329 ? 8.910 -13.266 -4.489 1.00 93.94 329 LYS A O 1
ATOM 2559 N N . PHE A 1 330 ? 10.261 -12.461 -2.893 1.00 96.62 330 PHE A N 1
ATOM 2560 C CA . PHE A 1 330 ? 11.501 -12.768 -3.596 1.00 96.62 330 PHE A CA 1
ATOM 2561 C C . PHE A 1 330 ? 11.669 -14.279 -3.782 1.00 96.62 330 PHE A C 1
ATOM 2563 O O . PHE A 1 330 ? 11.911 -14.724 -4.896 1.00 96.62 330 PHE A O 1
ATOM 2570 N N . ASN A 1 331 ? 11.410 -15.094 -2.752 1.00 96.44 331 ASN A N 1
ATOM 2571 C CA . ASN A 1 331 ? 11.428 -16.553 -2.884 1.00 96.44 331 ASN A CA 1
ATOM 2572 C C . ASN A 1 331 ? 10.414 -17.064 -3.920 1.00 96.44 331 ASN A C 1
ATOM 2574 O O . ASN A 1 331 ? 10.731 -17.977 -4.680 1.00 96.44 331 ASN A O 1
ATOM 2578 N N . LEU A 1 332 ? 9.212 -16.476 -3.971 1.00 95.00 332 LEU A N 1
ATOM 2579 C CA . LEU A 1 332 ? 8.222 -16.806 -4.997 1.00 95.00 332 LEU A CA 1
ATOM 2580 C C . LEU A 1 332 ? 8.756 -16.534 -6.410 1.00 95.00 332 LEU A C 1
ATOM 2582 O O . LEU A 1 332 ? 8.576 -17.359 -7.300 1.00 95.00 332 LEU A O 1
ATOM 2586 N N . ILE A 1 333 ? 9.417 -15.395 -6.610 1.00 97.62 333 ILE A N 1
ATOM 2587 C CA . ILE A 1 333 ? 9.978 -14.992 -7.904 1.00 97.62 333 ILE A CA 1
ATOM 2588 C C . ILE A 1 333 ? 11.161 -15.891 -8.282 1.00 97.62 333 ILE A C 1
ATOM 2590 O O . ILE A 1 333 ? 11.188 -16.410 -9.395 1.00 97.62 333 ILE A O 1
ATOM 2594 N N . SER A 1 334 ? 12.097 -16.137 -7.365 1.00 97.19 334 SER A N 1
ATOM 2595 C CA . SER A 1 334 ? 13.311 -16.921 -7.633 1.00 97.19 334 SER A CA 1
ATOM 2596 C C . SER A 1 334 ? 13.029 -18.415 -7.821 1.00 97.19 334 SER A C 1
ATOM 2598 O O . SER A 1 334 ? 13.663 -19.065 -8.647 1.00 97.19 334 SER A O 1
ATOM 2600 N N . ASN A 1 335 ? 12.046 -18.969 -7.100 1.00 97.38 335 ASN A N 1
ATOM 2601 C CA . ASN A 1 335 ? 11.684 -20.392 -7.149 1.00 97.38 335 ASN A CA 1
ATOM 2602 C C . ASN A 1 335 ? 10.347 -20.654 -7.866 1.00 97.38 335 ASN A C 1
ATOM 2604 O O . ASN A 1 335 ? 9.728 -21.703 -7.668 1.00 97.38 335 ASN A O 1
ATOM 2608 N N . PHE A 1 336 ? 9.904 -19.725 -8.719 1.00 97.31 336 PHE A N 1
ATOM 2609 C CA . PHE A 1 336 ? 8.575 -19.714 -9.343 1.00 97.31 336 PHE A CA 1
ATOM 2610 C C . PHE A 1 336 ? 8.164 -21.065 -9.950 1.00 97.31 336 PHE A C 1
ATOM 2612 O O . PHE A 1 336 ? 7.062 -21.545 -9.692 1.00 97.31 336 PHE A O 1
ATOM 2619 N N . SER A 1 337 ? 9.072 -21.725 -10.682 1.00 96.56 337 SER A N 1
ATOM 2620 C CA . SER A 1 337 ? 8.783 -22.997 -11.353 1.00 96.56 337 SER A CA 1
ATOM 2621 C C . SER A 1 337 ? 8.516 -24.143 -10.377 1.00 96.56 337 SER A C 1
ATOM 2623 O O . SER A 1 337 ? 7.691 -25.003 -10.675 1.00 96.56 337 SER A O 1
ATOM 2625 N N . GLN A 1 338 ? 9.193 -24.171 -9.225 1.00 96.94 338 GLN A N 1
ATOM 2626 C CA . GLN A 1 338 ? 8.967 -25.190 -8.192 1.00 96.94 338 GLN A CA 1
ATOM 2627 C C . GLN A 1 338 ? 7.657 -24.940 -7.437 1.00 96.94 338 GLN A C 1
ATOM 2629 O O . GLN A 1 338 ? 7.045 -25.871 -6.921 1.00 96.94 338 GLN A O 1
ATOM 2634 N N . LEU A 1 339 ? 7.222 -23.680 -7.396 1.00 94.06 339 LEU A N 1
ATOM 2635 C CA . LEU A 1 339 ? 6.018 -23.223 -6.707 1.00 94.06 339 LEU A CA 1
ATOM 2636 C C . LEU A 1 339 ? 4.776 -23.200 -7.616 1.00 94.06 339 LEU A C 1
ATOM 2638 O O . LEU A 1 339 ? 3.724 -22.729 -7.195 1.00 94.06 339 LEU A O 1
ATOM 2642 N N . GLY A 1 340 ? 4.880 -23.725 -8.843 1.00 93.75 340 GLY A N 1
ATOM 2643 C CA . GLY A 1 340 ? 3.756 -23.889 -9.773 1.00 93.75 340 GLY A CA 1
ATOM 2644 C C . GLY A 1 340 ? 3.501 -22.709 -10.717 1.00 93.75 340 GLY A C 1
ATOM 2645 O O . GLY A 1 340 ? 2.588 -22.782 -11.537 1.00 93.75 340 GLY A O 1
ATOM 2646 N N . PHE A 1 341 ? 4.320 -21.659 -10.661 1.00 95.62 341 PHE A N 1
ATOM 2647 C CA . PHE A 1 341 ? 4.243 -20.510 -11.563 1.00 95.62 341 PHE A CA 1
ATOM 2648 C C . PHE A 1 341 ? 5.133 -20.723 -12.794 1.00 95.62 341 PHE A C 1
ATOM 2650 O O . PHE A 1 341 ? 6.081 -21.507 -12.774 1.00 95.62 341 PHE A O 1
ATOM 2657 N N . LYS A 1 342 ? 4.861 -19.995 -13.881 1.00 97.31 342 LYS A N 1
ATOM 2658 C CA . LYS A 1 342 ? 5.655 -20.034 -15.124 1.00 97.31 342 LYS A CA 1
ATOM 2659 C C . LYS A 1 342 ? 6.276 -18.691 -15.491 1.00 97.31 342 LYS A C 1
ATOM 2661 O O . LYS A 1 342 ? 7.269 -18.668 -16.208 1.00 97.31 342 LYS A O 1
ATOM 2666 N N . GLN A 1 343 ? 5.682 -17.587 -15.043 1.00 97.38 343 GLN A N 1
ATOM 2667 C CA . GLN A 1 343 ? 6.071 -16.235 -15.435 1.00 97.38 343 GLN A CA 1
ATOM 2668 C C . GLN A 1 343 ? 6.334 -15.380 -14.184 1.00 97.38 343 GLN A C 1
ATOM 2670 O O . GLN A 1 343 ? 5.396 -14.796 -13.632 1.00 97.38 343 GLN A O 1
ATOM 2675 N N . PRO A 1 344 ? 7.593 -15.306 -13.708 1.00 96.69 344 PRO A N 1
ATOM 2676 C CA . PRO A 1 344 ? 7.929 -14.600 -12.472 1.00 96.69 344 PRO A CA 1
ATOM 2677 C C . PRO A 1 344 ? 7.949 -13.077 -12.644 1.00 96.69 344 PRO A C 1
ATOM 2679 O O . PRO A 1 344 ? 7.507 -12.358 -11.757 1.00 96.69 344 PRO A O 1
ATOM 2682 N N . LEU A 1 345 ? 8.420 -12.582 -13.794 1.00 97.38 345 LEU A N 1
ATOM 2683 C CA . LEU A 1 345 ? 8.654 -11.150 -14.048 1.00 97.38 345 LEU A CA 1
ATOM 2684 C C . LEU A 1 345 ? 7.791 -10.566 -15.176 1.00 97.38 345 LEU A C 1
ATOM 2686 O O . LEU A 1 345 ? 7.835 -9.366 -15.427 1.00 97.38 345 LEU A O 1
ATOM 2690 N N . SER A 1 346 ? 7.026 -11.398 -15.883 1.00 97.00 346 SER A N 1
ATOM 2691 C CA . SER A 1 346 ? 6.126 -10.936 -16.943 1.00 97.00 346 SER A CA 1
ATOM 2692 C C . SER A 1 346 ? 4.794 -10.482 -16.348 1.00 97.00 346 SER A C 1
ATOM 2694 O O . SER A 1 346 ? 4.278 -11.135 -15.441 1.00 97.00 346 SER A O 1
ATOM 2696 N N . ALA A 1 347 ? 4.215 -9.399 -16.862 1.00 91.50 347 ALA A N 1
ATOM 2697 C CA . ALA A 1 347 ? 2.871 -8.964 -16.503 1.00 91.50 347 ALA A CA 1
ATOM 2698 C C . ALA A 1 347 ? 1.818 -9.830 -17.215 1.00 91.50 347 ALA A C 1
ATOM 2700 O O . ALA A 1 347 ? 1.852 -9.988 -18.439 1.00 91.50 347 ALA A O 1
ATOM 2701 N N . CYS A 1 348 ? 0.850 -10.368 -16.470 1.00 84.69 348 CYS A N 1
ATOM 2702 C CA . CYS A 1 348 ? -0.283 -11.088 -17.055 1.00 84.69 348 CYS A CA 1
ATOM 2703 C C . CYS A 1 348 ? -1.140 -10.156 -17.924 1.00 84.69 348 CYS A C 1
ATOM 2705 O O . CYS A 1 348 ? -1.440 -10.477 -19.070 1.00 84.69 348 CYS A O 1
ATOM 2707 N N . CYS A 1 349 ? -1.514 -8.990 -17.398 1.00 81.69 349 CYS A N 1
ATOM 2708 C CA . CYS A 1 349 ? -2.258 -7.962 -18.102 1.00 81.69 349 CYS A CA 1
ATOM 2709 C C . CYS A 1 349 ? -1.343 -6.833 -18.568 1.00 81.69 349 CYS A C 1
ATOM 2711 O O . CYS A 1 349 ? -0.888 -6.006 -17.775 1.00 81.69 349 CYS A O 1
ATOM 2713 N N . GLY A 1 350 ? -1.109 -6.770 -19.875 1.00 87.69 350 GLY A N 1
ATOM 2714 C CA . GLY A 1 350 ? -0.187 -5.792 -20.428 1.00 87.69 350 GLY A CA 1
ATOM 2715 C C . GLY A 1 350 ? -0.113 -5.790 -21.948 1.00 87.69 350 GLY A C 1
ATOM 2716 O O . GLY A 1 350 ? -0.988 -6.315 -22.642 1.00 87.69 350 GLY A O 1
ATOM 2717 N N . TYR A 1 351 ? 0.908 -5.108 -22.457 1.00 91.06 351 TYR A N 1
ATOM 2718 C CA . TYR A 1 351 ? 1.163 -4.892 -23.877 1.00 91.06 351 TYR A CA 1
ATOM 2719 C C . TYR A 1 351 ? 2.676 -4.824 -24.116 1.00 91.06 351 TYR A C 1
ATOM 2721 O O . TYR A 1 351 ? 3.415 -4.381 -23.244 1.00 91.06 351 TYR A O 1
ATOM 2729 N N . GLY A 1 352 ? 3.136 -5.239 -25.298 1.00 91.62 352 GLY A N 1
ATOM 2730 C CA . GLY A 1 352 ? 4.553 -5.204 -25.687 1.00 91.62 352 GLY A CA 1
ATOM 2731 C C . GLY A 1 352 ? 5.207 -6.581 -25.832 1.00 91.62 352 GLY A C 1
ATOM 2732 O O . GLY A 1 352 ? 6.243 -6.683 -26.480 1.00 91.62 352 GLY A O 1
ATOM 2733 N N . GLY A 1 353 ? 4.572 -7.645 -25.326 1.00 92.19 353 GLY A N 1
ATOM 2734 C CA . GLY A 1 353 ? 5.067 -9.018 -25.455 1.00 92.19 353 GLY A CA 1
ATOM 2735 C C . GLY A 1 353 ? 6.300 -9.330 -24.588 1.00 92.19 353 GLY A C 1
ATOM 2736 O O . GLY A 1 353 ? 6.720 -8.505 -23.774 1.00 92.19 353 GLY A O 1
ATOM 2737 N N . PRO A 1 354 ? 6.866 -10.545 -24.704 1.00 92.62 354 PRO A N 1
ATOM 2738 C CA . PRO A 1 354 ? 7.993 -10.983 -23.881 1.00 92.62 354 PRO A 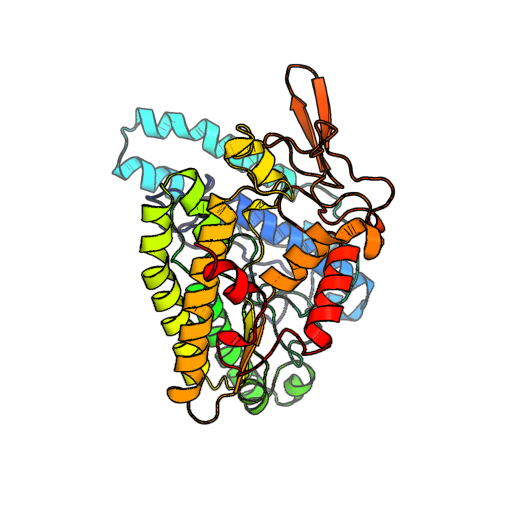CA 1
ATOM 2739 C C . PRO A 1 354 ? 9.229 -10.066 -23.993 1.00 92.62 354 PRO A C 1
ATOM 2741 O O . PRO A 1 354 ? 9.448 -9.470 -25.047 1.00 92.62 354 PRO A O 1
ATOM 2744 N N . PRO A 1 355 ? 10.076 -9.989 -22.948 1.00 93.25 355 PRO A N 1
ATOM 2745 C CA . PRO A 1 355 ? 10.014 -10.803 -21.728 1.00 93.25 355 PRO A CA 1
ATOM 2746 C C . PRO A 1 355 ? 9.021 -10.284 -20.673 1.00 93.25 355 PRO A C 1
ATOM 2748 O O . PRO A 1 355 ? 8.466 -11.077 -19.917 1.00 93.25 355 PRO A O 1
ATOM 2751 N N . LEU A 1 356 ? 8.732 -8.980 -20.642 1.00 96.06 356 LEU A N 1
ATOM 2752 C CA . LEU A 1 356 ? 7.962 -8.366 -19.549 1.00 96.06 356 LEU A CA 1
ATOM 2753 C C . LEU A 1 356 ? 6.460 -8.247 -19.815 1.00 96.06 356 LEU A C 1
ATOM 2755 O O . LEU A 1 356 ? 5.699 -8.081 -18.870 1.00 96.06 356 LEU A O 1
ATOM 2759 N N . ASN A 1 357 ? 6.031 -8.291 -21.079 1.00 95.94 357 ASN A N 1
ATOM 2760 C CA . ASN A 1 357 ? 4.660 -7.984 -21.494 1.00 95.94 357 ASN A CA 1
ATOM 2761 C C . ASN A 1 357 ? 4.139 -6.657 -20.907 1.00 95.94 357 ASN A C 1
ATOM 2763 O O . ASN A 1 357 ? 2.993 -6.560 -20.478 1.00 95.94 357 ASN A O 1
ATOM 2767 N N . PHE A 1 358 ? 4.992 -5.632 -20.858 1.00 92.56 358 PHE A N 1
ATOM 2768 C CA . PHE A 1 358 ? 4.683 -4.356 -20.219 1.00 92.56 358 PHE A CA 1
ATOM 2769 C C . PHE A 1 358 ? 5.166 -3.159 -21.050 1.00 92.56 358 PHE A C 1
ATOM 2771 O O . PHE A 1 358 ? 6.293 -3.149 -21.544 1.00 92.56 358 PHE A O 1
ATOM 2778 N N . ASP A 1 359 ? 4.331 -2.120 -21.137 1.00 89.81 359 ASP A N 1
ATOM 2779 C CA . ASP A 1 359 ? 4.633 -0.838 -21.778 1.00 89.81 359 ASP A CA 1
ATOM 2780 C C . ASP A 1 359 ? 4.084 0.298 -20.902 1.00 89.81 359 ASP A C 1
ATOM 2782 O O . ASP A 1 359 ? 2.894 0.345 -20.594 1.00 89.81 359 ASP A O 1
ATOM 2786 N N . THR A 1 360 ? 4.947 1.236 -20.504 1.00 83.94 360 THR A N 1
ATOM 2787 C CA . THR A 1 360 ? 4.613 2.324 -19.566 1.00 83.94 360 THR A CA 1
ATOM 2788 C C . THR A 1 360 ? 3.528 3.273 -20.075 1.00 83.94 360 THR A C 1
ATOM 2790 O O . THR A 1 360 ? 2.959 4.035 -19.295 1.00 83.94 360 THR A O 1
ATOM 2793 N N . ARG A 1 361 ? 3.235 3.263 -21.379 1.00 83.94 361 ARG A N 1
ATOM 2794 C CA . ARG A 1 361 ? 2.304 4.205 -22.013 1.00 83.94 361 ARG A CA 1
ATOM 2795 C C . ARG A 1 361 ? 0.848 3.752 -21.937 1.00 83.94 361 ARG A C 1
ATOM 2797 O O . ARG A 1 361 ? -0.046 4.570 -22.175 1.00 83.94 361 ARG A O 1
ATOM 2804 N N . ILE A 1 362 ? 0.591 2.482 -21.624 1.00 79.81 362 ILE A N 1
ATOM 2805 C CA . ILE A 1 362 ? -0.742 1.871 -21.655 1.00 79.81 362 ILE A CA 1
ATOM 2806 C C . ILE A 1 362 ? -0.960 0.990 -20.423 1.00 79.81 362 ILE A C 1
ATOM 2808 O O . ILE A 1 362 ? -0.242 0.020 -20.201 1.00 79.81 362 ILE A O 1
ATOM 2812 N N . ALA A 1 363 ? -1.952 1.336 -19.602 1.00 76.25 363 ALA A N 1
ATOM 2813 C CA . ALA A 1 363 ? -2.289 0.533 -18.432 1.00 76.25 363 ALA A CA 1
ATOM 2814 C C . ALA A 1 363 ? -3.159 -0.675 -18.819 1.00 76.25 363 ALA A C 1
ATOM 2816 O O . ALA A 1 363 ? -3.817 -0.673 -19.861 1.00 76.25 363 ALA A O 1
ATOM 2817 N N . CYS A 1 364 ? -3.182 -1.704 -17.968 1.00 70.19 364 CYS A N 1
ATOM 2818 C CA . CYS A 1 364 ? -4.042 -2.877 -18.137 1.00 70.19 364 CYS A CA 1
ATOM 2819 C C . CYS A 1 364 ? -5.502 -2.473 -18.418 1.00 70.19 364 CYS A C 1
ATOM 2821 O O . CYS A 1 364 ? -6.061 -1.624 -17.725 1.00 70.19 364 CYS A O 1
ATOM 2823 N N . GLY A 1 365 ? -6.118 -3.078 -19.438 1.00 70.94 365 GLY A N 1
ATOM 2824 C CA . GLY A 1 365 ? -7.501 -2.803 -19.838 1.00 70.94 365 GLY A CA 1
ATOM 2825 C C . GLY A 1 365 ? -7.695 -1.517 -20.649 1.00 70.94 365 GLY A C 1
ATOM 2826 O O . GLY A 1 365 ? -8.763 -1.325 -21.231 1.00 70.94 365 GLY A O 1
ATOM 2827 N N . GLU A 1 366 ? -6.685 -0.648 -20.753 1.00 72.75 366 GLU A N 1
ATOM 2828 C CA . GLU A 1 366 ? -6.768 0.537 -21.602 1.00 72.75 366 GLU A CA 1
ATOM 2829 C C . GLU A 1 366 ? -6.625 0.175 -23.083 1.00 72.75 366 GLU A C 1
ATOM 2831 O O . GLU A 1 366 ? -5.895 -0.743 -23.461 1.00 72.75 366 GLU A O 1
ATOM 2836 N N . THR A 1 367 ? -7.290 0.959 -23.934 1.00 79.88 367 THR A N 1
ATOM 2837 C CA . THR A 1 367 ? -7.040 0.997 -25.378 1.00 79.88 367 THR A CA 1
ATOM 2838 C C . THR A 1 367 ? -6.481 2.363 -25.744 1.00 79.88 367 THR A C 1
ATOM 2840 O O . THR A 1 367 ? -7.108 3.383 -25.460 1.00 79.88 367 THR A O 1
ATOM 2843 N N . LYS A 1 368 ? -5.304 2.398 -26.373 1.00 81.62 368 LYS A N 1
ATOM 2844 C CA . LYS A 1 368 ? -4.619 3.635 -26.770 1.00 81.62 368 LYS A CA 1
ATOM 2845 C C . LYS A 1 368 ? -4.118 3.550 -28.202 1.00 81.62 368 LYS A C 1
ATOM 2847 O O . LYS A 1 368 ? -3.788 2.477 -28.696 1.00 81.62 368 LYS A O 1
ATOM 2852 N N . ASN A 1 369 ? -4.044 4.702 -28.863 1.00 89.38 369 ASN A N 1
ATOM 2853 C CA . ASN A 1 369 ? -3.330 4.821 -30.126 1.00 89.38 369 ASN A CA 1
ATOM 2854 C C . ASN A 1 369 ? -1.831 4.942 -29.822 1.00 89.38 369 ASN A C 1
ATOM 2856 O O . ASN A 1 369 ? -1.380 5.982 -29.342 1.00 89.38 369 ASN A O 1
ATOM 2860 N N . LEU A 1 370 ? -1.078 3.872 -30.072 1.00 90.19 370 LEU A N 1
ATOM 2861 C CA . LEU A 1 370 ? 0.375 3.860 -29.967 1.00 90.19 370 LEU A CA 1
ATOM 2862 C C . LEU A 1 370 ? 0.960 3.804 -31.378 1.00 90.19 370 LEU A C 1
ATOM 2864 O O . LEU A 1 370 ? 0.739 2.848 -32.119 1.00 90.19 370 LEU A O 1
ATOM 2868 N N . ASN A 1 371 ? 1.709 4.845 -31.748 1.00 88.88 371 ASN A N 1
ATOM 2869 C CA . ASN A 1 371 ? 2.385 4.961 -33.045 1.00 88.88 371 ASN A CA 1
ATOM 2870 C C . ASN A 1 371 ? 1.451 4.755 -34.259 1.00 88.88 371 ASN A C 1
ATOM 2872 O O . ASN A 1 371 ? 1.821 4.102 -35.231 1.00 88.88 371 ASN A O 1
ATOM 2876 N N . GLY A 1 372 ? 0.226 5.288 -34.204 1.00 89.38 372 GLY A N 1
ATOM 2877 C CA . GLY A 1 372 ? -0.750 5.204 -35.297 1.00 89.38 372 GLY A CA 1
ATOM 2878 C C . GLY A 1 372 ? -1.628 3.949 -35.280 1.00 89.38 372 GLY A C 1
ATOM 2879 O O . GLY A 1 372 ? -2.513 3.832 -36.123 1.00 89.38 372 GLY A O 1
ATOM 2880 N N . THR A 1 373 ? -1.428 3.034 -34.325 1.00 92.12 373 THR A N 1
ATOM 2881 C CA . THR A 1 373 ? -2.218 1.801 -34.191 1.00 92.12 373 THR A CA 1
ATOM 2882 C C . THR A 1 373 ? -2.992 1.799 -32.877 1.00 92.12 373 THR A C 1
ATOM 2884 O O . THR A 1 373 ? -2.420 2.028 -31.812 1.00 92.12 373 THR A O 1
ATOM 2887 N N . LEU A 1 374 ? -4.298 1.519 -32.932 1.00 92.69 374 LEU A N 1
ATOM 2888 C CA . LEU A 1 374 ? -5.103 1.272 -31.734 1.00 92.69 374 LEU A CA 1
ATOM 2889 C C . LEU A 1 374 ? -4.757 -0.099 -31.160 1.00 92.69 374 LEU A C 1
ATOM 2891 O O . LEU A 1 374 ? -4.951 -1.123 -31.814 1.00 92.69 374 LEU A O 1
ATOM 2895 N N . VAL A 1 375 ? -4.261 -0.107 -29.930 1.00 91.88 375 VAL A N 1
ATOM 2896 C CA . VAL A 1 375 ? -3.862 -1.318 -29.219 1.00 91.88 375 VAL A CA 1
ATOM 2897 C C . VAL A 1 375 ? -4.483 -1.343 -27.835 1.00 91.88 375 VAL A C 1
ATOM 2899 O O . VAL A 1 375 ? -4.715 -0.296 -27.233 1.00 91.88 375 VAL A O 1
ATOM 2902 N N . THR A 1 376 ? -4.749 -2.546 -27.336 1.00 82.38 376 THR A N 1
ATOM 2903 C CA . THR A 1 376 ? -5.343 -2.781 -26.017 1.00 82.38 376 THR A CA 1
ATOM 2904 C C . THR A 1 376 ? -4.380 -3.612 -25.185 1.00 82.38 376 THR A C 1
ATOM 2906 O O . THR A 1 376 ? -3.923 -4.655 -25.660 1.00 82.38 376 THR A O 1
ATOM 2909 N N . ALA A 1 377 ? -4.100 -3.186 -23.954 1.00 79.00 377 ALA A N 1
ATOM 2910 C CA . ALA A 1 377 ? -3.396 -4.021 -22.985 1.00 79.00 377 ALA A CA 1
ATOM 2911 C C . ALA A 1 377 ? -4.369 -5.068 -22.431 1.00 79.00 377 ALA A C 1
ATOM 2913 O O . ALA A 1 377 ? -5.396 -4.717 -21.845 1.00 79.00 377 ALA A O 1
ATOM 2914 N N . LYS A 1 378 ? -4.080 -6.351 -22.660 1.00 78.38 378 LYS A N 1
ATOM 2915 C CA . LYS A 1 378 ? -5.021 -7.453 -22.411 1.00 78.38 378 LYS A CA 1
ATOM 2916 C C . LYS A 1 378 ? -4.523 -8.371 -21.299 1.00 78.38 378 LYS A C 1
ATOM 2918 O O . LYS A 1 378 ? -3.310 -8.555 -21.202 1.00 78.38 378 LYS A O 1
ATOM 2923 N N . PRO A 1 379 ? -5.434 -8.965 -20.506 1.00 75.38 379 PRO A N 1
ATOM 2924 C CA . PRO A 1 379 ? -5.082 -10.007 -19.551 1.00 75.38 379 PRO A CA 1
ATOM 2925 C C . PRO A 1 379 ? -4.591 -11.272 -20.265 1.00 75.38 379 PRO A C 1
ATOM 2927 O O . PRO A 1 379 ? -4.971 -11.549 -21.406 1.00 75.38 379 PRO A O 1
ATOM 2930 N N . CYS A 1 380 ? -3.766 -12.046 -19.568 1.00 78.81 380 CYS A N 1
ATOM 2931 C CA . CYS A 1 380 ? -3.332 -13.369 -19.985 1.00 78.81 380 CYS A CA 1
ATOM 2932 C C . CYS A 1 380 ? -4.477 -14.391 -19.854 1.00 78.81 380 CYS A C 1
ATOM 2934 O O . CYS A 1 380 ? -5.468 -14.153 -19.165 1.00 78.81 380 CYS A O 1
ATOM 2936 N N . ASN A 1 381 ? -4.335 -15.552 -20.502 1.00 84.62 381 ASN A N 1
ATOM 2937 C CA . ASN A 1 381 ? -5.373 -16.592 -20.482 1.00 84.62 381 ASN A CA 1
ATOM 2938 C C . ASN A 1 381 ? -5.459 -17.346 -19.146 1.00 84.62 381 ASN A C 1
ATOM 2940 O O . ASN A 1 381 ? -6.525 -17.854 -18.812 1.00 84.62 381 ASN A O 1
ATOM 2944 N N . ASN A 1 382 ? -4.344 -17.465 -18.420 1.00 81.94 382 ASN A N 1
ATOM 2945 C CA . ASN A 1 382 ? -4.272 -18.190 -17.156 1.00 81.94 382 ASN A CA 1
ATOM 2946 C C . ASN A 1 382 ? -3.495 -17.367 -16.123 1.00 81.94 382 ASN A C 1
ATOM 2948 O O . ASN A 1 382 ? -2.268 -17.286 -16.182 1.00 81.94 382 ASN A O 1
ATOM 2952 N N . THR A 1 383 ? -4.216 -16.754 -15.187 1.00 77.62 383 THR A N 1
ATOM 2953 C CA . THR A 1 383 ? -3.647 -15.889 -14.145 1.00 77.62 383 THR A CA 1
ATOM 2954 C C . THR A 1 383 ? -2.802 -16.645 -13.129 1.00 77.62 383 THR A C 1
ATOM 2956 O O . THR A 1 383 ? -1.915 -16.045 -12.527 1.00 77.62 383 THR A O 1
ATOM 2959 N N . ASP A 1 384 ? -3.028 -17.951 -12.974 1.00 80.19 384 ASP A N 1
ATOM 2960 C CA . ASP A 1 384 ? -2.335 -18.787 -11.987 1.00 80.19 384 ASP A CA 1
ATOM 2961 C C . ASP A 1 384 ? -0.881 -19.073 -12.386 1.00 80.19 384 ASP A C 1
ATOM 2963 O O . ASP A 1 384 ? -0.053 -19.437 -11.559 1.00 80.19 384 ASP A O 1
ATOM 2967 N N . GLU A 1 385 ? -0.539 -18.870 -13.661 1.00 91.19 385 GLU A N 1
ATOM 2968 C CA . GLU A 1 385 ? 0.819 -19.069 -14.173 1.00 91.19 385 GLU A CA 1
ATOM 2969 C C . GLU A 1 385 ? 1.731 -17.854 -13.949 1.00 91.19 385 GLU A C 1
ATOM 2971 O O . GLU A 1 385 ? 2.947 -17.960 -14.137 1.00 91.19 385 GLU A O 1
ATOM 2976 N N . TYR A 1 386 ? 1.173 -16.704 -13.564 1.00 90.31 386 TYR A N 1
ATOM 2977 C CA . TYR A 1 386 ? 1.878 -15.427 -13.481 1.00 90.31 386 TYR A CA 1
ATOM 2978 C C . TYR A 1 386 ? 1.998 -14.956 -12.038 1.00 90.31 386 TYR A C 1
ATOM 2980 O O . TYR A 1 386 ? 1.033 -14.999 -11.278 1.00 90.31 386 TYR A O 1
ATOM 2988 N N . VAL A 1 387 ? 3.171 -14.439 -11.671 1.00 91.12 387 VAL A N 1
ATOM 2989 C CA . VAL A 1 387 ? 3.359 -13.772 -10.374 1.00 91.12 387 VAL A CA 1
ATOM 2990 C C . VAL A 1 387 ? 2.796 -12.347 -10.413 1.00 91.12 387 VAL A C 1
ATOM 2992 O O . VAL A 1 387 ? 2.124 -11.920 -9.475 1.00 91.12 387 VAL A O 1
ATOM 2995 N N . ASN A 1 388 ? 3.012 -11.624 -11.516 1.00 88.81 388 ASN A N 1
ATOM 2996 C CA . ASN A 1 388 ? 2.601 -10.229 -11.686 1.00 88.81 388 ASN A CA 1
ATOM 2997 C C . ASN A 1 388 ? 1.298 -10.111 -12.498 1.00 88.81 388 ASN A C 1
ATOM 2999 O O . ASN A 1 388 ? 1.186 -10.645 -13.604 1.00 88.81 388 ASN A O 1
ATOM 3003 N N . TRP A 1 389 ? 0.310 -9.390 -11.961 1.00 80.88 389 TRP A N 1
ATOM 3004 C CA . TRP A 1 389 ? -0.933 -9.052 -12.659 1.00 80.88 389 TRP A CA 1
ATOM 3005 C C . TRP A 1 389 ? -0.702 -7.948 -13.684 1.00 80.88 389 TRP A C 1
ATOM 3007 O O . TRP A 1 389 ? -1.032 -8.125 -14.850 1.00 80.88 389 TRP A O 1
ATOM 3017 N N . ASP A 1 390 ? -0.115 -6.832 -13.264 1.00 76.44 390 ASP A N 1
ATOM 3018 C CA . ASP A 1 390 ? 0.249 -5.708 -14.126 1.00 76.44 390 ASP A CA 1
ATOM 3019 C C . ASP A 1 390 ? 1.715 -5.310 -13.865 1.00 76.44 390 ASP A C 1
ATOM 3021 O O . ASP A 1 390 ? 2.511 -6.121 -13.396 1.00 76.44 390 ASP A O 1
ATOM 3025 N N . GLY A 1 391 ? 2.108 -4.074 -14.176 1.00 75.81 391 GLY A N 1
ATOM 3026 C CA . GLY A 1 391 ? 3.468 -3.601 -13.904 1.00 75.81 391 GLY A CA 1
ATOM 3027 C C . GLY A 1 391 ? 3.815 -3.362 -12.431 1.00 75.81 391 GLY A C 1
ATOM 3028 O O . GLY A 1 391 ? 4.972 -3.063 -12.153 1.00 75.81 391 GLY A O 1
ATOM 3029 N N . ASN A 1 392 ? 2.848 -3.444 -11.514 1.00 77.88 392 ASN A N 1
ATOM 3030 C CA . ASN A 1 392 ? 2.960 -3.026 -10.111 1.00 77.88 392 ASN A CA 1
ATOM 3031 C C . ASN A 1 392 ? 2.425 -4.065 -9.114 1.00 77.88 392 ASN A C 1
ATOM 3033 O O . ASN A 1 392 ? 2.944 -4.183 -8.006 1.00 77.88 392 ASN A O 1
ATOM 3037 N N . HIS A 1 393 ? 1.347 -4.758 -9.477 1.00 81.38 393 HIS A N 1
ATOM 3038 C CA . HIS A 1 393 ? 0.554 -5.594 -8.584 1.00 81.38 393 HIS A CA 1
ATOM 3039 C C . HIS A 1 393 ? 0.723 -7.075 -8.914 1.00 81.38 393 HIS A C 1
ATOM 3041 O O . HIS A 1 393 ? 0.881 -7.460 -10.071 1.00 81.38 393 HIS A O 1
ATOM 3047 N N . TYR A 1 394 ? 0.628 -7.911 -7.884 1.00 76.62 394 TYR A N 1
ATOM 3048 C CA . TYR A 1 394 ? 0.716 -9.367 -7.984 1.00 76.62 394 TYR A CA 1
ATOM 3049 C C . TYR A 1 394 ? -0.650 -9.967 -8.356 1.00 76.62 394 TYR A C 1
ATOM 3051 O O . TYR A 1 394 ? -1.689 -9.370 -8.067 1.00 76.62 394 TYR A O 1
ATOM 3059 N N . THR A 1 395 ? -0.664 -11.144 -8.985 1.00 73.94 395 THR A N 1
ATOM 3060 C CA . THR A 1 395 ? -1.905 -11.884 -9.288 1.00 73.94 395 THR A CA 1
ATOM 3061 C C . THR A 1 395 ? -2.598 -12.378 -8.019 1.00 73.94 395 THR A C 1
ATOM 3063 O O . THR A 1 395 ? -2.006 -12.429 -6.938 1.00 73.94 395 THR A O 1
ATOM 3066 N N . GLU A 1 396 ? -3.869 -12.770 -8.128 1.00 73.81 396 GLU A N 1
ATOM 3067 C CA . GLU A 1 396 ? -4.587 -13.407 -7.018 1.00 73.81 396 GLU A CA 1
ATOM 3068 C C . GLU A 1 396 ? -3.874 -14.685 -6.551 1.00 73.81 396 GLU A C 1
ATOM 3070 O O . GLU A 1 396 ? -3.628 -14.834 -5.356 1.00 73.81 396 GLU A O 1
ATOM 3075 N N . ALA A 1 397 ? -3.445 -15.548 -7.478 1.00 74.19 397 ALA A N 1
ATOM 3076 C CA . ALA A 1 397 ? -2.693 -16.763 -7.166 1.00 74.19 397 ALA A CA 1
ATOM 3077 C C . ALA A 1 397 ? -1.406 -16.474 -6.377 1.00 74.19 397 ALA A C 1
ATOM 3079 O O . ALA A 1 397 ? -1.128 -17.124 -5.366 1.00 74.19 397 ALA A O 1
ATOM 3080 N N . ALA A 1 398 ? -0.643 -15.455 -6.783 1.00 74.12 398 ALA A N 1
ATOM 3081 C CA . ALA A 1 398 ? 0.549 -15.041 -6.055 1.00 74.12 398 ALA A CA 1
ATOM 3082 C C . ALA A 1 398 ? 0.213 -14.485 -4.661 1.00 74.12 398 ALA A C 1
ATOM 3084 O O . ALA A 1 398 ? 0.881 -14.832 -3.688 1.00 74.12 398 ALA A O 1
ATOM 3085 N N . ASN A 1 399 ? -0.843 -13.678 -4.523 1.00 74.75 399 ASN A N 1
ATOM 3086 C CA . ASN A 1 399 ? -1.287 -13.170 -3.219 1.00 74.75 399 ASN A CA 1
ATOM 3087 C C . ASN A 1 399 ? -1.807 -14.286 -2.294 1.00 74.75 399 ASN A C 1
ATOM 3089 O O . ASN A 1 399 ? -1.540 -14.254 -1.091 1.00 74.75 399 ASN A O 1
ATOM 3093 N N . LEU A 1 400 ? -2.486 -15.307 -2.827 1.00 72.88 400 LEU A N 1
ATOM 3094 C CA . LEU A 1 400 ? -2.882 -16.501 -2.072 1.00 72.88 400 LEU A CA 1
ATOM 3095 C C . LEU A 1 400 ? -1.652 -17.256 -1.557 1.00 72.88 400 LEU A C 1
ATOM 3097 O O . LEU A 1 400 ? -1.588 -17.585 -0.373 1.00 72.88 400 LEU A O 1
ATOM 3101 N N . PHE A 1 401 ? -0.633 -17.448 -2.399 1.00 82.00 401 PHE A N 1
ATOM 3102 C CA . PHE A 1 401 ? 0.635 -18.026 -1.958 1.00 82.00 401 PHE A CA 1
ATOM 3103 C C . PHE A 1 401 ? 1.290 -17.181 -0.855 1.00 82.00 401 PHE A C 1
ATOM 3105 O O . PHE A 1 401 ? 1.594 -17.705 0.217 1.00 82.00 401 PHE A O 1
ATOM 3112 N N . ILE A 1 402 ? 1.456 -15.873 -1.076 1.00 80.12 402 ILE A N 1
ATOM 3113 C CA . ILE A 1 402 ? 2.084 -14.951 -0.117 1.00 80.12 402 ILE A CA 1
ATOM 3114 C C . ILE A 1 402 ? 1.340 -14.987 1.224 1.00 80.12 402 ILE A C 1
ATOM 3116 O O . ILE A 1 402 ? 1.963 -15.176 2.266 1.00 80.12 402 ILE A O 1
ATOM 3120 N N . SER A 1 403 ? 0.007 -14.890 1.207 1.00 73.19 403 SER A N 1
ATOM 3121 C CA . SER A 1 403 ? -0.807 -14.957 2.425 1.00 73.19 403 SER A CA 1
ATOM 3122 C C . SER A 1 403 ? -0.655 -16.291 3.163 1.00 73.19 403 SER A C 1
ATOM 3124 O O . SER A 1 403 ? -0.538 -16.287 4.386 1.00 73.19 403 SER A O 1
ATOM 3126 N N . SER A 1 404 ? -0.549 -17.422 2.454 1.00 76.38 404 SER A N 1
ATOM 3127 C CA . SER A 1 404 ? -0.282 -18.726 3.081 1.00 76.38 404 SER A CA 1
ATOM 3128 C C . SER A 1 404 ? 1.068 -18.763 3.811 1.00 76.38 404 SER A C 1
ATOM 3130 O O . SER A 1 404 ? 1.163 -19.315 4.907 1.00 76.38 404 SER A O 1
ATOM 3132 N N . GLN A 1 405 ? 2.103 -18.124 3.251 1.00 82.56 405 GLN A N 1
ATOM 3133 C CA . GLN A 1 405 ? 3.425 -18.051 3.874 1.00 82.56 405 GLN A CA 1
ATOM 3134 C C . GLN A 1 405 ? 3.418 -17.136 5.098 1.00 82.56 405 GLN A C 1
ATOM 3136 O O . GLN A 1 405 ? 3.993 -17.493 6.124 1.00 82.56 405 GLN A O 1
ATOM 3141 N N . ILE A 1 406 ? 2.711 -16.007 5.027 1.00 75.12 406 ILE A N 1
ATOM 3142 C CA . ILE A 1 406 ? 2.492 -15.121 6.174 1.00 75.12 406 ILE A CA 1
ATOM 3143 C C . ILE A 1 406 ? 1.791 -15.886 7.310 1.00 75.12 406 ILE A C 1
ATOM 3145 O O . ILE A 1 406 ? 2.257 -15.881 8.447 1.00 75.12 406 ILE A O 1
ATOM 3149 N N . LEU A 1 407 ? 0.706 -16.604 7.000 1.00 72.00 407 LEU A N 1
ATOM 3150 C CA . LEU A 1 407 ? -0.085 -17.356 7.983 1.00 72.00 407 LEU A CA 1
ATOM 3151 C C . LEU A 1 407 ? 0.661 -18.548 8.599 1.00 72.00 407 LEU A C 1
ATOM 3153 O O . LEU A 1 407 ? 0.269 -19.018 9.664 1.00 72.00 407 LEU A O 1
ATOM 3157 N N . SER A 1 408 ? 1.742 -19.022 7.972 1.00 78.50 408 SER A N 1
ATOM 3158 C CA . SER A 1 408 ? 2.611 -20.047 8.565 1.00 78.50 408 SER A CA 1
ATOM 3159 C C . SER A 1 408 ? 3.361 -19.557 9.811 1.00 78.50 408 SER A C 1
ATOM 3161 O O . SER A 1 408 ? 3.871 -20.373 10.574 1.00 78.50 408 SER A O 1
ATOM 3163 N N . GLY A 1 409 ? 3.480 -18.236 9.994 1.00 74.19 409 GLY A N 1
ATOM 3164 C CA . GLY A 1 409 ? 4.245 -17.612 11.074 1.00 74.19 409 GLY A CA 1
ATOM 3165 C C . GLY A 1 409 ? 5.765 -17.664 10.894 1.00 74.19 409 GLY A C 1
ATOM 3166 O O . GLY A 1 409 ? 6.472 -16.971 11.609 1.00 74.19 409 GLY A O 1
ATOM 3167 N N . LYS A 1 410 ? 6.299 -18.410 9.915 1.00 81.81 410 LYS A N 1
ATOM 3168 C CA . LYS A 1 410 ? 7.753 -18.558 9.695 1.00 81.81 410 LYS A CA 1
ATOM 3169 C C . LYS A 1 410 ? 8.468 -17.235 9.388 1.00 81.81 410 LYS A C 1
ATOM 3171 O O . LYS A 1 410 ? 9.651 -17.095 9.671 1.00 81.81 410 LYS A O 1
ATOM 3176 N N . TYR A 1 411 ? 7.756 -16.291 8.783 1.00 84.06 411 TYR A N 1
ATOM 3177 C CA . TYR A 1 411 ? 8.275 -14.982 8.376 1.00 84.06 411 TYR A CA 1
ATOM 3178 C C . TYR A 1 411 ? 7.829 -13.861 9.315 1.00 84.06 411 TYR A C 1
ATOM 3180 O O . TYR A 1 411 ? 7.967 -12.688 8.971 1.00 84.06 411 TYR A O 1
ATOM 3188 N N . SER A 1 412 ? 7.257 -14.212 10.467 1.00 79.88 412 SER A N 1
ATOM 3189 C CA . SER A 1 412 ? 6.688 -13.269 11.419 1.00 79.88 412 SER A CA 1
ATOM 3190 C C . SER A 1 412 ? 7.234 -13.551 12.808 1.00 79.88 412 SER A C 1
ATOM 3192 O O . SER A 1 412 ? 7.154 -14.672 13.300 1.00 79.88 412 SER A O 1
ATOM 3194 N N . GLY A 1 413 ? 7.736 -12.531 13.490 1.00 70.69 413 GLY A N 1
ATOM 3195 C CA . GLY A 1 413 ? 8.221 -12.728 14.845 1.00 70.69 413 GLY A CA 1
ATOM 3196 C C . GLY A 1 413 ? 8.597 -11.439 15.563 1.00 70.69 413 GLY A C 1
ATOM 3197 O O . GLY A 1 413 ? 8.725 -10.383 14.940 1.00 70.69 413 GLY A O 1
ATOM 3198 N N . PRO A 1 414 ? 8.813 -11.534 16.884 1.00 62.56 414 PRO A N 1
ATOM 3199 C CA . PRO A 1 414 ? 9.514 -10.515 17.657 1.00 62.56 414 PRO A CA 1
ATOM 3200 C C . PRO A 1 414 ? 11.045 -10.615 17.497 1.00 62.56 414 PRO A C 1
ATOM 3202 O O . PRO A 1 414 ? 11.772 -9.926 18.197 1.00 62.56 414 PRO A O 1
ATOM 3205 N N . ALA A 1 415 ? 11.532 -11.535 16.656 1.00 43.31 415 ALA A N 1
ATOM 3206 C CA . ALA A 1 415 ? 12.894 -12.050 16.692 1.00 43.31 415 ALA A CA 1
ATOM 3207 C C . ALA A 1 415 ? 13.974 -11.060 16.226 1.00 43.31 415 ALA A C 1
ATOM 3209 O O . ALA A 1 415 ? 13.721 -10.162 15.415 1.00 43.31 415 ALA A O 1
ATOM 3210 N N . SER A 1 416 ? 15.187 -11.304 16.740 1.00 52.78 416 SER A N 1
ATOM 3211 C CA . SER A 1 416 ? 16.455 -10.677 16.348 1.00 52.78 416 SER A CA 1
ATOM 3212 C C . SER A 1 416 ? 16.611 -10.604 14.825 1.00 52.78 416 SER A C 1
ATOM 3214 O O . SER A 1 416 ? 16.139 -11.480 14.099 1.00 52.78 416 SER A O 1
ATOM 3216 N N . ILE A 1 417 ? 17.317 -9.573 14.353 1.00 54.41 417 ILE A N 1
ATOM 3217 C CA . ILE A 1 417 ? 17.644 -9.348 12.936 1.00 54.41 417 ILE A CA 1
ATOM 3218 C C . ILE A 1 417 ? 18.255 -10.614 12.298 1.00 54.41 417 ILE A C 1
ATOM 3220 O O . ILE A 1 417 ? 17.973 -10.912 11.148 1.00 54.41 417 ILE A O 1
ATOM 3224 N N . ASP A 1 418 ? 19.014 -11.423 13.036 1.00 53.78 418 ASP A N 1
ATOM 3225 C CA . ASP A 1 418 ? 19.749 -12.562 12.460 1.00 53.78 418 ASP A CA 1
ATOM 3226 C C . ASP A 1 418 ? 18.874 -13.753 12.014 1.00 53.78 418 ASP A C 1
ATOM 3228 O O . ASP A 1 418 ? 19.361 -14.649 11.325 1.00 53.78 418 ASP A O 1
ATOM 3232 N N . GLU A 1 419 ? 17.589 -13.795 12.381 1.00 57.12 419 GLU A N 1
ATOM 3233 C CA . GLU A 1 419 ? 16.709 -14.929 12.055 1.00 57.12 419 GLU A CA 1
ATOM 3234 C C . GLU A 1 419 ? 15.943 -14.768 10.730 1.00 57.12 419 GLU A C 1
ATOM 3236 O O . GLU A 1 419 ? 15.386 -15.750 10.229 1.00 57.12 419 GLU A O 1
ATOM 3241 N N . TYR A 1 420 ? 15.918 -13.570 10.124 1.00 59.25 420 TYR A N 1
ATOM 3242 C CA . TYR A 1 420 ? 15.190 -13.376 8.865 1.00 59.25 420 TYR A CA 1
ATOM 3243 C C . TYR A 1 420 ? 16.087 -13.550 7.638 1.00 59.25 420 TYR A C 1
ATOM 3245 O O . TYR A 1 420 ? 17.154 -12.932 7.561 1.00 59.25 420 TYR A O 1
ATOM 3253 N N . PRO A 1 421 ? 15.625 -14.298 6.614 1.00 62.44 421 PRO A N 1
ATOM 3254 C CA . PRO A 1 421 ? 16.400 -14.535 5.407 1.00 62.44 421 PRO A CA 1
ATOM 3255 C C . PRO A 1 421 ? 16.892 -13.247 4.754 1.00 62.44 421 PRO A C 1
ATOM 3257 O O . PRO A 1 421 ? 18.055 -13.221 4.378 1.00 62.44 421 PRO A O 1
ATOM 3260 N N . ILE A 1 422 ? 16.084 -12.176 4.676 1.00 56.75 422 ILE A N 1
ATOM 3261 C CA . ILE A 1 422 ? 16.464 -10.909 4.019 1.00 56.75 422 ILE A CA 1
ATOM 3262 C C . ILE A 1 422 ? 17.773 -10.309 4.565 1.00 56.75 422 ILE A C 1
ATOM 3264 O O . ILE A 1 422 ? 18.557 -9.749 3.802 1.00 56.75 422 ILE A O 1
ATOM 3268 N N . PHE A 1 423 ? 18.052 -10.466 5.862 1.00 57.78 423 PHE A N 1
ATOM 3269 C CA . PHE A 1 423 ? 19.221 -9.855 6.497 1.00 57.78 423 PHE A CA 1
ATOM 3270 C C . PHE A 1 423 ? 20.517 -10.626 6.230 1.00 57.78 423 PHE A C 1
ATOM 3272 O O . PHE A 1 423 ? 21.588 -10.024 6.230 1.00 57.78 423 PHE A O 1
ATOM 3279 N N . SER A 1 424 ? 20.424 -11.915 5.887 1.00 57.00 424 SER A N 1
ATOM 3280 C CA . SER A 1 424 ? 21.575 -12.695 5.412 1.00 57.00 424 SER A CA 1
ATOM 3281 C C . SER A 1 424 ? 22.124 -12.192 4.071 1.00 57.00 424 SER A C 1
ATOM 3283 O O . SER A 1 424 ? 23.327 -12.261 3.841 1.00 57.00 424 SER A O 1
ATOM 3285 N N . TRP A 1 425 ? 21.277 -11.600 3.219 1.00 50.94 425 TRP A N 1
ATOM 3286 C CA . TRP A 1 425 ? 21.691 -11.037 1.926 1.00 50.94 425 TRP A CA 1
ATOM 3287 C C . TRP A 1 425 ? 22.442 -9.705 2.063 1.00 50.94 425 TRP A C 1
ATOM 3289 O O . TRP A 1 425 ? 23.147 -9.320 1.140 1.00 50.94 425 TRP A O 1
ATOM 3299 N N . LEU A 1 426 ? 22.306 -9.004 3.197 1.00 52.75 426 LEU A N 1
ATOM 3300 C CA . LEU A 1 426 ? 23.005 -7.740 3.475 1.00 52.75 426 LEU A CA 1
ATOM 3301 C C . LEU A 1 426 ? 24.403 -7.934 4.082 1.00 52.75 426 LEU A C 1
ATOM 3303 O O . LEU A 1 426 ? 25.159 -6.976 4.166 1.00 52.75 426 LEU A O 1
ATOM 3307 N N . GLN A 1 427 ? 24.744 -9.145 4.536 1.00 46.31 427 GLN A N 1
ATOM 3308 C CA . GLN A 1 427 ? 26.058 -9.452 5.122 1.00 46.31 427 GLN A CA 1
ATOM 3309 C C . GLN A 1 427 ? 27.079 -9.963 4.091 1.00 46.31 427 GLN A C 1
ATOM 3311 O O . GLN A 1 427 ? 28.203 -10.300 4.457 1.00 46.31 427 GLN A O 1
ATOM 3316 N N . VAL A 1 428 ? 26.693 -10.038 2.814 1.00 35.97 428 VAL A N 1
ATOM 3317 C CA . VAL A 1 428 ? 27.561 -10.451 1.707 1.00 35.97 428 VAL A CA 1
ATOM 3318 C C . VAL A 1 428 ? 27.995 -9.203 0.932 1.00 35.97 428 VAL A C 1
ATOM 3320 O O . VAL A 1 428 ? 27.464 -8.916 -0.138 1.00 35.97 428 VAL A O 1
ATOM 3323 N N . GLU A 1 429 ? 28.947 -8.458 1.495 1.00 29.80 429 GLU A N 1
ATOM 3324 C CA . GLU A 1 429 ? 29.784 -7.478 0.779 1.00 29.80 429 GLU A CA 1
ATOM 3325 C C . GLU A 1 429 ? 31.266 -7.824 0.936 1.00 29.80 429 GLU A C 1
ATOM 3327 O O . GLU A 1 429 ? 31.701 -8.096 2.082 1.00 29.80 429 GLU A O 1
#

Sequence (429 aa):
MGVSPLNSYLDSVGAPSFERGCNFATGGSTILPANANSISPFSFRIQVAQFVRFKARVLELLAKDKKLRKFLPSEDSFRQGLYMFDIGQNDLDAALYSKSEDQVTALIPTILAELEIGIKVLLAKDLDTMGVSPLNSYLDSVGAPSFERGCNFATGGSTILPANANSISPFSFRIQVAQFVRFKARVLELLAKDKKLRKFLPSEDSFRQGLYMFDIGQNDLDAALYSKSEDQVTALIPTILAELEIGIKTLYNEGARNFWIHNTGPLGCLPRIIAIFGKDPSTLDEVGCVKVHNHAAMLFNTQLHSLSMKFQEQLPESNVTYTDIFSIKFNLISNFSQLGFKQPLSACCGYGGPPLNFDTRIACGETKNLNGTLVTAKPCNNTDEYVNWDGNHYTEAANLFISSQILSGKYSGPASIDEYPIFSWLQVE

Organism: NCBI:txid185542

Secondary structure (DSSP, 8-state):
--PPPPPBTT--S-----TTEEE---TT-BSSPP-TT-S-S-BHHHHHHHHHHHHHHHHHHHHH-GGGGGTS--HHHHHHSEEE----SHHHHHHHTTS-HHHHHTTHHHHHHHHHHHHHHHH-----------PPBTT-TTT-S-STT--B---TT--SSPP-TT-S-S--HHHHHHHHHHHHHHHHHHHHH-GGGGGTS--HHHHHH-EEEEE-SHHHHHHHHTTS-HHHHHTTHHHHHHHHHHHHHHHHHTT--EEEEEPP--GGGSHHHHHHHTTSGGGB-TTS-BHHHHHHHHHHHHHHHHHHHHHHHHSTT-EEEEE-HHHHHHHHHHTTTTTT-SEEEEESSBSS-TTT---TTS-TT-EEEETTEEEE-B--S-GGGEEESSSS-B-HHHHHHHHHHHHTSTTEES--GGGSHHHHTTS--

Foldseek 3Di:
DDDDDFAALLQQFDQQACQQHHELADPQEECDQFAQLGPDRHHLLNSLVSVVVQVQVLAVVCVVPVVCNVGGHDPVSLVRHDYHYDHDPNLLVSCVVPHDPVVSVVCVVVSVVSVVVSVVSSVDDDDDDDDDDDQAESSNNPPPVACQQHYHLDDPQEALDQDGRPGPDNCHLVNSLVSVLVLLVSLVVVCVVPVVCNVHYHDLVCLQVPEAEDDHHLSLLVVCVVPDDLVVSLVCLVVSVVSVVVSVVSSLVVNYAHYEYEAYAQSQLQLLNCVPPVPDVVQADPLSGGVSSNVSSLSSLVVVLVVLLVCPVVRPNHHGKYFHLHVQLVCCSNCVVVVPAAQSRAAQFAPDDPDHRHDPVAWGQDWDQDPNDTDHRYGHPDLLNYQHNYRGHGGPNNVVSSVVVVVVCQRMDSDDLVSHPSSVVVVPD

InterPro domains:
  IPR001087 GDSL lipase/esterase [PF00657] (132-405)
  IPR036514 SGNH hydrolase superfamily [G3DSA:3.40.50.1110] (121-410)

pLDDT: mean 78.61, std 16.15, range [27.84, 98.5]